Protein AF-0000000078980625 (afdb_homodimer)

pLDDT: mean 95.89, std 5.64, range [48.44, 98.94]

Sequence (644 aa):
MNILIIGGGGVVGQKLGRLLATRGHLRGREITRLTLVDIVDPAPIPDAAVPVETATCNIADPASVAGCIGADVDVIYLLAAIVSAQAEEDFDQGYAINLMGTLNVLERARALKTSPVVVFTSSIAVYGGEVPDPILDHSFLNPQTSYGTQKAIGEMLLTDYSRKGYVDGRGFRLPTISVRPGKANRAASSFMSSILREPLNGQEAVCPVDEDFLHYYLSPRKCVENLVKGAELDAEALGQNRCMMMPGRIWSIRQLIDAMTAVAGPQPAGLIRWDSQPEIKRIVSGWRYDLRPEKSLKLGLSADDSFEDNVRYYLEDDRPAGMNILIIGGGGVVGQKLGRLLATRGHLRGREITRLTLVDIVDPAPIPDAAVPVETATCNIADPASVAGCIGADVDVIYLLAAIVSAQAEEDFDQGYAINLMGTLNVLERARALKTSPVVVFTSSIAVYGGEVPDPILDHSFLNPQTSYGTQKAIGEMLLTDYSRKGYVDGRGFRLPTISVRPGKANRAASSFMSSILREPLNGQEAVCPVDEDFLHYYLSPRKCVENLVKGAELDAEALGQNRCMMMPGRIWSIRQLIDAMTAVAGPQPAGLIRWDSQPEIKRIVSGWRYDLRPEKSLKLGLSADDSFEDNVRYYLEDDRPAG

Secondary structure (DSSP, 8-state):
-EEEEETTTSHHHHHHHHHHHHH-EETTEE--EEEEEESSPPPP-TT-SS-EEEEE--TTSHHHHHHH--TT--EEEE-----HHHHHH-HHHHIIIIIIIHHHHHHHHHHHT---EEEEEEEGGG--TTPPSSB-TTB----SSHHHHHHHHHHHHHHHHHHTTS-EEEEEEE-EE-S--SS--S-TTTHHHHHHHHHHTT--EEE-S-TT-EEEEE-HHHHHHHHHHHHHS-GGGG-S--EEEPP-EEEEHHHHHHHHHHHH-STGGGGEEE---HHHHHHHTT----B--HHHHHTT----S-HHHHHHHHHHHT----/-EEEEETTTSHHHHHHHHHHHHH-EETTEE--EEEEEESSPPPP-TT-SS-EEEEE--TTSHHHHHHH--TT--EEEE-----HHHHHH-HHHHIIIIIIIHHHHHHHHHHHT---EEEEEEEGGG--TTPPSSB-TTB----SSHHHHHHHHHHHHHHHHHHTTS-EEEEEEE-EE-S--SS--S-TTTHHHHHHHHHHTT--EEE-S-TT-EEEEE-HHHHHHHHHHHHHS-GGGG-S--EEEPP-EEEEHHHHHHHHHHHH-STGGGGEEE---HHHHHHHTT----B--HHHHHTT----S-HHHHHHHHHHHT----

InterPro domains:
  IPR001509 NAD-dependent epimerase/dehydratase [PF01370] (3-203)
  IPR036291 NAD(P)-binding domain superfamily [SSF51735] (1-317)
  IPR050005 D-erythronate dehydrogenase [NF043036] (1-318)

Organism: Ruegeria pomeroyi (strain ATCC 700808 / DSM 15171 / DSS-3) (NCBI:txid246200)

Nearest PDB structures (foldseek):
  2hrz-assembly1_A-2  TM=9.589E-01  e=7.379E-37  Agrobacterium fabrum str. C58
  3wmx-assembly2_B  TM=8.827E-01  e=1.432E-19  Cupriavidus necator H16
  7eps-assembly2_C  TM=8.619E-01  e=6.823E-20  synthetic construct
  5z75-assembly2_D  TM=8.587E-01  e=6.678E-19  synthetic construct
  7epr-assembly1_B  TM=8.709E-01  e=4.385E-18  synthetic construct

Structure (mmCIF, N/CA/C/O backbone):
data_AF-0000000078980625-model_v1
#
loop_
_entity.id
_entity.type
_entity.pdbx_description
1 polymer 'NAD-dependent epimerase/dehydratase domain-containing protein'
#
loop_
_atom_site.group_PDB
_atom_site.id
_atom_site.type_symbol
_atom_site.label_atom_id
_atom_site.label_alt_id
_atom_site.label_comp_id
_atom_site.label_asym_id
_atom_site.label_entity_id
_atom_site.label_seq_id
_atom_site.pdbx_PDB_ins_code
_atom_site.Cartn_x
_atom_site.Cartn_y
_atom_site.Cartn_z
_atom_site.occupancy
_atom_site.B_iso_or_equiv
_atom_site.auth_seq_id
_atom_site.auth_comp_id
_atom_site.auth_asym_id
_atom_site.auth_atom_id
_atom_site.pdbx_PDB_model_num
ATOM 1 N N . MET A 1 1 ? 17.297 27.922 -1.178 1 96.06 1 MET A N 1
ATOM 2 C CA . MET A 1 1 ? 16.406 26.766 -1.267 1 96.06 1 MET A CA 1
ATOM 3 C C . MET A 1 1 ? 15.07 27.156 -1.891 1 96.06 1 MET A C 1
ATOM 5 O O . MET A 1 1 ? 14.492 28.188 -1.529 1 96.06 1 MET A O 1
ATOM 9 N N . ASN A 1 2 ? 14.695 26.422 -2.928 1 98.62 2 ASN A N 1
ATOM 10 C CA . ASN A 1 2 ? 13.383 26.609 -3.543 1 98.62 2 ASN A CA 1
ATOM 11 C C . ASN A 1 2 ? 12.383 25.562 -3.045 1 98.62 2 ASN A C 1
ATOM 13 O O . ASN A 1 2 ? 12.555 24.375 -3.281 1 98.62 2 ASN A O 1
ATOM 17 N N . ILE A 1 3 ? 11.297 26.062 -2.33 1 98.88 3 ILE A N 1
ATOM 18 C CA . ILE A 1 3 ? 10.359 25.188 -1.637 1 98.88 3 ILE A CA 1
ATOM 19 C C . ILE A 1 3 ? 8.977 25.297 -2.273 1 98.88 3 ILE A C 1
ATOM 21 O O . ILE A 1 3 ? 8.5 26.406 -2.533 1 98.88 3 ILE A O 1
ATOM 25 N N . LEU A 1 4 ? 8.406 24.188 -2.553 1 98.94 4 LEU A N 1
ATOM 26 C CA . LEU A 1 4 ? 7.035 24.109 -3.055 1 98.94 4 LEU A CA 1
ATOM 27 C C . LEU A 1 4 ? 6.125 23.422 -2.045 1 98.94 4 LEU A C 1
ATOM 29 O O . LEU A 1 4 ? 6.426 22.328 -1.578 1 98.94 4 LEU A O 1
ATOM 33 N N . ILE A 1 5 ? 5.043 24.078 -1.644 1 98.94 5 ILE A N 1
ATOM 34 C CA . ILE A 1 5 ? 4.027 23.469 -0.784 1 98.94 5 ILE A CA 1
ATOM 35 C C . ILE A 1 5 ? 2.76 23.203 -1.595 1 98.94 5 ILE A C 1
ATOM 37 O O . ILE A 1 5 ? 2.031 24.141 -1.945 1 98.94 5 ILE A O 1
ATOM 41 N N . ILE A 1 6 ? 2.539 21.969 -1.933 1 98.94 6 ILE A N 1
ATOM 42 C CA . ILE A 1 6 ? 1.312 21.547 -2.596 1 98.94 6 ILE A CA 1
ATOM 43 C C . ILE A 1 6 ? 0.231 21.266 -1.555 1 98.94 6 ILE A C 1
ATOM 45 O O . ILE A 1 6 ? 0.389 20.391 -0.704 1 98.94 6 ILE A O 1
ATOM 49 N N . GLY A 1 7 ? -0.859 21.875 -1.688 1 98.5 7 GLY A N 1
ATOM 50 C CA . GLY A 1 7 ? -1.82 21.969 -0.601 1 98.5 7 GLY A CA 1
ATOM 51 C C . GLY A 1 7 ? -1.621 23.203 0.262 1 98.5 7 GLY A C 1
ATOM 52 O O . GLY A 1 7 ? -1.969 23.203 1.445 1 98.5 7 GLY A O 1
ATOM 53 N N . GLY A 1 8 ? -1.045 24.25 -0.279 1 98.44 8 GLY A N 1
ATOM 54 C CA . GLY A 1 8 ? -0.683 25.453 0.439 1 98.44 8 GLY A CA 1
ATOM 55 C C . GLY A 1 8 ? -1.884 26.281 0.861 1 98.44 8 GLY A C 1
ATOM 56 O O . GLY A 1 8 ? -1.759 27.203 1.675 1 98.44 8 GLY A O 1
ATOM 57 N N . GLY A 1 9 ? -3.041 25.969 0.316 1 97.31 9 GLY A N 1
ATOM 58 C CA . GLY A 1 9 ? -4.25 26.703 0.67 1 97.31 9 GLY A CA 1
ATOM 59 C C . GLY A 1 9 ? -4.949 26.141 1.895 1 97.31 9 GLY A C 1
ATOM 60 O O . GLY A 1 9 ? -5.824 26.781 2.471 1 97.31 9 GLY A O 1
ATOM 61 N N . GLY A 1 10 ? -4.535 24.953 2.307 1 95.56 10 GLY A N 1
ATOM 62 C CA . GLY A 1 10 ? -5.129 24.328 3.475 1 95.56 10 GLY A CA 1
ATOM 63 C C . GLY A 1 10 ? -4.543 24.828 4.781 1 95.56 10 GLY A C 1
ATOM 64 O O . GLY A 1 10 ? -3.555 25.562 4.785 1 95.56 10 GLY A O 1
ATOM 65 N N . VAL A 1 11 ? -5.082 24.344 5.898 1 94.62 11 VAL A N 1
ATOM 66 C CA . VAL A 1 11 ? -4.711 24.797 7.23 1 94.62 11 VAL A CA 1
ATOM 67 C C . VAL A 1 11 ? -3.232 24.516 7.484 1 94.62 11 VAL A C 1
ATOM 69 O O . VAL A 1 11 ? -2.463 25.406 7.82 1 94.62 11 VAL A O 1
ATOM 72 N N . VAL A 1 12 ? -2.791 23.266 7.297 1 97.38 12 VAL A N 1
ATOM 73 C CA . VAL A 1 12 ? -1.409 22.875 7.555 1 97.38 12 VAL A CA 1
ATOM 74 C C . VAL A 1 12 ? -0.482 23.578 6.566 1 97.38 12 VAL A C 1
ATOM 76 O O . VAL A 1 12 ? 0.599 24.047 6.938 1 97.38 12 VAL A O 1
ATOM 79 N N . GLY A 1 13 ? -0.926 23.672 5.301 1 98.31 13 GLY A N 1
ATOM 80 C CA . GLY A 1 13 ? -0.127 24.328 4.277 1 98.31 13 GLY A CA 1
ATOM 81 C C . GLY A 1 13 ? 0.131 25.797 4.57 1 98.31 13 GLY A C 1
ATOM 82 O O . GLY A 1 13 ? 1.261 26.266 4.438 1 98.31 13 GLY A O 1
ATOM 83 N N . GLN A 1 14 ? -0.913 26.5 4.945 1 97.31 14 GLN A N 1
ATOM 84 C CA . GLN A 1 14 ? -0.791 27.922 5.258 1 97.31 14 GLN A CA 1
ATOM 85 C C . GLN A 1 14 ? 0.099 28.141 6.48 1 97.31 14 GLN A C 1
ATOM 87 O O . GLN A 1 14 ? 0.942 29.031 6.484 1 97.31 14 GLN A O 1
ATOM 92 N N . LYS A 1 15 ? -0.086 27.328 7.5 1 97.62 15 LYS A N 1
ATOM 93 C CA . LYS A 1 15 ? 0.714 27.469 8.711 1 97.62 15 LYS A CA 1
ATOM 94 C C . LYS A 1 15 ? 2.176 27.125 8.453 1 97.62 15 LYS A C 1
ATOM 96 O O . LYS A 1 15 ? 3.078 27.734 9.031 1 97.62 15 LYS A O 1
ATOM 101 N N . LEU A 1 16 ? 2.398 26.078 7.676 1 98.69 16 LEU A N 1
ATOM 102 C CA . LEU A 1 16 ? 3.754 25.703 7.293 1 98.69 16 LEU A CA 1
ATOM 103 C C . LEU A 1 16 ? 4.418 26.812 6.484 1 98.69 16 LEU A C 1
ATOM 105 O O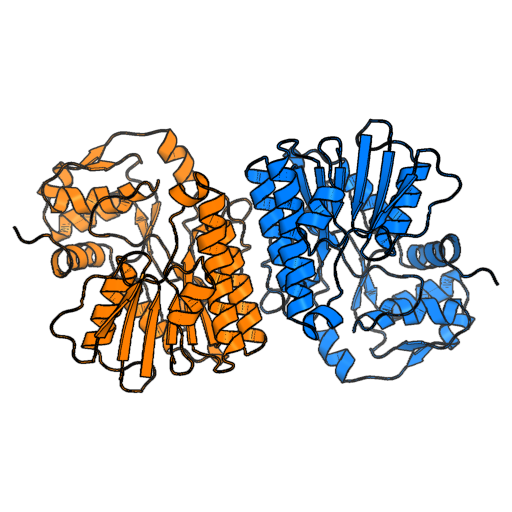 . LEU A 1 16 ? 5.578 27.156 6.727 1 98.69 16 LEU A O 1
ATOM 109 N N . GLY A 1 17 ? 3.658 27.328 5.48 1 98.62 17 GLY A N 1
ATOM 110 C CA . GLY A 1 17 ? 4.168 28.453 4.695 1 98.62 17 GLY A CA 1
ATOM 111 C C . GLY A 1 17 ? 4.582 29.641 5.547 1 98.62 17 GLY A C 1
ATOM 112 O O . GLY A 1 17 ? 5.656 30.203 5.344 1 98.62 17 GLY A O 1
ATOM 113 N N . ARG A 1 18 ? 3.74 30.016 6.508 1 97.56 18 ARG A N 1
ATOM 114 C CA . ARG A 1 18 ? 4.035 31.141 7.383 1 97.56 18 ARG A CA 1
ATOM 115 C C . ARG A 1 18 ? 5.293 30.875 8.211 1 97.56 18 ARG A C 1
ATOM 117 O O . ARG A 1 18 ? 6.137 31.766 8.367 1 97.56 18 ARG A O 1
ATOM 124 N N . LEU A 1 19 ? 5.367 29.656 8.758 1 97.88 19 LEU A N 1
ATOM 125 C CA . LEU A 1 19 ? 6.531 29.312 9.562 1 97.88 19 LEU A CA 1
ATOM 126 C C . LEU A 1 19 ? 7.812 29.406 8.734 1 97.88 19 LEU A C 1
ATOM 128 O O . LEU A 1 19 ? 8.797 30 9.18 1 97.88 19 LEU A O 1
ATOM 132 N N . LEU A 1 20 ? 7.82 28.828 7.527 1 98.62 20 LEU A N 1
ATOM 133 C CA . LEU A 1 20 ? 9 28.812 6.668 1 98.62 20 LEU A CA 1
ATOM 134 C C . LEU A 1 20 ? 9.344 30.234 6.211 1 98.62 20 LEU A C 1
ATOM 136 O O . LEU A 1 20 ? 10.523 30.594 6.125 1 98.62 20 LEU A O 1
ATOM 140 N N . ALA A 1 21 ? 8.289 31.016 5.91 1 98.12 21 ALA A N 1
ATOM 141 C CA . ALA A 1 21 ? 8.492 32.375 5.465 1 98.12 21 ALA A CA 1
ATOM 142 C C . ALA A 1 21 ? 9.133 33.219 6.559 1 98.12 21 ALA A C 1
ATOM 144 O O . ALA A 1 21 ? 9.914 34.156 6.27 1 98.12 21 ALA A O 1
ATOM 145 N N . THR A 1 22 ? 8.781 32.969 7.793 1 97 22 THR A N 1
ATOM 146 C CA . THR A 1 22 ? 9.336 33.688 8.938 1 97 22 THR A CA 1
ATOM 147 C C . THR A 1 22 ? 10.734 33.188 9.266 1 97 22 THR A C 1
ATOM 149 O O . THR A 1 22 ? 11.641 33.969 9.523 1 97 22 THR A O 1
ATOM 152 N N . ARG A 1 23 ? 10.938 31.891 9.219 1 95.88 23 ARG A N 1
ATOM 153 C CA . ARG A 1 23 ? 12.203 31.25 9.555 1 95.88 23 ARG A CA 1
ATOM 154 C C . ARG A 1 23 ? 13.289 31.625 8.555 1 95.88 23 ARG A C 1
ATOM 156 O O . ARG A 1 23 ? 14.438 31.875 8.93 1 95.88 23 ARG A O 1
ATOM 163 N N . GLY A 1 24 ? 12.992 31.562 7.273 1 97.75 24 GLY A N 1
ATOM 164 C CA . GLY A 1 24 ? 13.852 32.031 6.203 1 97.75 24 GLY A CA 1
ATOM 165 C C . GLY A 1 24 ? 14.93 31.031 5.82 1 97.75 24 GLY A C 1
ATOM 166 O O . GLY A 1 24 ? 15.742 31.297 4.926 1 97.75 24 GLY A O 1
ATOM 167 N N . HIS A 1 25 ? 14.992 29.922 6.57 1 97.62 25 HIS A N 1
ATOM 168 C CA . HIS A 1 25 ? 15.977 28.906 6.223 1 97.62 25 HIS A CA 1
ATOM 169 C C . HIS A 1 25 ? 15.398 27.5 6.375 1 97.62 25 HIS A C 1
ATOM 171 O O . HIS A 1 25 ? 14.492 27.281 7.18 1 97.62 25 HIS A O 1
ATOM 177 N N . LEU A 1 26 ? 15.82 26.562 5.668 1 98.5 26 LEU A N 1
ATOM 178 C CA . LEU A 1 26 ? 15.516 25.141 5.719 1 98.5 26 LEU A CA 1
ATOM 179 C C . LEU A 1 26 ? 16.719 24.312 5.285 1 98.5 26 LEU A C 1
ATOM 181 O O . LEU A 1 26 ? 17.391 24.656 4.32 1 98.5 26 LEU A O 1
ATOM 185 N N . ARG A 1 27 ? 16.922 23.219 6.039 1 97.81 27 ARG A N 1
ATOM 186 C CA . ARG A 1 27 ? 18.016 22.297 5.742 1 97.81 27 ARG A CA 1
ATOM 187 C C . ARG A 1 27 ? 19.344 23.047 5.652 1 97.81 27 ARG A C 1
ATOM 189 O O . ARG A 1 27 ? 20.156 22.781 4.762 1 97.81 27 ARG A O 1
ATOM 196 N N . GLY A 1 28 ? 19.547 24.016 6.477 1 96.94 28 GLY A N 1
ATOM 197 C CA . GLY A 1 28 ? 20.797 24.75 6.609 1 96.94 28 GLY A CA 1
ATOM 198 C C . GLY A 1 28 ? 21.016 25.766 5.492 1 96.94 28 GLY A C 1
ATOM 199 O O . GLY A 1 28 ? 22.078 26.375 5.398 1 96.94 28 GLY A O 1
ATOM 200 N N . ARG A 1 29 ? 20.062 26.078 4.656 1 97.62 29 ARG A N 1
ATOM 201 C CA . ARG A 1 29 ? 20.188 27 3.529 1 97.62 29 ARG A CA 1
ATOM 202 C C . ARG A 1 29 ? 19.094 28.062 3.557 1 97.62 29 ARG A C 1
ATOM 204 O O . ARG A 1 29 ? 17.969 27.797 3.98 1 97.62 29 ARG A O 1
ATOM 211 N N . GLU A 1 30 ? 19.375 29.125 3.047 1 98.38 30 GLU A N 1
ATOM 212 C CA . GLU A 1 30 ? 18.391 30.188 2.928 1 98.38 30 GLU A CA 1
ATOM 213 C C . GLU A 1 30 ? 17.297 29.828 1.927 1 98.38 30 GLU A C 1
ATOM 215 O O . GLU A 1 30 ? 17.578 29.281 0.865 1 98.38 30 GLU A O 1
ATOM 220 N N . ILE A 1 31 ? 16.094 30.188 2.303 1 98.62 31 ILE A N 1
ATOM 221 C CA . ILE A 1 31 ? 14.977 30.016 1.376 1 98.62 31 ILE A CA 1
ATOM 222 C C . ILE A 1 31 ? 14.961 31.156 0.368 1 98.62 31 ILE A C 1
ATOM 224 O O . ILE A 1 31 ? 14.797 32.312 0.745 1 98.62 31 ILE A O 1
ATOM 228 N N . THR A 1 32 ? 15.133 30.828 -0.875 1 98.38 32 THR A N 1
ATOM 229 C CA . THR A 1 32 ? 15.18 31.859 -1.906 1 98.38 32 THR A CA 1
ATOM 230 C C . THR A 1 32 ? 13.812 32.031 -2.562 1 98.38 32 THR A C 1
ATOM 232 O O . THR A 1 32 ? 13.531 33.062 -3.176 1 98.38 32 THR A O 1
ATOM 235 N N . ARG A 1 33 ? 12.984 31.031 -2.463 1 98.25 33 ARG A N 1
ATOM 236 C CA . ARG A 1 33 ? 11.625 31.094 -2.979 1 98.25 33 ARG A CA 1
ATOM 237 C C . ARG A 1 33 ? 10.727 30.078 -2.27 1 98.25 33 ARG A C 1
ATOM 239 O O . ARG A 1 33 ? 11.141 28.938 -2.027 1 98.25 33 ARG A O 1
ATOM 246 N N . LEU A 1 34 ? 9.641 30.516 -1.851 1 98.75 34 LEU A N 1
ATOM 247 C CA . LEU A 1 34 ? 8.57 29.703 -1.298 1 98.75 34 LEU A CA 1
ATOM 248 C C . LEU A 1 34 ? 7.301 29.812 -2.135 1 98.75 34 LEU A C 1
ATOM 250 O O . LEU A 1 34 ? 6.793 30.922 -2.34 1 98.75 34 LEU A O 1
ATOM 254 N N . THR A 1 35 ? 6.809 28.719 -2.709 1 98.88 35 THR A N 1
ATOM 255 C CA . THR A 1 35 ? 5.594 28.75 -3.518 1 98.88 35 THR A CA 1
ATOM 256 C C . THR A 1 35 ? 4.508 27.891 -2.885 1 98.88 35 THR A C 1
ATOM 258 O O . THR A 1 35 ? 4.719 26.703 -2.619 1 98.88 35 THR A O 1
ATOM 261 N N . LEU A 1 36 ? 3.361 28.5 -2.576 1 98.81 36 LEU A N 1
ATOM 262 C CA . LEU A 1 36 ? 2.166 27.781 -2.158 1 98.81 36 LEU A CA 1
ATOM 263 C C . LEU A 1 36 ? 1.251 27.5 -3.346 1 98.81 36 LEU A C 1
ATOM 265 O O . LEU A 1 36 ? 0.896 28.422 -4.086 1 98.81 36 LEU A O 1
ATOM 269 N N . VAL A 1 37 ? 0.887 26.25 -3.521 1 98.81 37 VAL A N 1
ATOM 270 C CA . VAL A 1 37 ? -0.026 25.938 -4.617 1 98.81 37 VAL A CA 1
ATOM 271 C C . VAL A 1 37 ? -1.188 25.094 -4.098 1 98.81 37 VAL A C 1
ATOM 273 O O . VAL A 1 37 ? -1.049 24.375 -3.104 1 98.81 37 VAL A O 1
ATOM 276 N N . ASP A 1 38 ? -2.279 25.156 -4.738 1 98.56 38 ASP A N 1
ATOM 277 C CA . ASP A 1 38 ? -3.492 24.406 -4.441 1 98.56 38 ASP A CA 1
ATOM 278 C C . ASP A 1 38 ? -4.449 24.406 -5.633 1 98.56 38 ASP A C 1
ATOM 280 O O . ASP A 1 38 ? -4.168 25.031 -6.656 1 98.56 38 ASP A O 1
ATOM 284 N N . ILE A 1 39 ? -5.551 23.641 -5.426 1 97.94 39 ILE A N 1
ATOM 285 C CA . ILE A 1 39 ? -6.547 23.578 -6.488 1 97.94 39 ILE A CA 1
ATOM 286 C C . ILE A 1 39 ? -7.191 24.953 -6.664 1 97.94 39 ILE A C 1
ATOM 288 O O . ILE A 1 39 ? -7.566 25.328 -7.777 1 97.94 39 ILE A O 1
ATOM 292 N N . VAL A 1 40 ? -7.324 25.688 -5.594 1 97.25 40 VAL A N 1
ATOM 293 C CA . VAL A 1 40 ? -7.688 27.094 -5.562 1 97.25 40 VAL A CA 1
ATOM 294 C C . VAL A 1 40 ? -6.488 27.922 -5.105 1 97.25 40 VAL A C 1
ATOM 296 O O . VAL A 1 40 ? -5.773 27.531 -4.176 1 97.25 40 VAL A O 1
ATOM 299 N N . ASP A 1 41 ? -6.27 29.016 -5.762 1 97.44 41 ASP A N 1
ATOM 300 C CA . ASP A 1 41 ? -5.125 29.859 -5.438 1 97.44 41 ASP A CA 1
ATOM 301 C C . ASP A 1 41 ? -5.07 30.156 -3.943 1 97.44 41 ASP A C 1
ATOM 303 O O . ASP A 1 41 ? -6.004 30.75 -3.391 1 97.44 41 ASP A O 1
ATOM 307 N N . PRO A 1 42 ? -3.971 29.812 -3.275 1 98.19 42 PRO A N 1
ATOM 308 C CA . PRO A 1 42 ? -3.865 30.016 -1.828 1 98.19 42 PRO A CA 1
ATOM 309 C C . PRO A 1 42 ? -3.846 31.5 -1.441 1 98.19 42 PRO A C 1
ATOM 311 O O . PRO A 1 42 ? -3.461 32.344 -2.25 1 98.19 42 PRO A O 1
ATOM 314 N N . ALA A 1 43 ? -4.25 31.75 -0.181 1 96.56 43 ALA A N 1
ATOM 315 C CA . ALA A 1 43 ? -4.074 33.094 0.366 1 96.56 43 ALA A CA 1
ATOM 316 C C . ALA A 1 43 ? -2.596 33.438 0.47 1 96.56 43 ALA A C 1
ATOM 318 O O . ALA A 1 43 ? -1.77 32.625 0.839 1 96.56 43 ALA A O 1
ATOM 319 N N . PRO A 1 44 ? -2.266 34.688 0.1 1 96.69 44 PRO A N 1
ATOM 320 C CA . PRO A 1 44 ? -0.87 35.094 0.255 1 96.69 44 PRO A CA 1
ATOM 321 C C . PRO A 1 44 ? -0.429 35.156 1.717 1 96.69 44 PRO A C 1
ATOM 323 O O . PRO A 1 44 ? -1.27 35.156 2.619 1 96.69 44 PRO A O 1
ATOM 326 N N . ILE A 1 45 ? 0.81 35.094 1.938 1 96.19 45 ILE A N 1
ATOM 327 C CA . ILE A 1 45 ? 1.411 35.25 3.258 1 96.19 45 ILE A CA 1
ATOM 328 C C . ILE A 1 45 ? 2.031 36.656 3.377 1 96.19 45 ILE A C 1
ATOM 330 O O . ILE A 1 45 ? 3.062 36.938 2.762 1 96.19 45 ILE A O 1
ATOM 334 N N . PRO A 1 46 ? 1.465 37.469 4.16 1 91.94 46 PRO A N 1
ATOM 335 C CA . PRO A 1 46 ? 1.999 38.812 4.293 1 91.94 46 PRO A CA 1
ATOM 336 C C . PRO A 1 46 ? 3.266 38.875 5.145 1 91.94 46 PRO A C 1
ATOM 338 O O . PRO A 1 46 ? 3.545 37.938 5.902 1 91.94 46 PRO A O 1
ATOM 341 N N . ASP A 1 47 ? 4.113 39.938 5.02 1 89.38 47 ASP A N 1
ATOM 342 C CA . ASP A 1 47 ? 5.266 40.25 5.852 1 89.38 47 ASP A CA 1
ATOM 343 C C . ASP A 1 47 ? 6.25 39.094 5.918 1 89.38 47 ASP A C 1
ATOM 345 O O . ASP A 1 47 ? 6.766 38.781 6.992 1 89.38 47 ASP A O 1
ATOM 349 N N . ALA A 1 48 ? 6.34 38.438 4.773 1 91.44 48 ALA A N 1
ATOM 350 C CA . ALA A 1 48 ? 7.262 37.312 4.688 1 91.44 48 ALA A CA 1
ATOM 351 C C . ALA A 1 48 ? 8.711 37.781 4.625 1 91.44 48 ALA A C 1
ATOM 353 O O . ALA A 1 48 ? 9.008 38.812 4 1 91.44 48 ALA A O 1
ATOM 354 N N . ALA A 1 49 ? 9.617 37.031 5.223 1 92 49 ALA A N 1
ATOM 355 C CA . ALA A 1 49 ? 11.047 37.344 5.215 1 92 49 ALA A CA 1
ATOM 356 C C . ALA A 1 49 ? 11.703 36.875 3.924 1 92 49 ALA A C 1
ATOM 358 O O . ALA A 1 49 ? 12.875 37.156 3.672 1 92 49 ALA A O 1
ATOM 359 N N . VAL A 1 50 ? 10.992 36.094 3.127 1 95.88 50 VAL A N 1
ATOM 360 C CA . VAL A 1 50 ? 11.477 35.531 1.866 1 95.88 50 VAL A CA 1
ATOM 361 C C . VAL A 1 50 ? 10.422 35.719 0.777 1 95.88 50 VAL A C 1
ATOM 363 O O . VAL A 1 50 ? 9.258 36 1.073 1 95.88 50 VAL A O 1
ATOM 366 N N . PRO A 1 51 ? 10.812 35.688 -0.552 1 97 51 PRO A N 1
ATOM 367 C CA . PRO A 1 51 ? 9.805 35.75 -1.607 1 97 51 PRO A CA 1
ATOM 368 C C . PRO A 1 51 ? 8.797 34.625 -1.545 1 97 51 PRO A C 1
ATOM 370 O O . PRO A 1 51 ? 9.195 33.438 -1.534 1 97 51 PRO A O 1
ATOM 373 N N . VAL A 1 52 ? 7.539 34.969 -1.428 1 98.31 52 VAL A N 1
ATOM 374 C CA . VAL A 1 52 ? 6.465 33.969 -1.401 1 98.31 52 VAL A CA 1
ATOM 375 C C . VAL A 1 52 ? 5.543 34.188 -2.6 1 98.31 52 VAL A C 1
ATOM 377 O O . VAL A 1 52 ? 5.09 35.312 -2.857 1 98.31 52 VAL A O 1
ATOM 380 N N . GLU A 1 53 ? 5.289 33.125 -3.352 1 98.12 53 GLU A N 1
ATOM 381 C CA . GLU A 1 53 ? 4.363 33.125 -4.48 1 98.12 53 GLU A CA 1
ATOM 382 C C . GLU A 1 53 ? 3.223 32.125 -4.266 1 98.12 53 GLU A C 1
ATOM 384 O O . GLU A 1 53 ? 3.326 31.234 -3.43 1 98.12 53 GLU A O 1
ATOM 389 N N . THR A 1 54 ? 2.164 32.375 -4.918 1 98.38 54 THR A N 1
ATOM 390 C CA . THR A 1 54 ? 1.04 31.453 -4.91 1 98.38 54 THR A CA 1
ATOM 391 C C . THR A 1 54 ? 0.603 31.125 -6.336 1 98.38 54 THR A C 1
ATOM 393 O O . THR A 1 54 ? 0.835 31.906 -7.258 1 98.38 54 THR A O 1
ATOM 396 N N . ALA A 1 55 ? 0.062 29.953 -6.547 1 98.19 55 ALA A N 1
ATOM 397 C CA . ALA A 1 55 ? -0.465 29.547 -7.848 1 98.19 55 ALA A CA 1
ATOM 398 C C . ALA A 1 55 ? -1.467 28.406 -7.703 1 98.19 55 ALA A C 1
ATOM 400 O O . ALA A 1 55 ? -1.633 27.844 -6.613 1 98.19 55 ALA A O 1
ATOM 401 N N . THR A 1 56 ? -2.125 28.141 -8.773 1 98.5 56 THR A N 1
ATOM 402 C CA . THR A 1 56 ? -3.035 27.016 -8.812 1 98.5 56 THR A CA 1
ATOM 403 C C . THR A 1 56 ? -2.328 25.766 -9.344 1 98.5 56 THR A C 1
ATOM 405 O O . THR A 1 56 ? -1.502 25.859 -10.258 1 98.5 56 THR A O 1
ATOM 408 N N . CYS A 1 57 ? -2.668 24.625 -8.781 1 98.5 57 CYS A N 1
ATOM 409 C CA . CYS A 1 57 ? -2.145 23.344 -9.234 1 98.5 57 CYS A CA 1
ATOM 410 C C . CYS A 1 57 ? -3.139 22.219 -8.961 1 98.5 57 CYS A C 1
ATOM 412 O O . CYS A 1 57 ? -3.564 22.016 -7.816 1 98.5 57 CYS A O 1
ATOM 414 N N . ASN A 1 58 ? -3.58 21.594 -9.969 1 98.62 58 ASN A N 1
ATOM 415 C CA . ASN A 1 58 ? -4.379 20.375 -9.867 1 98.62 58 ASN A CA 1
ATOM 416 C C . ASN A 1 58 ? -3.506 19.125 -9.945 1 98.62 58 ASN A C 1
ATOM 418 O O . ASN A 1 58 ? -3.1 18.719 -11.031 1 98.62 58 ASN A O 1
ATOM 422 N N . ILE A 1 59 ? -3.291 18.453 -8.812 1 98.62 59 ILE A N 1
ATOM 423 C CA . ILE A 1 59 ? -2.295 17.391 -8.805 1 98.62 59 ILE A CA 1
ATOM 424 C C . ILE A 1 59 ? -2.846 16.156 -9.539 1 98.62 59 ILE A C 1
ATOM 426 O O . ILE A 1 59 ? -2.096 15.234 -9.867 1 98.62 59 ILE A O 1
ATOM 430 N N . ALA A 1 60 ? -4.152 16.078 -9.734 1 98.56 60 ALA A N 1
ATOM 431 C CA . ALA A 1 60 ? -4.738 14.969 -10.484 1 98.56 60 ALA A CA 1
ATOM 432 C C . ALA A 1 60 ? -4.414 15.078 -11.977 1 98.56 60 ALA A C 1
ATOM 434 O O . ALA A 1 60 ? -4.621 14.133 -12.734 1 98.56 60 ALA A O 1
ATOM 435 N N . ASP A 1 61 ? -3.961 16.234 -12.406 1 98.62 61 ASP A N 1
ATOM 436 C CA . ASP A 1 61 ? -3.602 16.5 -13.789 1 98.62 61 ASP A CA 1
ATOM 437 C C . ASP A 1 61 ? -2.086 16.562 -13.961 1 98.62 61 ASP A C 1
ATOM 439 O O . ASP A 1 61 ? -1.449 17.547 -13.57 1 98.62 61 ASP A O 1
ATOM 443 N N . PRO A 1 62 ? -1.528 15.555 -14.633 1 98.38 62 PRO A N 1
ATOM 444 C CA . PRO A 1 62 ? -0.073 15.531 -14.789 1 98.38 62 PRO A CA 1
ATOM 445 C C . PRO A 1 62 ? 0.468 16.812 -15.445 1 98.38 62 PRO A C 1
ATOM 447 O O . PRO A 1 62 ? 1.582 17.234 -15.133 1 98.38 62 PRO A O 1
ATOM 450 N N . ALA A 1 63 ? -0.292 17.375 -16.328 1 98.56 63 ALA A N 1
ATOM 451 C CA . ALA A 1 63 ? 0.155 18.609 -16.969 1 98.56 63 ALA A CA 1
ATOM 452 C C . ALA A 1 63 ? 0.214 19.766 -15.977 1 98.56 63 ALA A C 1
ATOM 454 O O . ALA A 1 63 ? 1.121 20.594 -16.047 1 98.56 63 ALA A O 1
ATOM 455 N N . SER A 1 64 ? -0.782 19.875 -15.141 1 98.75 64 SER A N 1
ATOM 456 C CA . SER A 1 64 ? -0.781 20.891 -14.094 1 98.75 64 SER A CA 1
ATOM 457 C C . SER A 1 64 ? 0.419 20.734 -13.164 1 98.75 64 SER A C 1
ATOM 459 O O . SER A 1 64 ? 1.078 21.719 -12.82 1 98.75 64 SER A O 1
ATOM 461 N N . VAL A 1 65 ? 0.716 19.516 -12.789 1 98.81 65 VAL A N 1
ATOM 462 C CA . VAL A 1 65 ? 1.852 19.203 -11.93 1 98.81 65 VAL A CA 1
ATOM 463 C C . VAL A 1 65 ? 3.15 19.609 -12.609 1 98.81 65 VAL A C 1
ATOM 465 O O . VAL A 1 65 ? 4.035 20.188 -11.977 1 98.81 65 VAL A O 1
ATOM 468 N N . ALA A 1 66 ? 3.246 19.328 -13.883 1 98.38 66 ALA A N 1
ATOM 469 C CA . ALA A 1 66 ? 4.438 19.672 -14.656 1 98.38 66 ALA A CA 1
ATOM 470 C C . ALA A 1 66 ? 4.652 21.188 -14.68 1 98.38 66 ALA A C 1
ATOM 472 O O . ALA A 1 66 ? 5.793 21.656 -14.68 1 98.38 66 ALA A O 1
ATOM 473 N N . GLY A 1 67 ? 3.619 21.922 -14.703 1 97.88 67 GLY A N 1
ATOM 474 C CA . GLY A 1 67 ? 3.707 23.375 -14.695 1 97.88 67 GLY A CA 1
ATOM 475 C C . GLY A 1 67 ? 4.109 23.938 -13.344 1 97.88 67 GLY A C 1
ATOM 476 O O . GLY A 1 67 ? 4.664 25.031 -13.273 1 97.88 67 GLY A O 1
ATOM 477 N N . CYS A 1 68 ? 3.926 23.172 -12.297 1 97.88 68 CYS A N 1
ATOM 478 C CA . CYS A 1 68 ? 4.125 23.672 -10.938 1 97.88 68 CYS A CA 1
ATOM 479 C C . CYS A 1 68 ? 5.488 23.266 -10.398 1 97.88 68 CYS A C 1
ATOM 481 O O . CYS A 1 68 ? 6.043 23.938 -9.531 1 97.88 68 CYS A O 1
ATOM 483 N N . ILE A 1 69 ? 5.969 22.172 -10.898 1 98.62 69 ILE A N 1
ATOM 484 C CA . ILE A 1 69 ? 7.211 21.641 -10.352 1 98.62 69 ILE A CA 1
ATOM 485 C C . ILE A 1 69 ? 8.32 21.75 -11.391 1 98.62 69 ILE A C 1
ATOM 487 O O . ILE A 1 69 ? 8.336 21.016 -12.375 1 98.62 69 ILE A O 1
ATOM 491 N N . GLY A 1 70 ? 9.242 22.656 -11.148 1 98.31 70 GLY A N 1
ATOM 492 C CA . GLY A 1 70 ? 10.414 22.797 -11.992 1 98.31 70 GLY A CA 1
ATOM 493 C C . GLY A 1 70 ? 11.648 22.125 -11.438 1 98.31 70 GLY A C 1
ATOM 494 O O . GLY A 1 70 ? 11.641 21.641 -10.305 1 98.31 70 GLY A O 1
ATOM 495 N N . ALA A 1 71 ? 12.711 22.078 -12.211 1 98.38 71 ALA A N 1
ATOM 496 C CA . ALA A 1 71 ? 13.961 21.406 -11.852 1 98.38 71 ALA A CA 1
ATOM 497 C C . ALA A 1 71 ? 14.656 22.141 -10.703 1 98.38 71 ALA A C 1
ATOM 499 O O . ALA A 1 71 ? 15.555 21.594 -10.062 1 98.38 71 ALA A O 1
ATOM 500 N N . ASP A 1 72 ? 14.289 23.312 -10.492 1 98.31 72 ASP A N 1
ATOM 501 C CA . ASP A 1 72 ? 14.945 24.125 -9.477 1 98.31 72 ASP A CA 1
ATOM 502 C C . ASP A 1 72 ? 14.297 23.922 -8.109 1 98.31 72 ASP A C 1
ATOM 504 O O . ASP A 1 72 ? 14.758 24.484 -7.113 1 98.31 72 ASP A O 1
ATOM 508 N N . VAL A 1 73 ? 13.227 23.156 -8.016 1 98.75 73 VAL A N 1
ATOM 509 C CA . VAL A 1 73 ? 12.578 22.891 -6.738 1 98.75 73 VAL A CA 1
ATOM 510 C C . VAL A 1 73 ? 13.422 21.938 -5.914 1 98.75 73 VAL A C 1
ATOM 512 O O . VAL A 1 73 ? 13.727 20.828 -6.367 1 98.75 73 VAL A O 1
ATOM 515 N N . ASP A 1 74 ? 13.758 22.344 -4.684 1 98.81 74 ASP A N 1
ATOM 516 C CA . ASP A 1 74 ? 14.625 21.547 -3.816 1 98.81 74 ASP A CA 1
ATOM 517 C C . ASP A 1 74 ? 13.805 20.672 -2.867 1 98.81 74 ASP A C 1
ATOM 519 O O . ASP A 1 74 ? 14.227 19.578 -2.496 1 98.81 74 ASP A O 1
ATOM 523 N N . VAL A 1 75 ? 12.695 21.219 -2.359 1 98.94 75 VAL A N 1
ATOM 524 C CA . VAL A 1 75 ? 11.844 20.562 -1.376 1 98.94 75 VAL A CA 1
ATOM 525 C C . VAL A 1 75 ? 10.383 20.688 -1.789 1 98.94 75 VAL A C 1
ATOM 527 O O . VAL A 1 75 ? 9.922 21.781 -2.131 1 98.94 75 VAL A O 1
ATOM 530 N N . ILE A 1 76 ? 9.703 19.594 -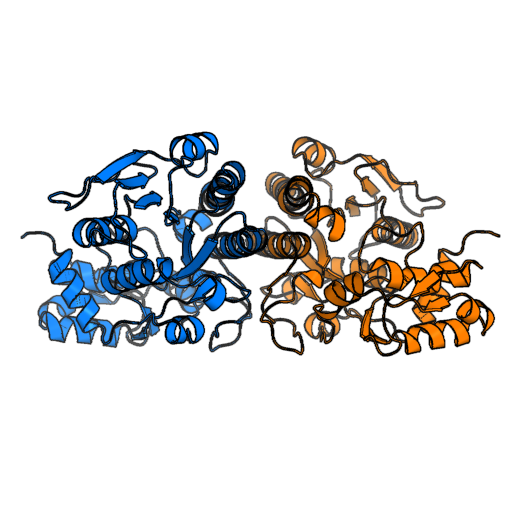1.833 1 98.94 76 ILE A N 1
ATOM 531 C CA . ILE A 1 76 ? 8.266 19.547 -2.09 1 98.94 76 ILE A CA 1
ATOM 532 C C . ILE A 1 76 ? 7.539 19.047 -0.848 1 98.94 76 ILE A C 1
ATOM 534 O O . ILE A 1 76 ? 7.789 17.938 -0.382 1 98.94 76 ILE A O 1
ATOM 538 N N . TYR A 1 77 ? 6.746 19.875 -0.228 1 98.94 77 TYR A N 1
ATOM 539 C CA . TYR A 1 77 ? 5.746 19.391 0.717 1 98.94 77 TYR A CA 1
ATOM 540 C C . TYR A 1 77 ? 4.465 18.984 -0.003 1 98.94 77 TYR A C 1
ATOM 542 O O . TYR A 1 77 ? 3.781 19.828 -0.591 1 98.94 77 TYR A O 1
ATOM 550 N N . LEU A 1 78 ? 4.168 17.75 0.001 1 98.94 78 LEU A N 1
ATOM 551 C CA . LEU A 1 78 ? 2.959 17.219 -0.628 1 98.94 78 LEU A CA 1
ATOM 552 C C . LEU A 1 78 ? 1.863 16.984 0.407 1 98.94 78 LEU A C 1
ATOM 554 O O . LEU A 1 78 ? 1.76 15.898 0.973 1 98.94 78 LEU A O 1
ATOM 558 N N . LEU A 1 79 ? 1 17.984 0.574 1 98.81 79 LEU A N 1
ATOM 559 C CA . LEU A 1 79 ? -0.03 17.984 1.607 1 98.81 79 LEU A CA 1
ATOM 560 C C . LEU A 1 79 ? -1.417 17.844 0.993 1 98.81 79 LEU A C 1
ATOM 562 O O . LEU A 1 79 ? -2.383 17.531 1.697 1 98.81 79 LEU A O 1
ATOM 566 N N . ALA A 1 80 ? -1.508 18.078 -0.323 1 98.25 80 ALA A N 1
ATOM 567 C CA . ALA A 1 80 ? -2.801 18.125 -1 1 98.25 80 ALA A CA 1
ATOM 568 C C . ALA A 1 80 ? -3.484 16.75 -0.962 1 98.25 80 ALA A C 1
ATOM 570 O O . ALA A 1 80 ? -2.859 15.734 -1.256 1 98.25 80 ALA A O 1
ATOM 571 N N . ALA A 1 81 ? -4.688 16.734 -0.595 1 96.81 81 ALA A N 1
ATOM 572 C CA . ALA A 1 81 ? -5.547 15.562 -0.574 1 96.81 81 ALA A CA 1
ATOM 573 C C . ALA A 1 8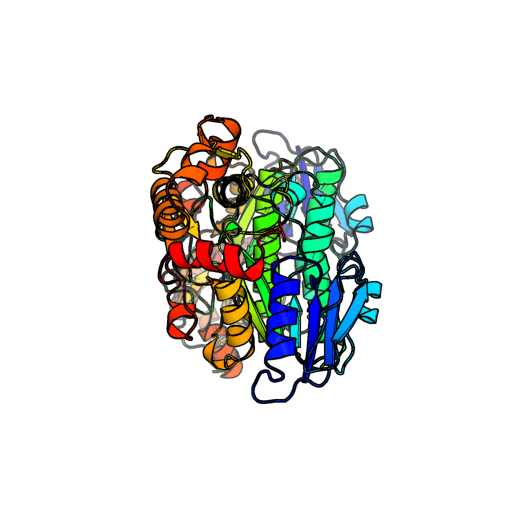1 ? -7.016 15.953 -0.425 1 96.81 81 ALA A C 1
ATOM 575 O O . ALA A 1 81 ? -7.328 17.078 -0.046 1 96.81 81 ALA A O 1
ATOM 576 N N . ILE A 1 82 ? -7.852 15.094 -0.768 1 94.81 82 ILE A N 1
ATOM 577 C CA . ILE A 1 82 ? -9.219 15.219 -0.277 1 94.81 82 ILE A CA 1
ATOM 578 C C . ILE A 1 82 ? -9.406 14.336 0.957 1 94.81 82 ILE A C 1
ATOM 580 O O . ILE A 1 82 ? -8.719 13.328 1.114 1 94.81 82 ILE A O 1
ATOM 584 N N . VAL A 1 83 ? -10.336 14.742 1.786 1 90.75 83 VAL A N 1
ATOM 585 C CA . VAL A 1 83 ? -10.477 14.156 3.113 1 90.75 83 VAL A CA 1
ATOM 586 C C . VAL A 1 83 ? -11.211 12.82 3.014 1 90.75 83 VAL A C 1
ATOM 588 O O . VAL A 1 83 ? -11.75 12.477 1.956 1 90.75 83 VAL A O 1
ATOM 591 N N . SER A 1 84 ? -11.266 12.078 4.105 1 90.38 84 SER A N 1
ATOM 592 C CA . SER A 1 84 ? -11.742 10.695 4.176 1 90.38 84 SER A CA 1
ATOM 593 C C . SER A 1 84 ? -13.203 10.594 3.744 1 90.38 84 SER A C 1
ATOM 595 O O . SER A 1 84 ? -13.547 9.789 2.879 1 90.38 84 SER A O 1
ATOM 597 N N . ALA A 1 85 ? -14.047 11.453 4.363 1 88.44 85 ALA A N 1
ATOM 598 C CA . ALA A 1 85 ? -15.477 11.383 4.051 1 88.44 85 ALA A CA 1
ATOM 599 C C . ALA A 1 85 ? -15.727 11.633 2.564 1 88.44 85 ALA A C 1
ATOM 601 O O . ALA A 1 85 ? -16.531 10.938 1.941 1 88.44 85 ALA A O 1
ATOM 602 N N . GLN A 1 86 ? -15.016 12.586 2.061 1 90.69 86 GLN A N 1
ATOM 603 C CA . GLN A 1 86 ? -15.18 12.922 0.649 1 90.69 86 GLN A CA 1
ATOM 604 C C . GLN A 1 86 ? -14.68 11.789 -0.246 1 90.69 86 GLN A C 1
ATOM 606 O O . GLN A 1 86 ? -15.336 11.438 -1.23 1 90.69 86 GLN A O 1
ATOM 611 N N . ALA A 1 87 ? -13.539 11.188 0.062 1 94 87 ALA A N 1
ATOM 612 C CA . ALA A 1 87 ? -12.961 10.102 -0.729 1 94 87 ALA A CA 1
ATOM 613 C C . ALA A 1 87 ? -13.852 8.867 -0.686 1 94 87 ALA A C 1
ATOM 615 O O . ALA A 1 87 ? -13.891 8.086 -1.644 1 94 87 ALA A O 1
ATOM 616 N N . GLU A 1 88 ? -14.523 8.664 0.478 1 93.38 88 GLU A N 1
ATOM 617 C CA . GLU A 1 88 ? -15.422 7.523 0.607 1 93.38 88 GLU A CA 1
ATOM 618 C C . GLU A 1 88 ? -16.672 7.703 -0.262 1 93.38 88 GLU A C 1
ATOM 620 O O . GLU A 1 88 ? -17.156 6.746 -0.868 1 93.38 88 GLU A O 1
ATOM 625 N N . GLU A 1 89 ? -17.156 8.938 -0.267 1 93.69 89 GLU A N 1
ATOM 626 C CA . GLU A 1 89 ? -18.359 9.273 -1.013 1 93.69 89 GLU A CA 1
ATOM 627 C C . GLU A 1 89 ? -18.078 9.367 -2.51 1 93.69 89 GLU A C 1
ATOM 629 O O . GLU A 1 89 ? -18.891 8.914 -3.33 1 93.69 89 GLU A O 1
ATOM 634 N N . ASP A 1 90 ? -17.078 10.008 -2.814 1 96.81 90 ASP A N 1
ATOM 635 C CA . ASP A 1 90 ? -16.625 10.172 -4.195 1 96.81 90 ASP A CA 1
ATOM 636 C C . ASP A 1 90 ? -15.352 9.367 -4.453 1 96.81 90 ASP A C 1
ATOM 638 O O . ASP A 1 90 ? -14.25 9.93 -4.469 1 96.81 90 ASP A O 1
ATOM 642 N N . PHE A 1 91 ? -15.57 8.07 -4.809 1 98.12 91 PHE A N 1
ATOM 643 C CA . PHE A 1 91 ? -14.492 7.098 -4.977 1 98.12 91 PHE A CA 1
ATOM 644 C C . PHE A 1 91 ? -13.539 7.535 -6.082 1 98.12 91 PHE A C 1
ATOM 646 O O . PHE A 1 91 ? -12.32 7.523 -5.895 1 98.12 91 PHE A O 1
ATOM 653 N N . ASP A 1 92 ? -14.039 8.016 -7.191 1 98.19 92 ASP A N 1
ATOM 654 C CA . ASP A 1 92 ? -13.242 8.438 -8.336 1 98.19 92 ASP A CA 1
ATOM 655 C C . ASP A 1 92 ? -12.359 9.633 -7.984 1 98.19 92 ASP A C 1
ATOM 657 O O . ASP A 1 92 ? -11.172 9.648 -8.305 1 98.19 92 ASP A O 1
ATOM 661 N N . GLN A 1 93 ? -12.945 10.57 -7.332 1 97.88 93 GLN A N 1
ATOM 662 C CA . GLN A 1 93 ? -12.188 11.758 -6.961 1 97.88 93 GLN A CA 1
ATOM 663 C C . GLN A 1 93 ? -11.078 11.406 -5.969 1 97.88 93 GLN A C 1
ATOM 665 O O . GLN A 1 93 ? -9.977 11.953 -6.051 1 97.88 93 GLN A O 1
ATOM 670 N N . GLY A 1 94 ? -11.406 10.531 -5.004 1 98.19 94 GLY A N 1
ATOM 671 C CA . GLY A 1 94 ? -10.398 10.086 -4.055 1 98.19 94 GLY A CA 1
ATOM 672 C C . GLY A 1 94 ? -9.18 9.477 -4.715 1 98.19 94 GLY A C 1
ATOM 673 O O . GLY A 1 94 ? -8.047 9.867 -4.422 1 98.19 94 GLY A O 1
ATOM 674 N N . TYR A 1 95 ? -9.391 8.562 -5.629 1 98.62 95 TYR A N 1
ATOM 675 C CA . TYR A 1 95 ? -8.273 7.883 -6.281 1 98.62 95 TYR A CA 1
ATOM 676 C C . TYR A 1 95 ? -7.551 8.828 -7.234 1 98.62 95 TYR A C 1
ATOM 678 O O . TYR A 1 95 ? -6.324 8.773 -7.359 1 98.62 95 TYR A O 1
ATOM 686 N N . ALA A 1 96 ? -8.258 9.727 -7.883 1 98.56 96 ALA A N 1
ATOM 687 C CA . ALA A 1 96 ? -7.652 10.68 -8.805 1 98.56 96 ALA A CA 1
ATOM 688 C C . ALA A 1 96 ? -6.711 11.633 -8.07 1 98.56 96 ALA A C 1
ATOM 690 O O . ALA A 1 96 ? -5.629 11.953 -8.578 1 98.56 96 ALA A O 1
ATOM 691 N N . ILE A 1 97 ? -7.121 12.055 -6.938 1 98.56 97 ILE A N 1
ATOM 692 C CA . ILE A 1 97 ? -6.363 13.086 -6.246 1 98.56 97 ILE A CA 1
ATOM 693 C C . ILE A 1 97 ? -5.355 12.445 -5.297 1 98.56 97 ILE A C 1
ATOM 695 O O . ILE A 1 97 ? -4.148 12.664 -5.418 1 98.56 97 ILE A O 1
ATOM 699 N N . ASN A 1 98 ? -5.812 11.609 -4.387 1 98.69 98 ASN A N 1
ATOM 700 C CA . ASN A 1 98 ? -4.961 11.094 -3.32 1 98.69 98 ASN A CA 1
ATOM 701 C C . ASN A 1 98 ? -3.951 10.078 -3.846 1 98.69 98 ASN A C 1
ATOM 703 O O . ASN A 1 98 ? -2.803 10.055 -3.4 1 98.69 98 ASN A O 1
ATOM 707 N N . LEU A 1 99 ? -4.344 9.18 -4.746 1 98.69 99 LEU A N 1
ATOM 708 C CA . LEU A 1 99 ? -3.408 8.195 -5.285 1 98.69 99 LEU A CA 1
ATOM 709 C C . LEU A 1 99 ? -2.697 8.75 -6.516 1 98.69 99 LEU A C 1
ATOM 711 O O . LEU A 1 99 ? -1.478 8.93 -6.504 1 98.69 99 LEU A O 1
ATOM 715 N N . MET A 1 100 ? -3.484 9.062 -7.586 1 98.69 100 MET A N 1
ATOM 716 C CA . MET A 1 100 ? -2.871 9.461 -8.852 1 98.69 100 MET A CA 1
ATOM 717 C C . MET A 1 100 ? -2.148 10.797 -8.703 1 98.69 100 MET A C 1
ATOM 719 O O . MET A 1 100 ? -1.121 11.023 -9.352 1 98.69 100 MET A O 1
ATOM 723 N N . GLY A 1 101 ? -2.744 11.719 -7.918 1 98.88 101 GLY A N 1
ATOM 724 C CA . GLY A 1 101 ? -2.059 12.977 -7.652 1 98.88 101 GLY A CA 1
ATOM 725 C C . GLY A 1 101 ? -0.679 12.789 -7.055 1 98.88 101 GLY A C 1
ATOM 726 O O . GLY A 1 101 ? 0.281 13.438 -7.477 1 98.88 101 GLY A O 1
ATOM 727 N N . THR A 1 102 ? -0.6 11.891 -6.031 1 98.88 102 THR A N 1
ATOM 728 C CA . THR A 1 102 ? 0.686 11.562 -5.422 1 98.88 102 THR A CA 1
ATOM 729 C C . THR A 1 102 ? 1.642 10.977 -6.457 1 98.88 102 THR A C 1
ATOM 731 O O . THR A 1 102 ? 2.803 11.383 -6.539 1 98.88 102 THR A O 1
ATOM 734 N N . LEU A 1 103 ? 1.153 10.047 -7.254 1 98.88 103 LEU A N 1
ATOM 735 C CA . LEU A 1 103 ? 1.962 9.43 -8.297 1 98.88 103 LEU A CA 1
ATOM 736 C C . LEU A 1 103 ? 2.453 10.469 -9.297 1 98.88 103 LEU A C 1
ATOM 738 O O . LEU A 1 103 ? 3.611 10.438 -9.719 1 98.88 103 LEU A O 1
ATOM 742 N N . ASN A 1 104 ? 1.571 11.398 -9.688 1 98.88 104 ASN A N 1
ATOM 743 C CA . ASN A 1 104 ? 1.931 12.438 -10.641 1 98.88 104 ASN A CA 1
ATOM 744 C C . ASN A 1 104 ? 3.082 13.297 -10.125 1 98.88 104 ASN A C 1
ATOM 746 O O . ASN A 1 104 ? 3.99 13.641 -10.883 1 98.88 104 ASN A O 1
ATOM 750 N N . VAL A 1 105 ? 3.039 13.625 -8.859 1 98.94 105 VAL A N 1
ATOM 751 C CA . VAL A 1 105 ? 4.09 14.445 -8.258 1 98.94 105 VAL A CA 1
ATOM 752 C C . VAL A 1 105 ? 5.406 13.672 -8.258 1 98.94 105 VAL A C 1
ATOM 754 O O . VAL A 1 105 ? 6.449 14.211 -8.641 1 98.94 105 VAL A O 1
ATOM 757 N N . LEU A 1 106 ? 5.379 12.406 -7.863 1 98.94 106 LEU A N 1
ATOM 758 C CA . LEU A 1 106 ? 6.582 11.586 -7.809 1 98.94 106 LEU A CA 1
ATOM 759 C C . LEU A 1 106 ? 7.152 11.359 -9.203 1 98.94 106 LEU A C 1
ATOM 761 O O . LEU A 1 106 ? 8.367 11.406 -9.398 1 98.94 106 LEU A O 1
ATOM 765 N N . GLU A 1 107 ? 6.238 11.117 -10.164 1 98.75 107 GLU A N 1
ATOM 766 C CA . GLU A 1 107 ? 6.664 10.914 -11.547 1 98.75 107 GLU A CA 1
ATOM 767 C C . GLU A 1 107 ? 7.32 12.172 -12.109 1 98.75 107 GLU A C 1
ATOM 769 O O . GLU A 1 107 ? 8.297 12.094 -12.859 1 98.75 107 GLU A O 1
ATOM 774 N N . ARG A 1 108 ? 6.754 13.32 -11.758 1 98.81 108 ARG A N 1
ATOM 775 C CA . ARG A 1 108 ? 7.344 14.578 -12.203 1 98.81 108 ARG A CA 1
ATOM 776 C C . ARG A 1 108 ? 8.75 14.75 -11.648 1 98.81 108 ARG A C 1
ATOM 778 O O . ARG A 1 108 ? 9.68 15.102 -12.375 1 98.81 108 ARG A O 1
ATOM 785 N N . ALA A 1 109 ? 8.898 14.508 -10.383 1 98.69 109 ALA A N 1
ATOM 786 C CA . ALA A 1 109 ? 10.219 14.57 -9.766 1 98.69 109 ALA A CA 1
ATOM 787 C C . ALA A 1 109 ? 11.195 13.617 -10.445 1 98.69 109 ALA A C 1
ATOM 789 O O . ALA A 1 109 ? 12.328 13.984 -10.742 1 98.69 109 ALA A O 1
ATOM 790 N N . ARG A 1 110 ? 10.758 12.375 -10.68 1 98.69 110 ARG A N 1
ATOM 791 C CA . ARG A 1 110 ? 11.586 11.383 -11.344 1 98.69 110 ARG A CA 1
ATOM 792 C C . ARG A 1 110 ? 12.047 11.875 -12.719 1 98.69 110 ARG A C 1
ATOM 794 O O . ARG A 1 110 ? 13.219 11.758 -13.07 1 98.69 110 ARG A O 1
ATOM 801 N N . ALA A 1 111 ? 11.086 12.43 -13.453 1 98.44 111 ALA A N 1
ATOM 802 C CA . ALA A 1 111 ? 11.359 12.875 -14.812 1 98.44 111 ALA A CA 1
ATOM 803 C C . ALA A 1 111 ? 12.414 13.977 -14.828 1 98.44 111 ALA A C 1
ATOM 805 O O . ALA A 1 111 ? 13.195 14.086 -15.773 1 98.44 111 ALA A O 1
ATOM 806 N N . LEU A 1 112 ? 12.461 14.781 -13.797 1 98.56 112 LEU A N 1
ATOM 807 C CA . LEU A 1 112 ? 13.375 15.922 -13.727 1 98.56 112 LEU A CA 1
ATOM 808 C C . LEU A 1 112 ? 14.773 15.477 -13.305 1 98.56 112 LEU A C 1
ATOM 810 O O . LEU A 1 112 ? 15.742 16.219 -13.492 1 98.56 112 LEU A O 1
ATOM 814 N N . LYS A 1 113 ? 14.914 14.289 -12.68 1 98.38 113 LYS A N 1
ATOM 815 C CA . LYS A 1 113 ? 16.172 13.672 -12.289 1 98.38 113 LYS A CA 1
ATOM 816 C C . LYS A 1 113 ? 16.938 14.547 -11.305 1 98.38 113 LYS A C 1
ATOM 818 O O . LYS A 1 113 ? 18.172 14.633 -11.359 1 98.38 113 LYS A O 1
ATOM 823 N N . THR A 1 114 ? 16.172 15.336 -10.461 1 98.31 114 THR A N 1
ATOM 824 C CA . THR A 1 114 ? 16.812 16.234 -9.5 1 98.31 114 THR A CA 1
ATOM 825 C C . THR A 1 114 ? 16.719 15.648 -8.094 1 98.31 114 THR A C 1
ATOM 827 O O . THR A 1 114 ? 17.375 16.141 -7.172 1 98.31 114 THR A O 1
ATOM 830 N N . SER A 1 115 ? 15.953 14.594 -7.844 1 98.5 115 SER A N 1
ATOM 831 C CA . SER A 1 115 ? 15.781 13.875 -6.586 1 98.5 115 SER A CA 1
ATOM 832 C C . SER A 1 115 ? 15.492 14.844 -5.438 1 98.5 115 SER A C 1
ATOM 834 O O . SER A 1 115 ? 16.172 14.805 -4.406 1 98.5 115 SER A O 1
ATOM 836 N N . PRO A 1 116 ? 14.5 15.727 -5.59 1 98.88 116 PRO A N 1
ATOM 837 C CA . PRO A 1 116 ? 14.156 16.641 -4.496 1 98.88 116 PRO A CA 1
ATOM 838 C C . PRO A 1 116 ? 13.742 15.906 -3.223 1 98.88 116 PRO A C 1
ATOM 840 O O . PRO A 1 116 ? 13.383 14.727 -3.273 1 98.88 116 PRO A O 1
ATOM 843 N N . VAL A 1 117 ? 13.875 16.609 -2.068 1 98.88 117 VAL A N 1
ATOM 844 C CA . VAL A 1 117 ? 13.234 16.141 -0.845 1 98.88 117 VAL A CA 1
ATOM 845 C C . VAL A 1 117 ? 11.711 16.219 -0.993 1 98.88 117 VAL A C 1
ATOM 847 O O . VAL A 1 117 ? 11.188 17.25 -1.424 1 98.88 117 VAL A O 1
ATOM 850 N N . VAL A 1 118 ? 11.031 15.141 -0.76 1 98.94 118 VAL A N 1
ATOM 851 C CA . VAL A 1 118 ? 9.57 15.141 -0.79 1 98.94 118 VAL A CA 1
ATOM 852 C C . VAL A 1 118 ? 9.031 14.766 0.586 1 98.94 118 VAL A C 1
ATOM 854 O O . VAL A 1 118 ? 9.258 13.656 1.072 1 98.94 118 VAL A O 1
ATOM 857 N N . VAL A 1 119 ? 8.367 15.703 1.25 1 98.94 119 VAL A N 1
ATOM 858 C CA . VAL A 1 119 ? 7.656 15.461 2.5 1 98.94 119 VAL A CA 1
ATOM 859 C C . VAL A 1 119 ? 6.188 15.164 2.209 1 98.94 119 VAL A C 1
ATOM 861 O O . VAL A 1 119 ? 5.449 16.031 1.751 1 98.94 119 VAL A O 1
ATOM 864 N N . PHE A 1 120 ? 5.809 13.977 2.488 1 98.94 120 PHE A N 1
ATOM 865 C CA . PHE A 1 120 ? 4.465 13.492 2.193 1 98.94 120 PHE A CA 1
ATOM 866 C C . PHE A 1 120 ? 3.658 13.328 3.475 1 98.94 120 PHE A C 1
ATOM 868 O O . PHE A 1 120 ? 4.117 12.695 4.43 1 98.94 120 PHE A O 1
ATOM 875 N N . THR A 1 121 ? 2.482 13.898 3.504 1 98.81 121 THR A N 1
ATOM 876 C CA . THR A 1 121 ? 1.618 13.688 4.66 1 98.81 121 THR A CA 1
ATOM 877 C C . THR A 1 121 ? 0.637 12.555 4.402 1 98.81 121 THR A C 1
ATOM 879 O O . THR A 1 121 ? -0.249 12.664 3.553 1 98.81 121 THR A O 1
ATOM 882 N N . SER A 1 122 ? 0.867 11.5 5.07 1 98.62 122 SER A N 1
ATOM 883 C CA . SER A 1 122 ? -0.08 10.398 5.18 1 98.62 122 SER A CA 1
ATOM 884 C C . SER A 1 122 ? -1.034 10.602 6.352 1 98.62 122 SER A C 1
ATOM 886 O O . SER A 1 122 ? -1.385 11.734 6.684 1 98.62 122 SER A O 1
ATOM 888 N N . SER A 1 123 ? -1.622 9.586 6.848 1 97.31 123 SER A N 1
ATOM 889 C CA . SER A 1 123 ? -2.619 9.664 7.91 1 97.31 123 SER A CA 1
ATOM 890 C C . SER A 1 123 ? -2.641 8.391 8.742 1 97.31 123 SER A C 1
ATOM 892 O O . SER A 1 123 ? -2.344 7.305 8.242 1 97.31 123 SER A O 1
ATOM 894 N N . ILE A 1 124 ? -3.043 8.508 9.984 1 96.88 124 ILE A N 1
ATOM 895 C CA . ILE A 1 124 ? -3.229 7.328 10.828 1 96.88 124 ILE A CA 1
ATOM 896 C C . ILE A 1 124 ? -4.402 6.504 10.305 1 96.88 124 ILE A C 1
ATOM 898 O O . ILE A 1 124 ? -4.609 5.367 10.734 1 96.88 124 ILE A O 1
ATOM 902 N N . ALA A 1 125 ? -5.117 7.012 9.312 1 95.94 125 ALA A N 1
ATOM 903 C CA . ALA A 1 125 ? -6.207 6.289 8.656 1 95.94 125 ALA A CA 1
ATOM 904 C C . ALA A 1 125 ? -5.684 5.074 7.902 1 95.94 125 ALA A C 1
ATOM 906 O O . ALA A 1 125 ? -6.465 4.238 7.438 1 95.94 125 ALA A O 1
ATOM 907 N N . VAL A 1 126 ? -4.355 4.898 7.812 1 97.69 126 VAL A N 1
ATOM 908 C CA . VAL A 1 126 ? -3.775 3.736 7.145 1 97.69 126 VAL A CA 1
ATOM 909 C C . VAL A 1 126 ? -3.898 2.51 8.039 1 97.69 126 VAL A C 1
ATOM 911 O O . VAL A 1 126 ? -3.727 1.377 7.582 1 97.69 126 VAL A O 1
ATOM 914 N N . TYR A 1 127 ? -4.137 2.738 9.289 1 96.56 127 TYR A N 1
ATOM 915 C CA . TYR A 1 127 ? -4.312 1.643 10.234 1 96.56 127 TYR A CA 1
ATOM 916 C C . TYR A 1 127 ? -5.785 1.28 10.383 1 96.56 127 TYR A C 1
ATOM 918 O O . TYR A 1 127 ? -6.664 2.1 10.102 1 96.56 127 TYR A O 1
ATOM 926 N N . GLY A 1 128 ? -6.086 0.07 10.859 1 94.88 128 GLY A N 1
ATOM 927 C CA . GLY A 1 128 ? -7.438 -0.409 11.102 1 94.88 128 GLY A CA 1
ATOM 928 C C . GLY A 1 128 ? -7.586 -1.905 10.898 1 94.88 128 GLY A C 1
ATOM 929 O O . GLY A 1 128 ? -6.605 -2.648 10.977 1 94.88 128 GLY A O 1
ATOM 930 N N . GLY A 1 129 ? -8.758 -2.305 10.758 1 92.56 129 GLY A N 1
ATOM 931 C CA . GLY A 1 129 ? -9.047 -3.697 10.453 1 92.56 129 GLY A CA 1
ATOM 932 C C . GLY A 1 129 ? -8.523 -4.656 11.508 1 92.56 129 GLY A C 1
ATOM 933 O O . GLY A 1 129 ? -8.781 -4.48 12.695 1 92.56 129 GLY A O 1
ATOM 934 N N . GLU A 1 130 ? -7.652 -5.586 11.016 1 91 130 GLU A N 1
ATOM 935 C CA . GLU A 1 130 ? -7.227 -6.715 11.844 1 91 130 GLU A CA 1
ATOM 936 C C . GLU A 1 130 ? -5.93 -6.395 12.578 1 91 130 GLU A C 1
ATOM 938 O O . GLU A 1 130 ? -5.328 -7.277 13.195 1 91 130 GLU A O 1
ATOM 943 N N . VAL A 1 131 ? -5.523 -5.223 12.586 1 88.5 131 VAL A N 1
ATOM 944 C CA . VAL A 1 131 ? -4.254 -4.844 13.203 1 88.5 131 VAL A CA 1
ATOM 945 C C . VAL A 1 131 ? -4.398 -4.836 14.719 1 88.5 131 VAL A C 1
ATOM 947 O O . VAL A 1 131 ? -5.305 -4.195 15.258 1 88.5 131 VAL A O 1
ATOM 950 N N . PRO A 1 132 ? -3.547 -5.48 15.438 1 88.81 132 PRO A N 1
ATOM 951 C CA . PRO A 1 132 ? -3.643 -5.473 16.891 1 88.81 132 PRO A CA 1
ATOM 952 C C . PRO A 1 132 ? -3.098 -4.188 17.516 1 88.81 132 PRO A C 1
ATOM 954 O O . PRO A 1 132 ? -2.143 -3.604 17 1 88.81 132 PRO A O 1
ATOM 957 N N . ASP A 1 133 ? -3.66 -3.789 18.703 1 92.19 133 ASP A N 1
ATOM 958 C CA . ASP A 1 133 ? -3.115 -2.705 19.516 1 92.19 133 ASP A CA 1
ATOM 959 C C . ASP A 1 133 ? -1.999 -3.209 20.422 1 92.19 133 ASP A C 1
ATOM 961 O O . ASP A 1 133 ? -2.018 -4.363 20.859 1 92.19 133 ASP A O 1
ATOM 965 N N . PRO A 1 134 ? -1.094 -2.406 20.797 1 95.44 134 PRO A N 1
ATOM 966 C CA . PRO A 1 134 ? -0.892 -1.046 20.297 1 95.44 134 PRO A CA 1
ATOM 967 C C . PRO A 1 134 ? -0.309 -1.019 18.875 1 95.44 134 PRO A C 1
ATOM 969 O O . PRO A 1 134 ? 0.302 -1.996 18.438 1 95.44 134 PRO A O 1
ATOM 972 N N . ILE A 1 135 ? -0.595 0.057 18.234 1 95.69 135 ILE A N 1
ATOM 973 C CA . ILE A 1 135 ? 0.007 0.29 16.922 1 95.69 135 ILE A CA 1
ATOM 974 C C . ILE A 1 135 ? 1.457 0.738 17.094 1 95.69 135 ILE A C 1
ATOM 976 O O . ILE A 1 135 ? 1.729 1.734 17.766 1 95.69 135 ILE A O 1
ATOM 980 N N . LEU A 1 136 ? 2.348 -0.013 16.516 1 94.44 136 LEU A N 1
ATOM 981 C CA . LEU A 1 136 ? 3.779 0.265 16.547 1 94.44 136 LEU A CA 1
ATOM 982 C C . LEU A 1 136 ? 4.285 0.674 15.172 1 94.44 136 LEU A C 1
ATOM 984 O O . LEU A 1 136 ? 3.52 0.689 14.203 1 94.44 136 LEU A O 1
ATOM 988 N N . ASP A 1 137 ? 5.527 1.015 15.055 1 92.5 137 ASP A N 1
ATOM 989 C CA . ASP A 1 137 ? 6.094 1.555 13.82 1 92.5 137 ASP A CA 1
ATOM 990 C C . ASP A 1 137 ? 5.98 0.549 12.68 1 92.5 137 ASP A C 1
ATOM 992 O O . ASP A 1 137 ? 5.844 0.937 11.516 1 92.5 137 ASP A O 1
ATOM 996 N N . HIS A 1 138 ? 6.027 -0.705 12.953 1 89.62 138 HIS A N 1
ATOM 997 C CA . HIS A 1 138 ? 5.984 -1.716 11.906 1 89.62 138 HIS A CA 1
ATOM 998 C C . HIS A 1 138 ? 4.668 -2.484 11.93 1 89.62 138 HIS A C 1
ATOM 1000 O O . HIS A 1 138 ? 4.602 -3.629 11.477 1 89.62 138 HIS A O 1
ATOM 1006 N N . SER A 1 139 ? 3.703 -1.835 12.531 1 94 139 SER A N 1
ATOM 1007 C CA . SER A 1 139 ? 2.373 -2.432 12.484 1 94 139 SER A CA 1
ATOM 1008 C C . SER A 1 139 ? 1.827 -2.449 11.062 1 94 139 SER A C 1
ATOM 1010 O O . SER A 1 139 ? 2.035 -1.502 10.297 1 94 139 SER A O 1
ATOM 1012 N N . PHE A 1 140 ? 1.116 -3.535 10.75 1 95.25 140 PHE A N 1
ATOM 1013 C CA . PHE A 1 140 ? 0.509 -3.775 9.445 1 95.25 140 PHE A CA 1
ATOM 1014 C C . PHE A 1 140 ? -0.453 -2.65 9.086 1 95.25 140 PHE A C 1
ATOM 1016 O O . PHE A 1 140 ? -1.185 -2.15 9.938 1 95.25 140 PHE A O 1
ATOM 1023 N N . LEU A 1 141 ? -0.395 -2.184 7.785 1 96.94 141 LEU A N 1
ATOM 1024 C CA . LEU A 1 141 ? -1.356 -1.214 7.27 1 96.94 141 LEU A CA 1
ATOM 1025 C C . LEU A 1 141 ? -2.604 -1.913 6.742 1 96.94 141 LEU A C 1
ATOM 1027 O O . LEU A 1 141 ? -2.529 -2.678 5.777 1 96.94 141 LEU A O 1
ATOM 1031 N N . ASN A 1 142 ? -3.729 -1.705 7.391 1 96.81 142 ASN A N 1
ATOM 1032 C CA . ASN A 1 142 ? -5.004 -2.299 7.008 1 96.81 142 ASN A CA 1
ATOM 1033 C C . ASN A 1 142 ? -6.137 -1.273 7.047 1 96.81 142 ASN A C 1
ATOM 1035 O O . ASN A 1 142 ? -7.062 -1.396 7.852 1 96.81 142 ASN A O 1
ATOM 1039 N N . PRO A 1 143 ? -6.031 -0.288 6.082 1 96.81 143 PRO A N 1
ATOM 1040 C CA . PRO A 1 143 ? -7.027 0.786 6.102 1 96.81 143 PRO A CA 1
ATOM 1041 C C . PRO A 1 143 ? -8.453 0.274 5.887 1 96.81 143 PRO A C 1
ATOM 1043 O O . PRO A 1 143 ? -8.664 -0.665 5.117 1 96.81 143 PRO A O 1
ATOM 1046 N N . GLN A 1 144 ? -9.438 0.934 6.539 1 95.44 144 GLN A N 1
ATOM 1047 C CA . GLN A 1 144 ? -10.844 0.564 6.434 1 95.44 144 GLN A CA 1
ATOM 1048 C C . GLN A 1 144 ? -11.648 1.652 5.727 1 95.44 144 GLN A C 1
ATOM 1050 O O . GLN A 1 144 ? -12.875 1.715 5.859 1 95.44 144 GLN A O 1
ATOM 1055 N N . THR A 1 145 ? -10.977 2.611 5.09 1 95.69 145 THR A N 1
ATOM 1056 C CA . THR A 1 145 ? -11.539 3.633 4.219 1 95.69 145 THR A CA 1
ATOM 1057 C C . THR A 1 145 ? -10.727 3.758 2.934 1 95.69 145 THR A C 1
ATOM 1059 O O . THR A 1 145 ? -9.547 3.416 2.906 1 95.69 145 THR A O 1
ATOM 1062 N N . SER A 1 146 ? -11.43 4.273 1.881 1 98.19 146 SER A N 1
ATOM 1063 C CA . SER A 1 146 ? -10.695 4.508 0.641 1 98.19 146 SER A CA 1
ATOM 1064 C C . SER A 1 146 ? -9.586 5.535 0.838 1 98.19 146 SER A C 1
ATOM 1066 O O . SER A 1 146 ? -8.484 5.383 0.298 1 98.19 146 SER A O 1
ATOM 1068 N N . TYR A 1 147 ? -9.883 6.535 1.616 1 97.25 147 TYR A N 1
ATOM 1069 C CA . TYR A 1 147 ? -8.883 7.543 1.952 1 97.25 147 TYR A CA 1
ATOM 1070 C C . TYR A 1 147 ? -7.648 6.898 2.576 1 97.25 147 TYR A C 1
ATOM 1072 O O . TYR A 1 147 ? -6.523 7.152 2.143 1 97.25 147 TYR A O 1
ATOM 1080 N N . GLY A 1 148 ? -7.836 6.059 3.596 1 97.69 148 GLY A N 1
ATOM 1081 C CA . GLY A 1 148 ? -6.719 5.363 4.215 1 97.69 148 GLY A CA 1
ATOM 1082 C C . GLY A 1 148 ? -5.934 4.508 3.242 1 97.69 148 GLY A C 1
ATOM 1083 O O . GLY A 1 148 ? -4.699 4.473 3.293 1 97.69 148 GLY A O 1
ATOM 1084 N N . THR A 1 149 ? -6.637 3.809 2.377 1 98.75 149 THR A N 1
ATOM 1085 C CA . THR A 1 149 ? -5.996 2.986 1.357 1 98.75 149 THR A CA 1
ATOM 1086 C C . THR A 1 149 ? -5.137 3.842 0.432 1 98.75 149 THR A C 1
ATOM 1088 O O . THR A 1 149 ? -3.986 3.5 0.149 1 98.75 149 THR A O 1
ATOM 1091 N N . GLN A 1 150 ? -5.676 4.938 -0.024 1 98.88 150 GLN A N 1
ATOM 1092 C CA . GLN A 1 150 ? -4.992 5.844 -0.941 1 98.88 150 GLN A CA 1
ATOM 1093 C C . GLN A 1 150 ? -3.744 6.441 -0.298 1 98.88 150 GLN A C 1
ATOM 1095 O O . GLN A 1 150 ? -2.697 6.547 -0.941 1 98.88 150 GLN A O 1
ATOM 1100 N N . LYS A 1 151 ? -3.832 6.785 0.985 1 98.88 151 LYS A N 1
ATOM 1101 C CA . LYS A 1 151 ? -2.662 7.273 1.709 1 98.88 151 LYS A CA 1
ATOM 1102 C C . LYS A 1 151 ? -1.619 6.172 1.875 1 98.88 151 LYS A C 1
ATOM 1104 O O . LYS A 1 151 ? -0.42 6.418 1.73 1 98.88 151 LYS A O 1
ATOM 1109 N N . ALA A 1 152 ? -2.057 4.965 2.188 1 98.75 152 ALA A N 1
ATOM 1110 C CA . ALA A 1 152 ? -1.134 3.84 2.326 1 98.75 152 ALA A CA 1
ATOM 1111 C C . ALA A 1 152 ? -0.394 3.572 1.019 1 98.75 152 ALA A C 1
ATOM 1113 O O . ALA A 1 152 ? 0.808 3.297 1.023 1 98.75 152 ALA A O 1
ATOM 1114 N N . ILE A 1 153 ? -1.092 3.607 -0.058 1 98.88 153 ILE A N 1
ATOM 1115 C CA . ILE A 1 153 ? -0.468 3.424 -1.363 1 98.88 153 ILE A CA 1
ATOM 1116 C C . ILE A 1 153 ? 0.551 4.535 -1.608 1 98.88 153 ILE A C 1
ATOM 1118 O O . ILE A 1 153 ? 1.646 4.281 -2.113 1 98.88 153 ILE A O 1
ATOM 1122 N N . GLY A 1 154 ? 0.198 5.762 -1.257 1 98.94 154 GLY A N 1
ATOM 1123 C CA . GLY A 1 154 ? 1.146 6.859 -1.36 1 98.94 154 GLY A CA 1
ATOM 1124 C C . GLY A 1 154 ? 2.438 6.609 -0.604 1 98.94 154 GLY A C 1
ATOM 1125 O O . GLY A 1 154 ? 3.52 6.969 -1.073 1 98.94 154 GLY A O 1
ATOM 1126 N N . GLU A 1 155 ? 2.355 6.02 0.579 1 98.88 155 GLU A N 1
ATOM 1127 C CA . GLU A 1 155 ? 3.539 5.66 1.354 1 98.88 155 GLU A CA 1
ATOM 1128 C C . GLU A 1 155 ? 4.418 4.672 0.593 1 98.88 155 GLU A C 1
ATOM 1130 O O . GLU A 1 155 ? 5.645 4.797 0.594 1 98.88 155 GLU A O 1
ATOM 1135 N N . MET A 1 156 ? 3.754 3.689 0.014 1 98.75 156 MET A N 1
ATOM 1136 C CA . MET A 1 156 ? 4.484 2.666 -0.729 1 98.75 156 MET A CA 1
ATOM 1137 C C . MET A 1 156 ? 5.215 3.275 -1.922 1 98.75 156 MET A C 1
ATOM 1139 O O . MET A 1 156 ? 6.379 2.957 -2.172 1 98.75 156 MET A O 1
ATOM 1143 N N . LEU A 1 157 ? 4.516 4.113 -2.609 1 98.94 157 LEU A N 1
ATOM 1144 C CA . LEU A 1 157 ? 5.117 4.797 -3.75 1 98.94 157 LEU A CA 1
ATOM 1145 C C . LEU A 1 157 ? 6.309 5.641 -3.312 1 98.94 157 LEU A C 1
ATOM 1147 O O . LEU A 1 157 ? 7.387 5.555 -3.906 1 98.94 157 LEU A O 1
ATOM 1151 N N . LEU A 1 158 ? 6.109 6.402 -2.279 1 98.94 158 LEU A N 1
ATOM 1152 C CA . LEU A 1 158 ? 7.168 7.273 -1.781 1 98.94 158 LEU A CA 1
ATOM 1153 C C . LEU A 1 158 ? 8.414 6.469 -1.438 1 98.94 158 LEU A C 1
ATOM 1155 O O . LEU A 1 158 ? 9.531 6.871 -1.777 1 98.94 158 LEU A O 1
ATOM 1159 N N . THR A 1 159 ? 8.219 5.395 -0.751 1 98.75 159 THR A N 1
ATOM 1160 C CA . THR A 1 159 ? 9.336 4.566 -0.307 1 98.75 159 THR A CA 1
ATOM 1161 C C . THR A 1 159 ? 10.055 3.945 -1.5 1 98.75 159 THR A C 1
ATOM 1163 O O . THR A 1 159 ? 11.289 3.932 -1.547 1 98.75 159 THR A O 1
ATOM 1166 N N . ASP A 1 160 ? 9.344 3.455 -2.494 1 98.75 160 ASP A N 1
ATOM 1167 C CA . ASP A 1 160 ? 9.961 2.832 -3.66 1 98.75 160 ASP A CA 1
ATOM 1168 C C . ASP A 1 160 ? 10.719 3.861 -4.496 1 98.75 160 ASP A C 1
ATOM 1170 O O . ASP A 1 160 ? 11.844 3.609 -4.934 1 98.75 160 ASP A O 1
ATOM 1174 N N . TYR A 1 161 ? 10.055 5.023 -4.738 1 98.88 161 TYR A N 1
ATOM 1175 C CA . TYR A 1 161 ? 10.703 6.074 -5.516 1 98.88 161 TYR A CA 1
ATOM 1176 C C . TYR A 1 161 ? 11.961 6.578 -4.809 1 98.88 161 TYR A C 1
ATOM 1178 O O . TYR A 1 161 ? 12.938 6.957 -5.461 1 98.88 161 TYR A O 1
ATOM 1186 N N . SER A 1 162 ? 11.93 6.566 -3.482 1 98.81 162 SER A N 1
ATOM 1187 C CA . SER A 1 162 ? 13.102 6.949 -2.709 1 98.81 162 SER A CA 1
ATOM 1188 C C . SER A 1 162 ? 14.203 5.902 -2.83 1 98.81 162 SER A C 1
ATOM 1190 O O . SER A 1 162 ? 15.375 6.246 -3 1 98.81 162 SER A O 1
ATOM 1192 N N . ARG A 1 163 ? 13.828 4.664 -2.713 1 97.75 163 ARG A N 1
ATOM 1193 C CA . ARG A 1 163 ? 14.781 3.566 -2.854 1 97.75 163 ARG A CA 1
ATOM 1194 C C . ARG A 1 163 ? 15.5 3.633 -4.199 1 97.75 163 ARG A C 1
ATOM 1196 O O . ARG A 1 163 ? 16.703 3.352 -4.285 1 97.75 163 ARG A O 1
ATOM 1203 N N . LYS A 1 164 ? 14.766 4.027 -5.266 1 98.19 164 LYS A N 1
ATOM 1204 C CA . LYS A 1 164 ? 15.281 4.113 -6.629 1 98.19 164 LYS A CA 1
ATOM 1205 C C . LYS A 1 164 ? 16.094 5.395 -6.824 1 98.19 164 LYS A C 1
ATOM 1207 O O . LYS A 1 164 ? 16.719 5.582 -7.867 1 98.19 164 LYS A O 1
ATOM 1212 N N . GLY A 1 165 ? 16.078 6.293 -5.848 1 98.25 165 GLY A N 1
ATOM 1213 C CA . GLY A 1 165 ? 16.828 7.531 -5.918 1 98.25 165 GLY A CA 1
ATOM 1214 C C . GLY A 1 165 ? 16.141 8.617 -6.715 1 98.25 165 GLY A C 1
ATOM 1215 O O . GLY A 1 165 ? 16.75 9.625 -7.07 1 98.25 165 GLY A O 1
ATOM 1216 N N . TYR A 1 166 ? 14.844 8.43 -7.023 1 98.75 166 TYR A N 1
ATOM 1217 C CA . TYR A 1 166 ? 14.102 9.398 -7.816 1 98.75 166 TYR A CA 1
ATOM 1218 C C . TYR A 1 166 ? 13.695 10.602 -6.969 1 98.75 166 TYR A C 1
ATOM 1220 O O . TYR A 1 166 ? 13.562 11.711 -7.484 1 98.75 166 TYR A O 1
ATOM 1228 N N . VAL A 1 167 ? 13.484 10.391 -5.695 1 98.88 167 VAL A N 1
ATOM 1229 C CA . VAL A 1 167 ? 13.227 11.422 -4.699 1 98.88 167 VAL A CA 1
ATOM 1230 C C . VAL A 1 167 ? 13.906 11.055 -3.383 1 98.88 167 VAL A C 1
ATOM 1232 O O . VAL A 1 167 ? 14.367 9.922 -3.209 1 98.88 167 VAL A O 1
ATOM 1235 N N . ASP A 1 168 ? 14.07 12.031 -2.564 1 98.88 168 ASP A N 1
ATOM 1236 C CA . ASP A 1 168 ? 14.406 11.836 -1.157 1 98.88 168 ASP A CA 1
ATOM 1237 C C . ASP A 1 168 ? 13.172 11.992 -0.272 1 98.88 168 ASP A C 1
ATOM 1239 O O . ASP A 1 168 ? 12.969 13.039 0.342 1 98.88 168 ASP A O 1
ATOM 1243 N N . GLY A 1 169 ? 12.43 10.914 -0.18 1 98.88 169 GLY A N 1
ATOM 1244 C CA . GLY A 1 169 ? 11.102 10.969 0.405 1 98.88 169 GLY A CA 1
ATOM 1245 C C . GLY A 1 169 ? 11.102 10.758 1.907 1 98.88 169 GLY A C 1
ATOM 1246 O O . GLY A 1 169 ? 11.906 9.992 2.432 1 98.88 169 GLY A O 1
ATOM 1247 N N . ARG A 1 170 ? 10.203 11.375 2.598 1 98.69 170 ARG A N 1
ATOM 1248 C CA . ARG A 1 170 ? 9.828 11.117 3.984 1 98.69 170 ARG A CA 1
ATOM 1249 C C . ARG A 1 170 ? 8.336 11.32 4.199 1 98.69 170 ARG A C 1
ATOM 1251 O O . ARG A 1 170 ? 7.785 12.359 3.824 1 98.69 170 ARG A O 1
ATOM 1258 N N . GLY A 1 171 ? 7.711 10.336 4.664 1 98.75 171 GLY A N 1
ATOM 1259 C CA . GLY A 1 171 ? 6.273 10.344 4.879 1 98.75 171 GLY A CA 1
ATOM 1260 C C . GLY A 1 171 ? 5.891 10.344 6.348 1 98.75 171 GLY A C 1
ATOM 1261 O O . GLY A 1 171 ? 6.523 9.672 7.16 1 98.75 171 GLY A O 1
ATOM 1262 N N . PHE A 1 172 ? 4.852 11.094 6.699 1 98.88 172 PHE A N 1
ATOM 1263 C CA . PHE A 1 172 ? 4.395 11.219 8.078 1 98.88 172 PHE A CA 1
ATOM 1264 C C . PHE A 1 172 ? 2.91 10.906 8.188 1 98.88 172 PHE A C 1
ATOM 1266 O O . PHE A 1 172 ? 2.084 11.531 7.516 1 98.88 172 PHE A O 1
ATOM 1273 N N . ARG A 1 173 ? 2.588 9.945 8.992 1 98.69 173 ARG A N 1
ATOM 1274 C CA . ARG A 1 173 ? 1.2 9.625 9.305 1 98.69 173 ARG A CA 1
ATOM 1275 C C . ARG A 1 173 ? 0.642 10.578 10.352 1 98.69 173 ARG A C 1
ATOM 1277 O O . ARG A 1 173 ? 0.848 10.383 11.555 1 98.69 173 ARG A O 1
ATOM 1284 N N . LEU A 1 174 ? -0.136 11.547 9.867 1 98.25 174 LEU A N 1
ATOM 1285 C CA . LEU A 1 174 ? -0.618 12.602 10.75 1 98.25 174 LEU A CA 1
ATOM 1286 C C . LEU A 1 174 ? -1.764 12.102 11.625 1 98.25 174 LEU A C 1
ATOM 1288 O O . LEU A 1 174 ? -2.639 11.375 11.148 1 98.25 174 LEU A O 1
ATOM 1292 N N . PRO A 1 175 ? -1.744 12.469 12.898 1 96.94 175 PRO A N 1
ATOM 1293 C CA . PRO A 1 175 ? -2.928 12.273 13.742 1 96.94 175 PRO A CA 1
ATOM 1294 C C . PRO A 1 175 ? -4.012 13.32 13.5 1 96.94 175 PRO A C 1
ATOM 1296 O O . PRO A 1 175 ? -3.938 14.07 12.523 1 96.94 175 PRO A O 1
ATOM 1299 N N . THR A 1 176 ? -5.039 13.227 14.242 1 95.81 176 THR A N 1
ATOM 1300 C CA . THR A 1 176 ? -6.027 14.305 14.195 1 95.81 176 THR A CA 1
ATOM 1301 C C . THR A 1 176 ? -5.406 15.625 14.625 1 95.81 176 THR A C 1
ATOM 1303 O O . THR A 1 176 ? -4.922 15.758 15.75 1 95.81 176 THR A O 1
ATOM 1306 N N . ILE A 1 177 ? -5.328 16.5 13.695 1 96.69 177 ILE A N 1
ATOM 1307 C CA . ILE A 1 177 ? -4.82 17.844 13.977 1 96.69 177 ILE A CA 1
ATOM 1308 C C . ILE A 1 177 ? -5.922 18.688 14.609 1 96.69 177 ILE A C 1
ATOM 1310 O O . ILE A 1 177 ? -6.969 18.922 14 1 96.69 177 ILE A O 1
ATOM 1314 N N . SER A 1 178 ? -5.781 19.062 15.75 1 96.44 178 SER A N 1
ATOM 1315 C CA . SER A 1 178 ? -6.75 19.828 16.531 1 96.44 178 SER A CA 1
ATOM 1316 C C . SER A 1 178 ? -6.055 20.844 17.438 1 96.44 178 SER A C 1
ATOM 1318 O O . SER A 1 178 ? -5.012 20.547 18.016 1 96.44 178 SER A O 1
ATOM 1320 N N . VAL A 1 179 ? -6.508 22.094 17.438 1 96.44 179 VAL A N 1
ATOM 1321 C CA . VAL A 1 179 ? -7.809 22.625 17.047 1 96.44 179 VAL A CA 1
ATOM 1322 C C . VAL A 1 179 ? -7.688 23.344 15.703 1 96.44 179 VAL A C 1
ATOM 1324 O O . VAL A 1 179 ? -6.988 24.359 15.586 1 96.44 179 VAL A O 1
ATOM 1327 N N . ARG A 1 180 ? -8.32 22.844 14.734 1 94.19 180 ARG A N 1
ATOM 1328 C CA . ARG A 1 180 ? -8.266 23.438 13.398 1 94.19 180 ARG A CA 1
ATOM 1329 C C . ARG A 1 180 ? -9.18 24.656 13.305 1 94.19 180 ARG A C 1
ATOM 1331 O O . ARG A 1 180 ? -10.297 24.641 13.82 1 94.19 180 ARG A O 1
ATOM 1338 N N . PRO A 1 181 ? -8.719 25.688 12.641 1 92.94 181 PRO A N 1
ATOM 1339 C CA . PRO A 1 181 ? -9.586 26.844 12.391 1 92.94 181 PRO A CA 1
ATOM 1340 C C . PRO A 1 181 ? -10.516 26.625 11.195 1 92.94 181 PRO A C 1
ATOM 1342 O O . PRO A 1 181 ? -10.406 25.609 10.492 1 92.94 181 PRO A O 1
ATOM 1345 N N . GLY A 1 182 ? -11.367 27.609 10.969 1 84.56 182 GLY A N 1
ATOM 1346 C CA . GLY A 1 182 ? -12.242 27.594 9.805 1 84.56 182 GLY A CA 1
ATOM 1347 C C . GLY A 1 182 ? -13.516 26.797 10.031 1 84.56 182 GLY A C 1
ATOM 1348 O O . GLY A 1 182 ? -13.867 26.484 11.172 1 84.56 182 GLY A O 1
ATOM 1349 N N . LYS A 1 183 ? -14.203 26.594 8.953 1 79.56 183 LYS A N 1
ATOM 1350 C CA . LYS A 1 183 ? -15.469 25.844 9.031 1 79.56 183 LYS A CA 1
ATOM 1351 C C . LYS A 1 183 ? -15.219 24.344 9.117 1 79.56 183 LYS A C 1
ATOM 1353 O O . LYS A 1 183 ? -14.25 23.844 8.547 1 79.56 183 LYS A O 1
ATOM 1358 N N . ALA A 1 184 ? -16.078 23.781 9.867 1 76.44 184 ALA A N 1
ATOM 1359 C CA . ALA A 1 184 ? -16.016 22.328 9.969 1 76.44 184 ALA A CA 1
ATOM 1360 C C . ALA A 1 184 ? -16.125 21.672 8.586 1 76.44 184 ALA A C 1
ATOM 1362 O O . ALA A 1 184 ? -16.891 22.125 7.738 1 76.44 184 ALA A O 1
ATOM 1363 N N . ASN A 1 185 ? -15.398 20.703 8.422 1 70.31 185 ASN A N 1
ATOM 1364 C CA . ASN A 1 185 ? -15.555 19.922 7.203 1 70.31 185 ASN A CA 1
ATOM 1365 C C . ASN A 1 185 ? -16.531 18.766 7.398 1 70.31 185 ASN A C 1
ATOM 1367 O O . ASN A 1 185 ? -17.266 18.734 8.391 1 70.31 185 ASN A O 1
ATOM 1371 N N . ARG A 1 186 ? -16.828 17.922 6.441 1 69.38 186 ARG A N 1
ATOM 1372 C CA . ARG A 1 186 ? -17.781 16.828 6.457 1 69.38 186 ARG A CA 1
ATOM 1373 C C . ARG A 1 186 ? -17.188 15.578 7.09 1 69.38 186 ARG A C 1
ATOM 1375 O O . ARG A 1 186 ? -17.766 14.492 7.008 1 69.38 186 ARG A O 1
ATOM 1382 N N . ALA A 1 187 ? -16.125 15.742 7.75 1 74.56 187 ALA A N 1
ATOM 1383 C CA . ALA A 1 187 ? -15.477 14.555 8.297 1 74.56 187 ALA A CA 1
ATOM 1384 C C . ALA A 1 187 ? -16.156 14.109 9.586 1 74.56 187 ALA A C 1
ATOM 1386 O O . ALA A 1 187 ? -16.641 14.938 10.367 1 74.56 187 ALA A O 1
ATOM 1387 N N . ALA A 1 188 ? -16.203 12.766 9.773 1 77.31 188 ALA A N 1
ATOM 1388 C CA . ALA A 1 188 ? -16.719 12.203 11.023 1 77.31 188 ALA A CA 1
ATOM 1389 C C . ALA A 1 188 ? -15.93 12.727 12.227 1 77.31 188 ALA A C 1
ATOM 1391 O O . ALA A 1 188 ? -16.453 12.781 13.336 1 77.31 188 ALA A O 1
ATOM 1392 N N . SER A 1 189 ? -14.711 13.242 11.953 1 84.56 189 SER A N 1
ATOM 1393 C CA . SER A 1 189 ? -13.828 13.703 13.016 1 84.56 189 SER A CA 1
ATOM 1394 C C . SER A 1 189 ? -13.969 15.203 13.242 1 84.56 189 SER A C 1
ATOM 1396 O O . SER A 1 189 ? -13.273 15.773 14.086 1 84.56 189 SER A O 1
ATOM 1398 N N . SER A 1 190 ? -14.891 15.812 12.547 1 87.88 190 SER A N 1
ATOM 1399 C CA . SER A 1 190 ? -14.953 17.266 12.57 1 87.88 190 SER A CA 1
ATOM 1400 C C . SER A 1 190 ? -15.281 17.781 13.969 1 87.88 190 SER A C 1
ATOM 1402 O O . SER A 1 190 ? -14.844 18.875 14.344 1 87.88 190 SER A O 1
ATOM 1404 N N . PHE A 1 191 ? -15.977 17 14.742 1 91.88 191 PHE A N 1
ATOM 1405 C CA . PHE A 1 191 ? -16.391 17.438 16.062 1 91.88 191 PHE A CA 1
ATOM 1406 C C . PHE A 1 191 ? -15.195 17.594 17 1 91.88 191 PHE A C 1
ATOM 1408 O O . PHE A 1 191 ? -15.266 18.344 17.984 1 91.88 191 PHE A O 1
ATOM 1415 N N . MET A 1 192 ? -14.102 17 16.641 1 93.5 192 MET A N 1
ATOM 1416 C CA . MET A 1 192 ? -12.93 16.984 17.516 1 93.5 192 MET A CA 1
ATOM 1417 C C . MET A 1 192 ? -12.312 18.391 17.594 1 93.5 192 MET A C 1
ATOM 1419 O O . MET A 1 192 ? -11.711 18.734 18.609 1 93.5 192 MET A O 1
ATOM 1423 N N . SER A 1 193 ? -12.438 19.125 16.547 1 95.81 193 SER A N 1
ATOM 1424 C CA . SER A 1 193 ? -12.07 20.547 16.609 1 95.81 193 SER A CA 1
ATOM 1425 C C . SER A 1 193 ? -13.266 21.406 16.984 1 95.81 193 SER A C 1
ATOM 1427 O O . SER A 1 193 ? -13.125 22.391 17.719 1 95.81 193 SER A O 1
ATOM 1429 N N . SER A 1 194 ? -14.438 20.984 16.547 1 96 194 SER A N 1
ATOM 1430 C CA . SER A 1 194 ? -15.633 21.812 16.703 1 96 194 SER A CA 1
ATOM 1431 C C . SER A 1 194 ? -15.984 22 18.172 1 96 194 SER A C 1
ATOM 1433 O O . SER A 1 194 ? -16.406 23.078 18.578 1 96 194 SER A O 1
ATOM 1435 N N . ILE A 1 195 ? -15.805 21.062 18.953 1 97 195 ILE A N 1
ATOM 1436 C CA . ILE A 1 195 ? -16.219 21.109 20.359 1 97 195 ILE A CA 1
ATOM 1437 C C . ILE A 1 195 ? -15.289 22.031 21.141 1 97 195 ILE A C 1
ATOM 1439 O O . ILE A 1 195 ? -15.555 22.344 22.297 1 97 195 ILE A O 1
ATOM 1443 N N . LEU A 1 196 ? -14.195 22.422 20.516 1 97.75 196 LEU A N 1
ATOM 1444 C CA . LEU A 1 196 ? -13.289 23.422 21.094 1 97.75 196 LEU A CA 1
ATOM 1445 C C . LEU A 1 196 ? -13.43 24.766 20.375 1 97.75 196 LEU A C 1
ATOM 1447 O O . LEU A 1 196 ? -13.664 25.781 21.016 1 97.75 196 LEU A O 1
ATOM 1451 N N . ARG A 1 197 ? -13.398 24.734 19.062 1 96.75 197 ARG A N 1
ATOM 1452 C CA . ARG A 1 197 ? -13.375 25.906 18.203 1 96.75 197 ARG A CA 1
ATOM 1453 C C . ARG A 1 197 ? -14.633 26.75 18.391 1 96.75 197 ARG A C 1
ATOM 1455 O O . ARG A 1 197 ? -14.555 27.938 18.688 1 96.75 197 ARG A O 1
ATOM 1462 N N . GLU A 1 198 ? -15.789 26.125 18.281 1 96.75 198 GLU A N 1
ATOM 1463 C CA . GLU A 1 198 ? -17.047 26.859 18.359 1 96.75 198 GLU A CA 1
ATOM 1464 C C . GLU A 1 198 ? -17.266 27.469 19.75 1 96.75 198 GLU A C 1
ATOM 1466 O O . GLU A 1 198 ? -17.516 28.672 19.875 1 96.75 198 GLU A O 1
ATOM 1471 N N . PRO A 1 199 ? -17.094 26.688 20.781 1 97.31 199 PRO A N 1
ATOM 1472 C CA . PRO A 1 199 ? -17.281 27.25 22.109 1 97.31 199 PRO A CA 1
ATOM 1473 C C . PRO A 1 199 ? -16.297 28.375 22.422 1 97.31 199 PRO A C 1
ATOM 1475 O O . PRO A 1 199 ? -16.672 29.375 23.062 1 97.31 199 PRO A O 1
ATOM 1478 N N . LEU A 1 200 ? -15.039 28.25 22.031 1 97.19 200 LEU A N 1
ATOM 1479 C CA . LEU A 1 200 ? -14.047 29.297 22.234 1 97.19 200 LEU A CA 1
ATOM 1480 C C . LEU A 1 200 ? -14.43 30.562 21.5 1 97.19 200 LEU A C 1
ATOM 1482 O O . LEU A 1 200 ? -13.953 31.656 21.828 1 97.19 200 LEU A O 1
ATOM 1486 N N . ASN A 1 201 ? -15.281 30.453 20.469 1 96.19 201 ASN A N 1
ATOM 1487 C CA . ASN A 1 201 ? -15.758 31.594 19.688 1 96.19 201 ASN A CA 1
ATOM 1488 C C . ASN A 1 201 ? -17.172 32 20.109 1 96.19 201 ASN A C 1
ATOM 1490 O O . ASN A 1 201 ? -17.844 32.75 19.391 1 96.19 201 ASN A O 1
ATOM 1494 N N . GLY A 1 202 ? -17.641 31.391 21.156 1 95.88 202 GLY A N 1
ATOM 1495 C CA . GLY A 1 202 ? -18.938 31.797 21.703 1 95.88 202 GLY A CA 1
ATOM 1496 C C . GLY A 1 202 ? -20.109 31.109 21.031 1 95.88 202 GLY A C 1
ATOM 1497 O O . GLY A 1 202 ? -21.234 31.594 21.109 1 95.88 202 GLY A O 1
ATOM 1498 N N . GLN A 1 203 ? -19.859 30.078 20.312 1 96.69 203 GLN A N 1
ATOM 1499 C CA . GLN A 1 203 ? -20.906 29.344 19.578 1 96.69 203 GLN A CA 1
ATOM 1500 C C . GLN A 1 203 ? -21.094 27.953 20.172 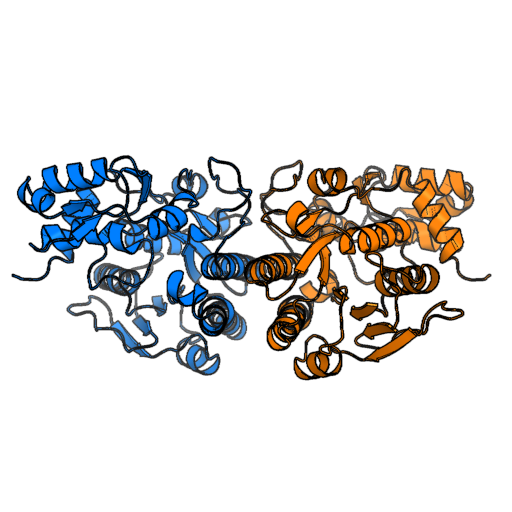1 96.69 203 GLN A C 1
ATOM 1502 O O . GLN A 1 203 ? -20.172 27.375 20.75 1 96.69 203 GLN A O 1
ATOM 1507 N N . GLU A 1 204 ? -22.266 27.375 20 1 97.31 204 GLU A N 1
ATOM 1508 C CA . GLU A 1 204 ? -22.562 26.016 20.469 1 97.31 204 GLU A CA 1
ATOM 1509 C C . GLU A 1 204 ? -21.938 24.969 19.547 1 97.31 204 GLU A C 1
ATOM 1511 O O . GLU A 1 204 ? -21.844 25.188 18.344 1 97.31 204 GLU A O 1
ATOM 1516 N N . ALA A 1 205 ? -21.531 23.922 20.125 1 96.31 205 ALA A N 1
ATOM 1517 C CA . ALA A 1 205 ? -21.031 22.766 19.375 1 96.31 205 ALA A CA 1
ATOM 1518 C C . ALA A 1 205 ? -21.625 21.469 19.922 1 96.31 205 ALA A C 1
ATOM 1520 O O . ALA A 1 205 ? -21.906 21.359 21.109 1 96.31 205 ALA A O 1
ATOM 1521 N N . VAL A 1 206 ? -21.812 20.516 19.016 1 95.88 206 VAL A N 1
ATOM 1522 C CA . VAL A 1 206 ? -22.375 19.234 19.406 1 95.88 206 VAL A CA 1
ATOM 1523 C C . VAL A 1 206 ? -21.25 18.219 19.594 1 95.88 206 VAL A C 1
ATOM 1525 O O . VAL A 1 206 ? -20.359 18.094 18.734 1 95.88 206 VAL A O 1
ATOM 1528 N N . CYS A 1 207 ? -21.203 17.547 20.703 1 96.88 207 CYS A N 1
ATOM 1529 C CA . CYS A 1 207 ? -20.328 16.406 20.922 1 96.88 207 CYS A CA 1
ATOM 1530 C C . CYS A 1 207 ? -21.094 15.094 20.766 1 96.88 207 CYS A C 1
ATOM 1532 O O . CYS A 1 207 ? -21.969 14.789 21.562 1 96.88 207 CYS A O 1
ATOM 1534 N N . PRO A 1 208 ? -20.766 14.344 19.75 1 95.75 208 PRO A N 1
ATOM 1535 C CA . PRO A 1 208 ? -21.562 13.156 19.453 1 95.75 208 PRO A CA 1
ATOM 1536 C C . PRO A 1 208 ? -21.078 11.906 20.188 1 95.75 208 PRO A C 1
ATOM 1538 O O . PRO A 1 208 ? -21.672 10.836 20.047 1 95.75 208 PRO A O 1
ATOM 1541 N N . VAL A 1 209 ? -20 12.008 20.969 1 95.38 209 VAL A N 1
ATOM 1542 C CA . VAL A 1 209 ? -19.406 10.852 21.641 1 95.38 209 VAL A CA 1
ATOM 1543 C C . VAL A 1 209 ? -19.359 11.102 23.156 1 95.38 209 VAL A C 1
ATOM 1545 O O . VAL A 1 209 ? -19.672 12.195 23.625 1 95.38 209 VAL A O 1
ATOM 1548 N N . ASP A 1 210 ? -18.984 10.062 23.891 1 94.88 210 ASP A N 1
ATOM 1549 C CA . ASP A 1 210 ? -18.938 10.148 25.344 1 94.88 210 ASP A CA 1
ATOM 1550 C C . ASP A 1 210 ? -17.672 10.867 25.812 1 94.88 210 ASP A C 1
ATOM 1552 O O . ASP A 1 210 ? -16.703 10.977 25.062 1 94.88 210 ASP A O 1
ATOM 1556 N N . GLU A 1 211 ? -17.656 11.312 27.031 1 95.88 211 GLU A N 1
ATOM 1557 C CA . GLU A 1 211 ? -16.547 12.078 27.594 1 95.88 211 GLU A CA 1
ATOM 1558 C C . GLU A 1 211 ? -15.266 11.242 27.656 1 95.88 211 GLU A C 1
ATOM 1560 O O . GLU A 1 211 ? -14.164 11.789 27.641 1 95.88 211 GLU A O 1
ATOM 1565 N N . ASP A 1 212 ? -15.469 9.914 27.734 1 96.25 212 ASP A N 1
ATOM 1566 C CA . ASP A 1 212 ? -14.297 9.062 27.891 1 96.25 212 ASP A CA 1
ATOM 1567 C C . ASP A 1 212 ? -13.758 8.602 26.547 1 96.25 212 ASP A C 1
ATOM 1569 O O . ASP A 1 212 ? -12.789 7.844 26.484 1 96.25 212 ASP A O 1
ATOM 1573 N N . PHE A 1 213 ? -14.375 9.086 25.438 1 95.5 213 PHE A N 1
ATOM 1574 C CA . PHE A 1 213 ? -13.875 8.758 24.109 1 95.5 213 PHE A CA 1
ATOM 1575 C C . PHE A 1 213 ? -12.438 9.242 23.938 1 95.5 213 PHE A C 1
ATOM 1577 O O . PHE A 1 213 ? -12.148 10.43 24.078 1 95.5 213 PHE A O 1
ATOM 1584 N N . LEU A 1 214 ? -11.555 8.266 23.688 1 96.19 214 LEU A N 1
ATOM 1585 C CA . LEU A 1 214 ? -10.133 8.547 23.516 1 96.19 214 LEU A CA 1
ATOM 1586 C C . LEU A 1 214 ? -9.797 8.719 22.031 1 96.19 214 LEU A C 1
ATOM 1588 O O . LEU A 1 214 ? -10.359 8.039 21.172 1 96.19 214 LEU A O 1
ATOM 1592 N N . HIS A 1 215 ? -8.875 9.594 21.766 1 96.25 215 HIS A N 1
ATOM 1593 C CA . HIS A 1 215 ? -8.312 9.695 20.422 1 96.25 215 HIS A CA 1
ATOM 1594 C C . HIS A 1 215 ? -6.902 10.273 20.453 1 96.25 215 HIS A C 1
ATOM 1596 O O . HIS A 1 215 ? -6.395 10.625 21.516 1 96.25 215 HIS A O 1
ATOM 1602 N N . TYR A 1 216 ? -6.199 10.164 19.359 1 97.38 216 TYR A N 1
ATOM 1603 C CA . TYR A 1 216 ? -4.805 10.547 19.156 1 97.38 216 TYR A CA 1
ATOM 1604 C C . TYR A 1 216 ? -4.695 11.898 18.469 1 97.38 216 TYR A C 1
ATOM 1606 O O . TYR A 1 216 ? -5.117 12.047 17.312 1 97.38 216 TYR A O 1
ATOM 1614 N N . TYR A 1 217 ? -4.059 12.984 19.203 1 97.94 217 TYR A N 1
ATOM 1615 C CA . TYR A 1 217 ? -4.125 14.367 18.734 1 97.94 217 TYR A CA 1
ATOM 1616 C C . TYR A 1 217 ? -2.73 14.961 18.594 1 97.94 217 TYR A C 1
ATOM 1618 O O . TYR A 1 217 ? -1.787 14.516 19.25 1 97.94 217 TYR A O 1
ATOM 1626 N N . LEU A 1 218 ? -2.635 15.938 17.75 1 98.31 218 LEU A N 1
ATOM 1627 C CA . LEU A 1 218 ? -1.498 16.844 17.625 1 98.31 218 LEU A CA 1
ATOM 1628 C C . LEU A 1 218 ? -1.963 18.25 17.266 1 98.31 218 LEU A C 1
ATOM 1630 O O . LEU A 1 218 ? -2.922 18.422 16.516 1 98.31 218 LEU A O 1
ATOM 1634 N N . SER A 1 219 ? -1.347 19.281 17.797 1 98.12 219 SER A N 1
ATOM 1635 C CA . SER A 1 219 ? -1.712 20.656 17.453 1 98.12 219 SER A CA 1
ATOM 1636 C C . SER A 1 219 ? -1.213 21.016 16.062 1 98.12 219 SER A C 1
ATOM 1638 O O . SER A 1 219 ? -0.217 20.469 15.586 1 98.12 219 SER A O 1
ATOM 1640 N N . PRO A 1 220 ? -1.871 21.984 15.391 1 97.5 220 PRO A N 1
ATOM 1641 C CA . PRO A 1 220 ? -1.361 22.469 14.102 1 97.5 220 PRO A CA 1
ATOM 1642 C C . PRO A 1 220 ? 0.066 23 14.203 1 97.5 220 PRO A C 1
ATOM 1644 O O . PRO A 1 220 ? 0.879 22.766 13.305 1 97.5 220 PRO A O 1
ATOM 1647 N N . ARG A 1 221 ? 0.402 23.719 15.289 1 97.56 221 ARG A N 1
ATOM 1648 C CA . ARG A 1 221 ? 1.735 24.281 15.461 1 97.56 221 ARG A CA 1
ATOM 1649 C C . ARG A 1 221 ? 2.791 23.188 15.531 1 97.56 221 ARG A C 1
ATOM 1651 O O . ARG A 1 221 ? 3.828 23.266 14.875 1 97.56 221 ARG A O 1
ATOM 1658 N N . LYS A 1 222 ? 2.514 22.234 16.406 1 98 222 LYS A N 1
ATOM 1659 C CA . LYS A 1 222 ? 3.477 21.141 16.547 1 98 222 LYS A CA 1
ATOM 1660 C C . LYS A 1 222 ? 3.594 20.344 15.25 1 98 222 LYS A C 1
ATOM 1662 O O . LYS A 1 222 ? 4.68 19.875 14.898 1 98 222 LYS A O 1
ATOM 1667 N N . CYS A 1 223 ? 2.5 20.188 14.562 1 98.62 223 CYS A N 1
ATOM 1668 C CA . CYS A 1 223 ? 2.502 19.5 13.281 1 98.62 223 CYS A CA 1
ATOM 1669 C C . CYS A 1 223 ? 3.467 20.156 12.305 1 98.62 223 CYS A C 1
ATOM 1671 O O . CYS A 1 223 ? 4.32 19.484 11.719 1 98.62 223 CYS A O 1
ATOM 1673 N N . VAL A 1 224 ? 3.375 21.5 12.109 1 98.44 224 VAL A N 1
ATOM 1674 C CA . VAL A 1 224 ? 4.195 22.188 11.117 1 98.44 224 VAL A CA 1
ATOM 1675 C C . VAL A 1 224 ? 5.648 22.219 11.586 1 98.44 224 VAL A C 1
ATOM 1677 O O . VAL A 1 224 ? 6.57 22.141 10.773 1 98.44 224 VAL A O 1
ATOM 1680 N N . GLU A 1 225 ? 5.836 22.344 12.93 1 98.5 225 GLU A N 1
ATOM 1681 C CA . GLU A 1 225 ? 7.195 22.25 13.453 1 98.5 225 GLU A CA 1
ATOM 1682 C C . GLU A 1 225 ? 7.832 20.906 13.094 1 98.5 225 GLU A C 1
ATOM 1684 O O . GLU A 1 225 ? 8.992 20.859 12.672 1 98.5 225 GLU A O 1
ATOM 1689 N N . ASN A 1 226 ? 7.078 19.844 13.305 1 98.88 226 ASN A N 1
ATOM 1690 C CA . ASN A 1 226 ? 7.562 18.5 12.984 1 98.88 226 ASN A CA 1
ATOM 1691 C C . ASN A 1 226 ? 7.797 18.328 11.484 1 98.88 226 ASN A C 1
ATOM 1693 O O . ASN A 1 226 ? 8.719 17.625 11.07 1 98.88 226 ASN A O 1
ATOM 1697 N N . LEU A 1 227 ? 6.957 18.922 10.641 1 98.94 227 LEU A N 1
ATOM 1698 C CA . LEU A 1 227 ? 7.137 18.812 9.203 1 98.94 227 LEU A CA 1
ATOM 1699 C C . LEU A 1 227 ? 8.414 19.516 8.758 1 98.94 227 LEU A C 1
ATOM 1701 O O . LEU A 1 227 ? 9.109 19.047 7.859 1 98.94 227 LEU A O 1
ATOM 1705 N N . VAL A 1 228 ? 8.703 20.672 9.344 1 98.88 228 VAL A N 1
ATOM 1706 C CA . VAL A 1 228 ? 9.961 21.375 9.062 1 98.88 228 VAL A CA 1
ATOM 1707 C C . VAL A 1 228 ? 11.141 20.5 9.492 1 98.88 228 VAL A C 1
ATOM 1709 O O . VAL A 1 228 ? 12.062 20.266 8.703 1 98.88 228 VAL A O 1
ATOM 1712 N N . LYS A 1 229 ? 11.109 20 10.727 1 98.75 229 LYS A N 1
ATOM 1713 C CA . LYS A 1 229 ? 12.164 19.109 11.211 1 98.75 229 LYS A CA 1
ATOM 1714 C C . LYS A 1 229 ? 12.297 17.875 10.344 1 98.75 229 LYS A C 1
ATOM 1716 O O . LYS A 1 229 ? 13.406 17.422 10.062 1 98.75 229 LYS A O 1
ATOM 1721 N N . GLY A 1 230 ? 11.156 17.312 9.953 1 98.69 230 GLY A N 1
ATOM 1722 C CA . GLY A 1 230 ? 11.141 16.141 9.086 1 98.69 230 GLY A CA 1
ATOM 1723 C C . GLY A 1 230 ? 11.898 16.359 7.789 1 98.69 230 GLY A C 1
ATOM 1724 O O . GLY A 1 230 ? 12.641 15.469 7.352 1 98.69 230 GLY A O 1
ATOM 1725 N N . ALA A 1 231 ? 11.719 17.516 7.176 1 98.81 231 ALA A N 1
ATOM 1726 C CA . ALA A 1 231 ? 12.414 17.828 5.93 1 98.81 231 ALA A CA 1
ATOM 1727 C C . ALA A 1 231 ? 13.922 17.906 6.145 1 98.81 231 ALA A C 1
ATOM 1729 O O . ALA A 1 231 ? 14.695 17.766 5.199 1 98.81 231 ALA A O 1
ATOM 1730 N N . GLU A 1 232 ? 14.328 18.094 7.383 1 98.69 232 GLU A N 1
ATOM 1731 C CA . GLU A 1 232 ? 15.734 18.359 7.688 1 98.69 232 GLU A CA 1
ATOM 1732 C C . GLU A 1 232 ? 16.453 17.062 8.094 1 98.69 232 GLU A C 1
ATOM 1734 O O . GLU A 1 232 ? 17.688 17.047 8.195 1 98.69 232 GLU A O 1
ATOM 1739 N N . LEU A 1 233 ? 15.711 15.992 8.312 1 98.44 233 LEU A N 1
ATOM 1740 C CA . LEU A 1 233 ? 16.312 14.727 8.719 1 98.44 233 LEU A CA 1
ATOM 1741 C C . LEU A 1 233 ? 17.25 14.195 7.633 1 98.44 233 LEU A C 1
ATOM 1743 O O . LEU A 1 233 ? 16.984 14.352 6.441 1 98.44 233 LEU A O 1
ATOM 1747 N N . ASP A 1 234 ? 18.281 13.555 8.07 1 97.06 234 ASP A N 1
ATOM 1748 C CA . ASP A 1 234 ? 19.156 12.859 7.141 1 97.06 234 ASP A CA 1
ATOM 1749 C C . ASP A 1 234 ? 18.469 11.648 6.531 1 97.06 234 ASP A C 1
ATOM 1751 O O . ASP A 1 234 ? 17.828 10.867 7.238 1 97.06 234 ASP A O 1
ATOM 1755 N N . ALA A 1 235 ? 18.672 11.523 5.242 1 96.44 235 ALA A N 1
ATOM 1756 C CA . ALA A 1 235 ? 18.031 10.422 4.523 1 96.44 235 ALA A CA 1
ATOM 1757 C C . ALA A 1 235 ? 18.422 9.07 5.125 1 96.44 235 ALA A C 1
ATOM 1759 O O . ALA A 1 235 ? 17.578 8.172 5.223 1 96.44 235 ALA A O 1
ATOM 1760 N N . GLU A 1 236 ? 19.656 8.922 5.543 1 95.5 236 GLU A N 1
ATOM 1761 C CA . GLU A 1 236 ? 20.172 7.66 6.059 1 95.5 236 GLU A CA 1
ATOM 1762 C C . GLU A 1 236 ? 19.5 7.293 7.379 1 95.5 236 GLU A C 1
ATOM 1764 O O . GLU A 1 236 ? 19.359 6.109 7.703 1 95.5 236 GLU A O 1
ATOM 1769 N N . ALA A 1 237 ? 19.078 8.273 8.094 1 97.31 237 ALA A N 1
ATOM 1770 C CA . ALA A 1 237 ? 18.453 8.047 9.398 1 97.31 237 ALA A CA 1
ATOM 1771 C C . ALA A 1 237 ? 17.031 7.531 9.25 1 97.31 237 ALA A C 1
ATOM 1773 O O . ALA A 1 237 ? 16.453 7.004 10.203 1 97.31 237 ALA A O 1
ATOM 1774 N N . LEU A 1 238 ? 16.484 7.648 8.07 1 97.44 238 LEU A N 1
ATOM 1775 C CA . LEU A 1 238 ? 15.07 7.32 7.863 1 97.44 238 LEU A CA 1
ATOM 1776 C C . LEU A 1 238 ? 14.875 5.816 7.73 1 97.44 238 LEU A C 1
ATOM 1778 O O . LEU A 1 238 ? 13.766 5.312 7.898 1 97.44 238 LEU A O 1
ATOM 1782 N N . GLY A 1 239 ? 15.953 5.102 7.363 1 95.75 239 GLY A N 1
ATOM 1783 C CA . GLY A 1 239 ? 15.859 3.656 7.242 1 95.75 239 GLY A CA 1
ATOM 1784 C C . GLY A 1 239 ? 15.242 3.207 5.926 1 95.75 239 GLY A C 1
ATOM 1785 O O . GLY A 1 239 ? 15.203 3.973 4.961 1 95.75 239 GLY A O 1
ATOM 1786 N N . GLN A 1 240 ? 14.828 1.899 5.844 1 95.75 240 GLN A N 1
ATOM 1787 C CA . GLN A 1 240 ? 14.391 1.277 4.598 1 95.75 240 GLN A CA 1
ATOM 1788 C C . GLN A 1 240 ? 12.914 1.545 4.34 1 95.75 240 GLN A C 1
ATOM 1790 O O . GLN A 1 240 ? 12.414 1.307 3.238 1 95.75 240 GLN A O 1
ATOM 1795 N N . ASN A 1 241 ? 12.234 1.98 5.332 1 97 241 ASN A N 1
ATOM 1796 C CA . ASN A 1 241 ? 10.891 2.52 5.195 1 97 241 ASN A CA 1
ATOM 1797 C C . ASN A 1 241 ? 10.852 4.02 5.48 1 97 241 ASN A C 1
ATOM 1799 O O . ASN A 1 241 ? 11.141 4.449 6.598 1 97 241 ASN A O 1
ATOM 1803 N N . ARG A 1 242 ? 10.453 4.766 4.547 1 98.19 242 ARG A N 1
ATOM 1804 C CA . ARG A 1 242 ? 10.594 6.219 4.598 1 98.19 242 ARG A CA 1
ATOM 1805 C C . ARG A 1 242 ? 9.438 6.852 5.359 1 98.19 242 ARG A C 1
ATOM 1807 O O . ARG A 1 242 ? 9.422 8.062 5.582 1 98.19 242 ARG A O 1
ATOM 1814 N N . CYS A 1 243 ? 8.453 6.102 5.762 1 98.31 243 CYS A N 1
ATOM 1815 C CA . CYS A 1 243 ? 7.25 6.641 6.395 1 98.31 243 CYS A CA 1
ATOM 1816 C C . CYS A 1 243 ? 7.227 6.32 7.883 1 98.31 243 CYS A C 1
ATOM 1818 O O . CYS A 1 243 ? 7.746 5.285 8.305 1 98.31 243 CYS A O 1
ATOM 1820 N N . MET A 1 244 ? 6.637 7.195 8.648 1 98.38 244 MET A N 1
ATOM 1821 C CA . MET A 1 244 ? 6.582 7.043 10.102 1 98.38 244 MET A CA 1
ATOM 1822 C C . MET A 1 244 ? 5.367 7.758 10.68 1 98.38 244 MET A C 1
ATOM 1824 O O . MET A 1 244 ? 4.777 8.617 10.023 1 98.38 244 MET A O 1
ATOM 1828 N N . MET A 1 245 ? 5 7.371 11.883 1 98.38 245 MET A N 1
ATOM 1829 C CA . MET A 1 245 ? 3.93 8.062 12.602 1 98.38 245 MET A CA 1
ATOM 1830 C C . MET A 1 245 ? 4.395 9.422 13.102 1 98.38 245 MET A C 1
ATOM 1832 O O . MET A 1 245 ? 5.527 9.57 13.562 1 98.38 245 MET A O 1
ATOM 1836 N N . MET A 1 246 ? 3.604 10.438 12.875 1 98.62 246 MET A N 1
ATOM 1837 C CA . MET A 1 246 ? 3.824 11.703 13.562 1 98.62 246 MET A CA 1
ATOM 1838 C C . MET A 1 246 ? 3.504 11.586 15.047 1 98.62 246 MET A C 1
ATOM 1840 O O . MET A 1 246 ? 2.459 11.055 15.422 1 98.62 246 MET A O 1
ATOM 1844 N N . PRO A 1 247 ? 4.391 12.047 15.914 1 98.56 247 PRO A N 1
ATOM 1845 C CA . PRO A 1 247 ? 4.082 11.977 17.344 1 98.56 247 PRO A CA 1
ATOM 1846 C C . PRO A 1 247 ? 2.826 12.758 17.719 1 98.56 247 PRO A C 1
ATOM 1848 O O . PRO A 1 247 ? 2.586 13.844 17.188 1 98.56 247 PRO A O 1
ATOM 1851 N N . GLY A 1 248 ? 2.01 12.25 18.5 1 98.12 248 GLY A N 1
ATOM 1852 C CA . GLY A 1 248 ? 0.837 12.844 19.125 1 98.12 248 GLY A CA 1
ATOM 1853 C C . GLY A 1 248 ? 0.597 12.359 20.531 1 98.12 248 GLY A C 1
ATOM 1854 O O . GLY A 1 248 ? 1.5 11.805 21.172 1 98.12 248 GLY A O 1
ATOM 1855 N N . ARG A 1 249 ? -0.555 12.703 21.109 1 97.81 249 ARG A N 1
ATOM 1856 C CA . ARG A 1 249 ? -0.941 12.242 22.438 1 97.81 249 ARG A CA 1
ATOM 1857 C C . ARG A 1 249 ? -2.404 11.812 22.469 1 97.81 249 ARG A C 1
ATOM 1859 O O . ARG A 1 249 ? -3.23 12.359 21.734 1 97.81 249 ARG A O 1
ATOM 1866 N N . ILE A 1 250 ? -2.611 10.797 23.297 1 97.62 250 ILE A N 1
ATOM 1867 C CA . ILE A 1 250 ? -3.973 10.305 23.469 1 97.62 250 ILE A CA 1
ATOM 1868 C C . ILE A 1 250 ? -4.676 11.102 24.562 1 97.62 250 ILE A C 1
ATOM 1870 O O . ILE A 1 250 ? -4.184 11.18 25.688 1 97.62 250 ILE A O 1
ATOM 1874 N N . TRP A 1 251 ? -5.805 11.664 24.234 1 97.75 251 TRP A N 1
ATOM 1875 C CA . TRP A 1 251 ? -6.633 12.383 25.203 1 97.75 251 TRP A CA 1
ATOM 1876 C C . TRP A 1 251 ? -8.102 12.016 25.047 1 97.75 251 TRP A C 1
ATOM 1878 O O . TRP A 1 251 ? -8.555 11.719 23.938 1 97.75 251 TRP A O 1
ATOM 1888 N N . SER A 1 252 ? -8.82 12.047 26.109 1 97.62 252 SER A N 1
ATOM 1889 C CA . SER A 1 252 ? -10.273 11.883 26.078 1 97.62 252 SER A CA 1
ATOM 1890 C C . SER A 1 252 ? -10.969 13.219 25.828 1 97.62 252 SER A C 1
ATOM 1892 O O . SER A 1 252 ? -10.367 14.281 25.969 1 97.62 252 SER A O 1
ATOM 1894 N N . ILE A 1 253 ? -12.25 13.109 25.469 1 97.56 253 ILE A N 1
ATOM 1895 C CA . ILE A 1 253 ? -13.062 14.305 25.297 1 97.56 253 ILE A CA 1
ATOM 1896 C C . ILE A 1 253 ? -13.055 15.109 26.609 1 97.56 253 ILE A C 1
ATOM 1898 O O . ILE A 1 253 ? -12.922 16.344 26.578 1 97.56 253 ILE A O 1
ATOM 1902 N N . ARG A 1 254 ? -13.117 14.445 27.703 1 98.44 254 ARG A N 1
ATOM 1903 C CA . ARG A 1 254 ? -13.102 15.117 29 1 98.44 254 ARG A CA 1
ATOM 1904 C C . ARG A 1 254 ? -11.797 15.891 29.188 1 98.44 254 ARG A C 1
ATOM 1906 O O . ARG A 1 254 ? -11.812 17.031 29.656 1 98.44 254 ARG A O 1
ATOM 1913 N N . GLN A 1 255 ? -10.711 15.297 28.859 1 98.56 255 GLN A N 1
ATOM 1914 C CA . GLN A 1 255 ? -9.414 15.945 29.016 1 98.56 255 GLN A CA 1
ATOM 1915 C C . GLN A 1 255 ? -9.297 17.156 28.094 1 98.56 255 GLN A C 1
ATOM 1917 O O . GLN A 1 255 ? -8.664 18.156 28.453 1 98.56 255 GLN A O 1
ATOM 1922 N N . LEU A 1 256 ? -9.883 17.109 26.922 1 98.62 256 LEU A N 1
ATOM 1923 C CA . LEU A 1 256 ? -9.914 18.266 26.016 1 98.62 256 LEU A CA 1
ATOM 1924 C C . LEU A 1 256 ? -10.68 19.422 26.656 1 98.62 256 LEU A C 1
ATOM 1926 O O . LEU A 1 256 ? -10.195 20.547 26.672 1 98.62 256 LEU A O 1
ATOM 1930 N N . ILE A 1 257 ? -11.812 19.062 27.188 1 98.44 257 ILE A N 1
ATOM 1931 C CA . ILE A 1 257 ? -12.688 20.078 27.781 1 98.44 257 ILE A CA 1
ATOM 1932 C C . ILE A 1 257 ? -12.016 20.672 29.016 1 98.44 257 ILE A C 1
ATOM 1934 O O . ILE A 1 257 ? -12.07 21.891 29.234 1 98.44 257 ILE A O 1
ATOM 1938 N N . ASP A 1 258 ? -11.398 19.812 29.781 1 98.69 258 ASP A N 1
ATOM 1939 C CA . ASP A 1 258 ? -10.664 20.297 30.953 1 98.69 258 ASP A CA 1
ATOM 1940 C C . ASP A 1 258 ? -9.555 21.266 30.531 1 98.69 258 ASP A C 1
ATOM 1942 O O . ASP A 1 258 ? -9.344 22.297 31.188 1 98.69 258 ASP A O 1
ATOM 1946 N N . ALA A 1 259 ? -8.828 20.922 29.516 1 98.75 259 ALA A N 1
ATOM 1947 C CA . ALA A 1 259 ? -7.77 21.781 29.016 1 98.75 259 ALA A CA 1
ATOM 1948 C C . ALA A 1 259 ? -8.328 23.125 28.562 1 98.75 259 ALA A C 1
ATOM 1950 O O . ALA A 1 259 ? -7.758 24.188 28.859 1 98.75 259 ALA A O 1
ATOM 1951 N N . MET A 1 260 ? -9.453 23.078 27.812 1 98.69 260 MET A N 1
ATOM 1952 C CA . MET A 1 260 ? -10.102 24.297 27.344 1 98.69 260 MET A CA 1
ATOM 1953 C C . MET A 1 260 ? -10.523 25.172 28.531 1 98.69 260 MET A C 1
ATOM 1955 O O . MET A 1 260 ? -10.305 26.375 28.531 1 98.69 260 MET A O 1
ATOM 1959 N N . THR A 1 261 ? -11.055 24.547 29.562 1 98.62 261 THR A N 1
ATOM 1960 C CA . THR A 1 261 ? -11.508 25.25 30.766 1 98.62 261 THR A CA 1
ATOM 1961 C C . THR A 1 261 ? -10.328 25.875 31.5 1 98.62 261 THR A C 1
ATOM 1963 O O . THR A 1 261 ? -10.422 27 31.984 1 98.62 261 THR A O 1
ATOM 1966 N N . ALA A 1 262 ? -9.266 25.156 31.594 1 98.69 262 ALA A N 1
ATOM 1967 C CA . ALA A 1 262 ? -8.07 25.641 32.281 1 98.69 262 ALA A CA 1
ATOM 1968 C C . ALA A 1 262 ? -7.512 26.875 31.594 1 98.69 262 ALA A C 1
ATOM 1970 O O . ALA A 1 262 ? -7.016 27.797 32.25 1 98.69 262 ALA A O 1
ATOM 1971 N N . VAL A 1 263 ? -7.582 26.953 30.312 1 98.31 263 VAL A N 1
ATOM 1972 C CA . VAL A 1 263 ? -6.941 28.016 29.547 1 98.31 263 VAL A CA 1
ATOM 1973 C C . VAL A 1 263 ? -7.898 29.188 29.391 1 98.31 263 VAL A C 1
ATOM 1975 O O . VAL A 1 263 ? -7.488 30.344 29.484 1 98.31 263 VAL A O 1
ATOM 1978 N N . ALA A 1 264 ? -9.219 28.906 29.156 1 97.75 264 ALA A N 1
ATOM 1979 C CA . ALA A 1 264 ? -10.125 29.953 28.703 1 97.75 264 ALA A CA 1
ATOM 1980 C C . ALA A 1 264 ? -11.242 30.188 29.719 1 97.75 264 ALA A C 1
ATOM 1982 O O . ALA A 1 264 ? -12.109 31.031 29.516 1 97.75 264 ALA A O 1
ATOM 1983 N N . GLY A 1 265 ? -11.227 29.469 30.828 1 98 265 GLY A N 1
ATOM 1984 C CA . GLY A 1 265 ? -12.297 29.547 31.812 1 98 265 GLY A CA 1
ATOM 1985 C C . GLY A 1 265 ? -13.453 28.609 31.516 1 98 265 GLY A C 1
ATOM 1986 O O . GLY A 1 265 ? -13.453 27.922 30.5 1 98 265 GLY A O 1
ATOM 1987 N N . PRO A 1 266 ? -14.43 28.5 32.344 1 97.81 266 PRO A N 1
ATOM 1988 C CA . PRO A 1 266 ? -15.484 27.484 32.281 1 97.81 266 PRO A CA 1
ATOM 1989 C C . PRO A 1 266 ? -16.578 27.828 31.281 1 97.81 266 PRO A C 1
ATOM 1991 O O . PRO A 1 266 ? -17.359 26.953 30.906 1 97.81 266 PRO A O 1
ATOM 1994 N N . GLN A 1 267 ? -16.656 29.047 30.828 1 97.81 267 GLN A N 1
ATOM 1995 C CA . GLN A 1 267 ? -17.797 29.516 30.031 1 97.81 267 GLN A CA 1
ATOM 1996 C C . GLN A 1 267 ? -17.891 28.75 28.719 1 97.81 267 GLN A C 1
ATOM 1998 O O . GLN A 1 267 ? -18.969 28.281 28.328 1 97.81 267 GLN A O 1
ATOM 2003 N N . PRO A 1 268 ? -16.766 28.547 28.016 1 98.06 268 PRO A N 1
ATOM 2004 C CA . PRO A 1 268 ? -16.875 27.828 26.75 1 98.06 268 PRO A CA 1
ATOM 2005 C C . PRO A 1 268 ? -17.406 26.406 26.906 1 98.06 268 PRO A C 1
ATOM 2007 O O . PRO A 1 268 ? -18.203 25.953 26.078 1 98.06 268 PRO A O 1
ATOM 2010 N N . ALA A 1 269 ? -17.016 25.781 27.953 1 98.12 269 ALA A N 1
ATOM 2011 C CA . ALA A 1 269 ? -17.469 24.422 28.172 1 98.12 269 ALA A CA 1
ATOM 2012 C C . ALA A 1 269 ? -18.984 24.344 28.266 1 98.12 269 ALA A C 1
ATOM 2014 O O . ALA A 1 269 ? -19.578 23.328 27.875 1 98.12 269 ALA A O 1
ATOM 2015 N N . GLY A 1 270 ? -19.562 25.391 28.703 1 98.06 270 GLY A N 1
ATOM 2016 C CA . GLY A 1 270 ? -21 25.469 28.828 1 98.06 270 GLY A CA 1
ATOM 2017 C C . GLY A 1 270 ? -21.719 25.5 27.484 1 98.06 270 GLY A C 1
ATOM 2018 O O . GLY A 1 270 ? -22.938 25.281 27.422 1 98.06 270 GLY A O 1
ATOM 2019 N N . LEU A 1 271 ? -20.984 25.656 26.406 1 98.38 271 LEU A N 1
ATOM 2020 C CA . LEU A 1 271 ? -21.562 25.781 25.062 1 98.38 271 LEU A CA 1
ATOM 2021 C C . LEU A 1 271 ? -21.5 24.453 24.328 1 98.38 271 LEU A C 1
ATOM 2023 O O . LEU A 1 271 ? -21.953 24.344 23.188 1 98.38 271 LEU A O 1
ATOM 2027 N N . ILE A 1 272 ? -21.016 23.375 24.969 1 98.19 272 ILE A N 1
ATOM 2028 C CA . ILE A 1 272 ? -20.969 22.047 24.375 1 98.19 272 ILE A CA 1
ATOM 2029 C C . ILE A 1 272 ? -22.281 21.312 24.656 1 98.19 272 ILE A C 1
ATOM 2031 O O . ILE A 1 272 ? -22.641 21.125 25.828 1 98.19 272 ILE A O 1
ATOM 2035 N N . ARG A 1 273 ? -22.953 20.984 23.594 1 97.81 273 ARG A N 1
ATOM 2036 C CA . ARG A 1 273 ? -24.172 20.172 23.703 1 97.81 273 ARG A CA 1
ATOM 2037 C C . ARG A 1 273 ? -23.875 18.703 23.453 1 97.81 273 ARG A C 1
ATOM 2039 O O . ARG A 1 273 ? -23.375 18.344 22.375 1 97.81 273 ARG A O 1
ATOM 2046 N N . TRP A 1 274 ? -24.172 17.922 24.469 1 96.5 274 TRP A N 1
ATOM 2047 C CA . TRP A 1 274 ? -23.984 16.484 24.328 1 96.5 274 TRP A CA 1
ATOM 2048 C C . TRP A 1 274 ? -25.156 15.844 23.594 1 96.5 274 TRP A C 1
ATOM 2050 O O . TRP A 1 274 ? -26.312 15.938 24.047 1 96.5 274 TRP A O 1
ATOM 2060 N N . ASP A 1 275 ? -24.906 15.352 22.406 1 95 275 ASP A N 1
ATOM 2061 C CA . ASP A 1 275 ? -25.922 14.695 21.578 1 95 275 ASP A CA 1
ATOM 2062 C C . ASP A 1 275 ? -25.359 13.445 20.922 1 95 275 ASP A C 1
ATOM 2064 O O . ASP A 1 275 ? -24.797 13.516 19.812 1 95 275 ASP A O 1
ATOM 2068 N N . SER A 1 276 ? -25.656 12.328 21.562 1 91.31 276 SER A N 1
ATOM 2069 C CA . SER A 1 276 ? -25.141 11.062 21.047 1 91.31 276 SER A CA 1
ATOM 2070 C C . SER A 1 276 ? -25.656 10.773 19.656 1 91.31 276 SER A C 1
ATOM 2072 O O . SER A 1 276 ? -26.875 10.789 19.422 1 91.31 276 SER A O 1
ATOM 2074 N N . GLN A 1 277 ? -24.781 10.609 18.766 1 91 277 GLN A N 1
ATOM 2075 C CA . GLN A 1 277 ? -25.109 10.25 17.391 1 91 277 GLN A CA 1
ATOM 2076 C C . GLN A 1 277 ? -24.578 8.867 17.031 1 91 277 GLN A C 1
ATOM 2078 O O . GLN A 1 277 ? -23.391 8.727 16.703 1 91 277 GLN A O 1
ATOM 2083 N N . PRO A 1 278 ? -25.438 7.887 16.969 1 88 278 PRO A N 1
ATOM 2084 C CA . PRO A 1 278 ? -25.016 6.496 16.797 1 88 278 PRO A CA 1
ATOM 2085 C C . PRO A 1 278 ? -24.219 6.277 15.5 1 88 278 PRO A C 1
ATOM 2087 O O . PRO A 1 278 ? -23.312 5.453 15.461 1 88 278 PRO A O 1
ATOM 2090 N N . GLU A 1 279 ? -24.547 7.027 14.5 1 84.56 279 GLU A N 1
ATOM 2091 C CA . GLU A 1 279 ? -23.859 6.867 13.219 1 84.56 279 GLU A CA 1
ATOM 2092 C C . GLU A 1 279 ? -22.391 7.316 13.32 1 84.56 279 GLU A C 1
ATOM 2094 O O . GLU A 1 279 ? -21.5 6.641 12.812 1 84.56 279 GLU A O 1
ATOM 2099 N N . ILE A 1 280 ? -22.219 8.414 14.008 1 86.44 280 ILE A N 1
ATOM 2100 C CA . ILE A 1 280 ? -20.859 8.914 14.203 1 86.44 280 ILE A CA 1
ATOM 2101 C C . ILE A 1 280 ? -20.094 7.98 15.125 1 86.44 280 ILE A C 1
ATOM 2103 O O . ILE A 1 280 ? -18.938 7.648 14.859 1 86.44 280 ILE A O 1
ATOM 2107 N N . LYS A 1 281 ? -20.75 7.535 16.125 1 87.31 281 LYS A N 1
ATOM 2108 C CA . LYS A 1 281 ? -20.109 6.637 17.094 1 87.31 281 LYS A CA 1
ATOM 2109 C C . LYS A 1 281 ? -19.641 5.352 16.406 1 87.31 281 LYS A C 1
ATOM 2111 O O . LYS A 1 281 ? -18.547 4.855 16.703 1 87.31 281 LYS A O 1
ATOM 2116 N N . ARG A 1 282 ? -20.453 4.875 15.562 1 83.44 282 ARG A N 1
ATOM 2117 C CA . ARG A 1 282 ? -20.094 3.656 14.836 1 83.44 282 ARG A CA 1
ATOM 2118 C C . ARG A 1 282 ? -18.844 3.867 13.984 1 83.44 282 ARG A C 1
ATOM 2120 O O . ARG A 1 282 ? -17.984 2.992 13.922 1 83.44 282 ARG A O 1
ATOM 2127 N N . ILE A 1 283 ? -18.688 5.004 13.406 1 83 283 ILE A N 1
ATOM 2128 C CA . ILE A 1 283 ? -17.562 5.32 12.531 1 83 283 ILE A CA 1
ATOM 2129 C C . ILE A 1 283 ? -16.297 5.5 13.359 1 83 283 ILE A C 1
ATOM 2131 O O . ILE A 1 283 ? -15.273 4.879 13.078 1 83 283 ILE A O 1
ATOM 2135 N N . VAL A 1 284 ? -16.422 6.168 14.438 1 86.44 284 VAL A N 1
ATOM 2136 C CA . VAL A 1 284 ? -15.211 6.598 15.117 1 86.44 284 VAL A CA 1
ATOM 2137 C C . VAL A 1 284 ? -14.75 5.512 16.094 1 86.44 284 VAL A C 1
ATOM 2139 O O . VAL A 1 284 ? -13.578 5.473 16.469 1 86.44 284 VAL A O 1
ATOM 2142 N N . SER A 1 285 ? -15.641 4.621 16.453 1 81.19 285 SER A N 1
ATOM 2143 C CA . SER A 1 285 ? -15.289 3.57 17.406 1 81.19 285 SER A CA 1
ATOM 2144 C C . SER A 1 285 ? -14.344 2.551 16.781 1 81.19 285 SER A C 1
ATOM 2146 O O . SER A 1 285 ? -13.672 1.803 17.5 1 81.19 285 SER A O 1
ATOM 2148 N N . GLY A 1 286 ? -14.219 2.523 15.484 1 79.94 286 GLY A N 1
ATOM 2149 C CA . GLY A 1 286 ? -13.336 1.586 14.82 1 79.94 286 GLY A CA 1
ATOM 2150 C C . GLY A 1 286 ? -11.945 2.146 14.578 1 79.94 286 GLY A C 1
ATOM 2151 O O . GLY A 1 286 ? -11.055 1.431 14.117 1 79.94 286 GLY A O 1
ATOM 2152 N N . TRP A 1 287 ? -11.766 3.387 14.969 1 87 287 TRP A N 1
ATOM 2153 C CA . TRP A 1 287 ? -10.484 4.023 14.703 1 87 287 TRP A CA 1
ATOM 2154 C C . TRP A 1 287 ? -9.43 3.574 15.711 1 87 287 TRP A C 1
ATOM 2156 O O . TRP A 1 287 ? -9.758 3.305 16.875 1 87 287 TRP A O 1
ATOM 2166 N N . ARG A 1 288 ? -8.195 3.506 15.203 1 89.69 288 ARG A N 1
ATOM 2167 C CA . ARG A 1 288 ? -7.074 3.139 16.062 1 89.69 288 ARG A CA 1
ATOM 2168 C C . ARG A 1 288 ? -6.453 4.371 16.703 1 89.69 288 ARG A C 1
ATOM 2170 O O . ARG A 1 288 ? -6.152 5.355 16.031 1 89.69 288 ARG A O 1
ATOM 2177 N N . TYR A 1 289 ? -6.27 4.23 18.031 1 91.56 289 TYR A N 1
ATOM 2178 C CA . TYR A 1 289 ? -5.801 5.449 18.688 1 91.56 289 TYR A CA 1
ATOM 2179 C C . TYR A 1 289 ? -4.59 5.164 19.562 1 91.56 289 TYR A C 1
ATOM 2181 O O . TYR A 1 289 ? -3.91 6.09 20.016 1 91.56 289 TYR A O 1
ATOM 2189 N N . ASP A 1 290 ? -4.336 3.932 19.922 1 95.81 290 ASP A N 1
ATOM 2190 C CA . ASP A 1 290 ? -3.199 3.592 20.766 1 95.81 290 ASP A CA 1
ATOM 2191 C C . ASP A 1 290 ? -1.919 3.455 19.953 1 95.81 290 ASP A C 1
ATOM 2193 O O . ASP A 1 290 ? -1.465 2.342 19.688 1 95.81 290 ASP A O 1
ATOM 2197 N N . LEU A 1 291 ? -1.35 4.609 19.609 1 97.06 291 LEU A N 1
ATOM 2198 C CA . LEU A 1 291 ? -0.198 4.68 18.703 1 97.06 291 LEU A CA 1
ATOM 2199 C C . LEU A 1 291 ? 1.08 4.961 19.5 1 97.06 291 LEU A C 1
ATOM 2201 O O . LEU A 1 291 ? 1.083 5.793 20.406 1 97.06 291 LEU A O 1
ATOM 2205 N N . ARG A 1 292 ? 2.139 4.27 19.156 1 97.12 292 ARG A N 1
ATOM 2206 C CA . ARG A 1 292 ? 3.459 4.449 19.75 1 97.12 292 ARG A CA 1
ATOM 2207 C C . ARG A 1 292 ? 4.496 4.801 18.688 1 97.12 292 ARG A C 1
ATOM 2209 O O . ARG A 1 292 ? 5.191 3.92 18.172 1 97.12 292 ARG A O 1
ATOM 2216 N N . PRO A 1 293 ? 4.695 6.059 18.391 1 97.62 293 PRO A N 1
ATOM 2217 C CA . PRO A 1 293 ? 5.559 6.516 17.297 1 97.62 293 PRO A CA 1
ATOM 2218 C C . PRO A 1 293 ? 7.035 6.543 17.688 1 97.62 293 PRO A C 1
ATOM 2220 O O . PRO A 1 293 ? 7.672 7.598 17.641 1 97.62 293 PRO A O 1
ATOM 2223 N N . GLU A 1 294 ? 7.637 5.41 17.984 1 97.25 294 GLU A N 1
ATOM 2224 C CA . GLU A 1 294 ? 9 5.32 18.5 1 97.25 294 GLU A CA 1
ATOM 2225 C C . GLU A 1 294 ? 10.016 5.844 17.484 1 97.25 294 GLU A C 1
ATOM 2227 O O . GLU A 1 294 ? 10.961 6.539 17.859 1 97.25 294 GLU A O 1
ATOM 2232 N N . LYS A 1 295 ? 9.914 5.5 16.219 1 96.81 295 LYS A N 1
ATOM 2233 C CA . LYS A 1 295 ? 10.852 5.902 15.18 1 96.81 295 LYS A CA 1
ATOM 2234 C C . LYS A 1 295 ? 10.969 7.422 15.102 1 96.81 295 LYS A C 1
ATOM 2236 O O . LYS A 1 295 ? 12.07 7.969 15.125 1 96.81 295 LYS A O 1
ATOM 2241 N N . SER A 1 296 ? 9.836 8.094 15.023 1 98.5 296 SER A N 1
ATOM 2242 C CA . SER A 1 296 ? 9.844 9.547 14.875 1 98.5 296 SER A CA 1
ATOM 2243 C C . SER A 1 296 ? 10.352 10.234 16.141 1 98.5 296 SER A C 1
ATOM 2245 O O . SER A 1 296 ? 11.031 11.266 16.062 1 98.5 296 SER A O 1
ATOM 2247 N N . LEU A 1 297 ? 10 9.648 17.312 1 98.5 297 LEU A N 1
ATOM 2248 C CA . LEU A 1 297 ? 10.516 10.195 18.562 1 98.5 297 LEU A CA 1
ATOM 2249 C C . LEU A 1 297 ? 12.039 10.078 18.609 1 98.5 297 LEU A C 1
ATOM 2251 O O . LEU A 1 297 ? 12.719 11.023 19.016 1 98.5 297 LEU A O 1
ATOM 2255 N N . LYS A 1 298 ? 12.578 8.961 18.172 1 98.12 298 LYS A N 1
ATOM 2256 C CA . LYS A 1 298 ? 14.023 8.758 18.141 1 98.12 298 LYS A CA 1
ATOM 2257 C C . LYS A 1 298 ? 14.688 9.734 17.172 1 98.12 298 LYS A C 1
ATOM 2259 O O . LYS A 1 298 ? 15.836 10.141 17.391 1 98.12 298 LYS A O 1
ATOM 2264 N N . LEU A 1 299 ? 14.008 10.164 16.172 1 98.44 299 LEU A N 1
ATOM 2265 C CA . LEU A 1 299 ? 14.539 11.055 15.148 1 98.44 299 LEU A CA 1
ATOM 2266 C C . LEU A 1 299 ? 14.383 12.516 15.57 1 98.44 299 LEU A C 1
ATOM 2268 O O . LEU A 1 299 ? 14.75 13.422 14.82 1 98.44 299 LEU A O 1
ATOM 2272 N N . GLY A 1 300 ? 13.75 12.758 16.75 1 98.5 300 GLY A N 1
ATOM 2273 C CA . GLY A 1 300 ? 13.742 14.094 17.328 1 98.5 300 GLY A CA 1
ATOM 2274 C C . GLY A 1 300 ? 12.43 14.82 17.141 1 98.5 300 GLY A C 1
ATOM 2275 O O . GLY A 1 300 ? 12.305 15.992 17.5 1 98.5 300 GLY A O 1
ATOM 2276 N N . LEU A 1 301 ? 11.445 14.203 16.5 1 98.75 301 LEU A N 1
ATOM 2277 C CA . LEU A 1 301 ? 10.117 14.805 16.453 1 98.75 301 LEU A CA 1
ATOM 2278 C C . LEU A 1 301 ? 9.43 14.703 17.812 1 98.75 301 LEU A C 1
ATOM 2280 O O . LEU A 1 301 ? 9.852 13.922 18.672 1 98.75 301 LEU A O 1
ATOM 2284 N N . SER A 1 302 ? 8.328 15.492 18 1 98.5 302 SER A N 1
ATOM 2285 C CA . SER A 1 302 ? 7.734 15.523 19.328 1 98.5 302 SER A CA 1
ATOM 2286 C C . SER A 1 302 ? 6.234 15.805 19.266 1 98.5 302 SER A C 1
ATOM 2288 O O . SER A 1 302 ? 5.727 16.25 18.234 1 98.5 302 SER A O 1
ATOM 2290 N N . ALA A 1 303 ? 5.566 15.461 20.312 1 98.25 303 ALA A N 1
ATOM 2291 C CA . ALA A 1 303 ? 4.156 15.789 20.5 1 98.25 303 ALA A CA 1
ATOM 2292 C C . ALA A 1 303 ? 3.994 16.984 21.438 1 98.25 303 ALA A C 1
ATOM 2294 O O . ALA A 1 303 ? 4.969 17.469 22.016 1 98.25 303 ALA A O 1
ATOM 2295 N N . ASP A 1 304 ? 2.768 17.469 21.469 1 98.06 304 ASP A N 1
ATOM 2296 C CA . ASP A 1 304 ? 2.465 18.516 22.438 1 98.06 304 ASP A CA 1
ATOM 2297 C C . ASP A 1 304 ? 2.607 18.016 23.875 1 98.06 304 ASP A C 1
ATOM 2299 O O . ASP A 1 304 ? 2.307 16.844 24.156 1 98.06 304 ASP A O 1
ATOM 2303 N N . ASP A 1 305 ? 2.998 18.906 24.734 1 96.5 305 ASP A N 1
ATOM 2304 C CA . ASP A 1 305 ? 3.152 18.531 26.141 1 96.5 305 ASP A CA 1
ATOM 2305 C C . ASP A 1 305 ? 1.796 18.375 26.828 1 96.5 305 ASP A C 1
ATOM 2307 O O . ASP A 1 305 ? 1.644 17.578 27.75 1 96.5 305 ASP A O 1
ATOM 2311 N N . SER A 1 306 ? 0.884 19.156 26.5 1 97.69 306 SER A N 1
ATOM 2312 C CA . SER A 1 306 ? -0.478 19.172 27.016 1 97.69 306 SER A CA 1
ATOM 2313 C C . SER A 1 306 ? -1.472 19.656 25.969 1 97.69 306 SER A C 1
ATOM 2315 O O . SER A 1 306 ? -1.095 20.344 25.031 1 97.69 306 SER A O 1
ATOM 2317 N N . PHE A 1 307 ? -2.752 19.297 26.219 1 98.5 307 PHE A N 1
ATOM 2318 C CA . PHE A 1 307 ? -3.748 19.797 25.281 1 98.5 307 PHE A CA 1
ATOM 2319 C C . PHE A 1 307 ? -4.016 21.281 25.516 1 98.5 307 PHE A C 1
ATOM 2321 O O . PHE A 1 307 ? -4.566 21.953 24.656 1 98.5 307 PHE A O 1
ATOM 2328 N N . GLU A 1 308 ? -3.656 21.766 26.656 1 98.5 308 GLU A N 1
ATOM 2329 C CA . GLU A 1 308 ? -3.709 23.203 26.891 1 98.5 308 GLU A CA 1
ATOM 2330 C C . GLU A 1 308 ? -2.936 23.969 25.812 1 98.5 308 GLU A C 1
ATOM 2332 O O . GLU A 1 308 ? -3.34 25.062 25.406 1 98.5 308 GLU A O 1
ATOM 2337 N N . ASP A 1 309 ? -1.833 23.391 25.391 1 96.12 309 ASP A N 1
ATOM 2338 C CA . ASP A 1 309 ? -1.045 23.984 24.328 1 96.12 309 ASP A CA 1
ATOM 2339 C C . ASP A 1 309 ? -1.877 24.156 23.062 1 96.12 309 ASP A C 1
ATOM 2341 O O . ASP A 1 309 ? -1.848 25.203 22.422 1 96.12 309 ASP A O 1
ATOM 2345 N N . ASN A 1 310 ? -2.617 23.141 22.734 1 96.94 310 ASN A N 1
ATOM 2346 C CA . ASN A 1 310 ? -3.475 23.188 21.547 1 96.94 310 ASN A CA 1
ATOM 2347 C C . ASN A 1 310 ? -4.477 24.328 21.625 1 96.94 310 ASN A C 1
ATOM 2349 O O . ASN A 1 310 ? -4.703 25.031 20.641 1 96.94 310 ASN A O 1
ATOM 2353 N N . VAL A 1 311 ? -5.027 24.469 22.797 1 97.69 311 VAL A N 1
ATOM 2354 C CA . VAL A 1 311 ? -6.023 25.516 23 1 97.69 311 VAL A CA 1
ATOM 2355 C C . VAL A 1 311 ? -5.355 26.891 22.922 1 97.69 311 VAL A C 1
ATOM 2357 O O . VAL A 1 311 ? -5.859 27.797 22.25 1 97.69 311 VAL A O 1
ATOM 2360 N N . ARG A 1 312 ? -4.223 27.062 23.562 1 97.19 312 ARG A N 1
ATOM 2361 C CA . ARG A 1 312 ? -3.498 28.328 23.531 1 97.19 312 ARG A CA 1
ATOM 2362 C C . ARG A 1 312 ? -3.102 28.688 22.109 1 97.19 312 ARG A C 1
ATOM 2364 O O . ARG A 1 312 ? -3.229 29.844 21.703 1 97.19 312 ARG A O 1
ATOM 2371 N N . TYR A 1 313 ? -2.607 27.672 21.391 1 95.94 313 TYR A N 1
ATOM 2372 C CA . TYR A 1 313 ? -2.184 27.922 20.016 1 95.94 313 TYR A CA 1
ATOM 2373 C C . TYR A 1 313 ? -3.348 28.406 19.172 1 95.94 313 TYR A C 1
ATOM 2375 O O . TYR A 1 313 ? -3.193 29.328 18.359 1 95.94 313 TYR A O 1
ATOM 2383 N N . TYR A 1 314 ? -4.504 27.781 19.359 1 96.5 314 TYR A N 1
ATOM 2384 C CA . TYR A 1 314 ? -5.684 28.219 18.625 1 96.5 314 TYR A CA 1
ATOM 2385 C C . TYR A 1 314 ? -6.031 29.672 18.938 1 96.5 314 TYR A C 1
ATOM 2387 O O . TYR A 1 314 ? -6.301 30.469 18.047 1 96.5 314 TYR A O 1
ATOM 2395 N N . LEU A 1 315 ? -6.008 30.047 20.203 1 96.31 315 LEU A N 1
ATOM 2396 C CA . LEU A 1 315 ? -6.367 31.391 20.641 1 96.31 315 LEU A CA 1
ATOM 2397 C C . LEU A 1 315 ? -5.363 32.406 20.125 1 96.31 315 LEU A C 1
ATOM 2399 O O . LEU A 1 315 ? -5.734 33.562 19.812 1 96.31 315 LEU A O 1
ATOM 2403 N N . GLU A 1 316 ? -4.102 32.031 20.016 1 95.25 316 GLU A N 1
ATOM 2404 C CA . GLU A 1 316 ? -3.033 32.906 19.578 1 95.25 316 GLU A CA 1
ATOM 2405 C C . GLU A 1 316 ? -3.023 33.094 18.062 1 95.25 316 GLU A C 1
ATOM 2407 O O . GLU A 1 316 ? -2.85 34.188 17.547 1 95.25 316 GLU A O 1
ATOM 2412 N N . ASP A 1 317 ? -3.256 31.969 17.375 1 92.81 317 ASP A N 1
ATOM 2413 C CA . ASP A 1 317 ? -2.965 31.938 15.945 1 92.81 317 ASP A CA 1
ATOM 2414 C C . ASP A 1 317 ? -4.238 32.094 15.125 1 92.81 317 ASP A C 1
ATOM 2416 O O . ASP A 1 317 ? -4.188 32.562 13.984 1 92.81 317 ASP A O 1
ATOM 2420 N N . ASP A 1 318 ? -5.387 31.719 15.695 1 91.25 318 ASP A N 1
ATOM 2421 C CA . ASP A 1 318 ? -6.477 31.453 14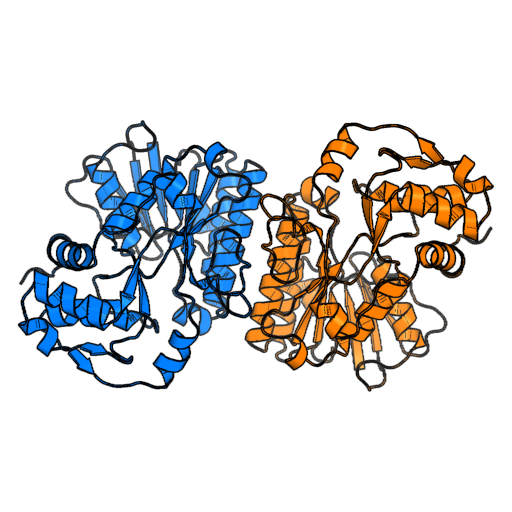.766 1 91.25 318 ASP A CA 1
ATOM 2422 C C . ASP A 1 318 ? -7.777 32.094 15.242 1 91.25 318 ASP A C 1
ATOM 2424 O O . ASP A 1 318 ? -8.766 32.125 14.5 1 91.25 318 ASP A O 1
ATOM 2428 N N . ARG A 1 319 ? -7.801 32.531 16.484 1 83.38 319 ARG A N 1
ATOM 2429 C CA . ARG A 1 319 ? -9.047 33.125 16.969 1 83.38 319 ARG A CA 1
ATOM 2430 C C . ARG A 1 319 ? -9.477 34.281 16.109 1 83.38 319 ARG A C 1
ATOM 2432 O O . ARG A 1 319 ? -8.672 35.188 15.836 1 83.38 319 ARG A O 1
ATOM 2439 N N . PRO A 1 320 ? -10.68 34.031 15.609 1 76.75 320 PRO A N 1
ATOM 2440 C CA . PRO A 1 320 ? -11.141 35.156 14.789 1 76.75 320 PRO A CA 1
ATOM 2441 C C . PRO A 1 320 ? -11.117 36.5 15.531 1 76.75 320 PRO A C 1
ATOM 2443 O O . PRO A 1 320 ? -11.32 36.531 16.75 1 76.75 320 PRO A O 1
ATOM 2446 N N . ALA A 1 321 ? -10.594 37.531 14.898 1 63.38 321 ALA A N 1
ATOM 2447 C CA . ALA A 1 321 ? -10.594 38.875 15.477 1 63.38 321 ALA A CA 1
ATOM 2448 C C . ALA A 1 321 ? -12.008 39.312 15.867 1 63.38 321 ALA A C 1
ATOM 2450 O O . ALA A 1 321 ? -12.969 38.969 15.18 1 63.38 321 ALA A O 1
ATOM 2451 N N . GLY A 1 322 ? -12.367 39.375 17.25 1 48.84 322 GLY A N 1
ATOM 2452 C CA . GLY A 1 322 ? -13.625 40 17.656 1 48.84 322 GLY A CA 1
ATOM 2453 C C . GLY A 1 322 ? -14 41.188 16.812 1 48.84 322 GLY A C 1
ATOM 2454 O O . GLY A 1 322 ? -13.141 41.812 16.172 1 48.84 322 GLY A O 1
ATOM 2455 N N . MET B 1 1 ? -20.562 -21.359 -14.812 1 96.06 1 MET B N 1
ATOM 2456 C CA . MET B 1 1 ? -19.594 -20.359 -14.367 1 96.06 1 MET B CA 1
ATOM 2457 C C . MET B 1 1 ? -18.672 -19.938 -15.516 1 96.06 1 MET B C 1
ATOM 2459 O O . MET B 1 1 ? -18.188 -20.781 -16.266 1 96.06 1 MET B O 1
ATOM 2463 N N . ASN B 1 2 ? -18.594 -18.641 -15.719 1 98.62 2 ASN B N 1
ATOM 2464 C CA . ASN B 1 2 ? -17.672 -18.078 -16.703 1 98.62 2 ASN B CA 1
ATOM 2465 C C . ASN B 1 2 ? -16.391 -17.578 -16.031 1 98.62 2 ASN B C 1
ATOM 2467 O O . ASN B 1 2 ? -16.422 -16.641 -15.234 1 98.62 2 ASN B O 1
ATOM 2471 N N . ILE B 1 3 ? -15.219 -18.234 -16.375 1 98.88 3 ILE B N 1
ATOM 2472 C CA . ILE B 1 3 ? -13.953 -17.984 -15.695 1 98.88 3 ILE B CA 1
ATOM 2473 C C . ILE B 1 3 ? -12.953 -17.359 -16.672 1 98.88 3 ILE B C 1
ATOM 2475 O O . ILE B 1 3 ? -12.805 -17.828 -17.797 1 98.88 3 ILE B O 1
ATOM 2479 N N . LEU B 1 4 ? -12.352 -16.312 -16.234 1 98.94 4 LEU B N 1
ATOM 2480 C CA . LEU B 1 4 ? -11.281 -15.664 -16.984 1 98.94 4 LEU B CA 1
ATOM 2481 C C . LEU B 1 4 ? -9.953 -15.773 -16.25 1 98.94 4 LEU B C 1
ATOM 2483 O O . LEU B 1 4 ? -9.859 -15.438 -15.078 1 98.94 4 LEU B O 1
ATOM 2487 N N . ILE B 1 5 ? -8.93 -16.312 -16.906 1 98.94 5 ILE B N 1
ATOM 2488 C CA . ILE B 1 5 ? -7.574 -16.359 -16.359 1 98.94 5 ILE B CA 1
ATOM 2489 C C . ILE B 1 5 ? -6.684 -15.375 -17.109 1 98.94 5 ILE B C 1
ATOM 2491 O O . ILE B 1 5 ? -6.312 -15.617 -18.266 1 98.94 5 ILE B O 1
ATOM 2495 N N . ILE B 1 6 ? -6.402 -14.266 -16.5 1 98.94 6 ILE B N 1
ATOM 2496 C CA . ILE B 1 6 ? -5.465 -13.289 -17.031 1 98.94 6 ILE B CA 1
ATOM 2497 C C . ILE B 1 6 ? -4.039 -13.664 -16.641 1 98.94 6 ILE B C 1
ATOM 2499 O O . ILE B 1 6 ? -3.709 -13.727 -15.453 1 98.94 6 ILE B O 1
ATOM 2503 N N . GLY B 1 7 ? -3.203 -13.781 -17.562 1 98.5 7 GLY B N 1
ATOM 2504 C CA . GLY B 1 7 ? -1.935 -14.469 -17.375 1 98.5 7 GLY B CA 1
ATOM 2505 C C . GLY B 1 7 ? -2 -15.945 -17.703 1 98.5 7 GLY B C 1
ATOM 2506 O O . GLY B 1 7 ? -1.235 -16.75 -17.141 1 98.5 7 GLY B O 1
ATOM 2507 N N . GLY B 1 8 ? -2.904 -16.359 -18.547 1 98.44 8 GLY B N 1
ATOM 2508 C CA . GLY B 1 8 ? -3.17 -17.75 -18.875 1 98.44 8 GLY B CA 1
ATOM 2509 C C . GLY B 1 8 ? -2.061 -18.391 -19.688 1 98.44 8 GLY B C 1
ATOM 2510 O O . GLY B 1 8 ? -2.023 -19.609 -19.828 1 98.44 8 GLY B O 1
ATOM 2511 N N . GLY B 1 9 ? -1.165 -17.578 -20.203 1 97.31 9 GLY B N 1
ATOM 2512 C CA . GLY B 1 9 ? -0.058 -18.109 -20.984 1 97.31 9 GLY B CA 1
ATOM 2513 C C . GLY B 1 9 ? 1.138 -18.5 -20.141 1 97.31 9 GLY B C 1
ATOM 2514 O O . GLY B 1 9 ? 2.039 -19.188 -20.609 1 97.31 9 GLY B O 1
ATOM 2515 N N . GLY B 1 10 ? 1.127 -18.094 -18.906 1 95.5 10 GLY B N 1
ATOM 2516 C CA . GLY B 1 10 ? 2.221 -18.422 -18 1 95.5 10 GLY B CA 1
ATOM 2517 C C . GLY B 1 10 ? 2.096 -19.797 -17.391 1 95.5 10 GLY B C 1
ATOM 2518 O O . GLY B 1 10 ? 1.072 -20.469 -17.547 1 95.5 10 GLY B O 1
ATOM 2519 N N . VAL B 1 11 ? 3.094 -20.188 -16.594 1 94.56 11 VAL B N 1
ATOM 2520 C CA . VAL B 1 11 ? 3.178 -21.531 -16.016 1 94.56 11 VAL B CA 1
ATOM 2521 C C . VAL B 1 11 ? 1.982 -21.781 -15.109 1 94.56 11 VAL B C 1
ATOM 2523 O O . VAL B 1 11 ? 1.252 -22.766 -15.281 1 94.56 11 VAL B O 1
ATOM 2526 N N . VAL B 1 12 ? 1.722 -20.906 -14.148 1 97.31 12 VAL B N 1
ATOM 2527 C CA . VAL B 1 12 ? 0.63 -21.062 -13.195 1 97.31 12 VAL B CA 1
ATOM 2528 C C . VAL B 1 12 ? -0.709 -20.984 -13.922 1 97.31 12 VAL B C 1
ATOM 2530 O O . VAL B 1 12 ? -1.63 -21.75 -13.633 1 97.31 12 VAL B O 1
ATOM 2533 N N . GLY B 1 13 ? -0.803 -20.047 -14.883 1 98.31 13 GLY B N 1
ATOM 2534 C CA . GLY B 1 13 ? -2.031 -19.875 -15.641 1 98.31 13 GLY B CA 1
ATOM 2535 C C . GLY B 1 13 ? -2.41 -21.109 -16.438 1 98.31 13 GLY B C 1
ATOM 2536 O O . GLY B 1 13 ? -3.57 -21.531 -16.422 1 98.31 13 GLY B O 1
ATOM 2537 N N . GLN B 1 14 ? -1.438 -21.672 -17.125 1 97.31 14 GLN B N 1
ATOM 2538 C CA . GLN B 1 14 ? -1.68 -22.859 -17.938 1 97.31 14 GLN B CA 1
ATOM 2539 C C . GLN B 1 14 ? -2.066 -24.047 -17.062 1 97.31 14 GLN B C 1
ATOM 2541 O O . GLN B 1 14 ? -2.988 -24.797 -17.391 1 97.31 14 GLN B O 1
ATOM 2546 N N . LYS B 1 15 ? -1.367 -24.219 -15.953 1 97.62 15 LYS B N 1
ATOM 2547 C CA . LYS B 1 15 ? -1.66 -25.344 -15.055 1 97.62 15 LYS B CA 1
ATOM 2548 C C . LYS B 1 15 ? -3.027 -25.172 -14.398 1 97.62 15 LYS B C 1
ATOM 2550 O O . LYS B 1 15 ? -3.738 -26.156 -14.172 1 97.62 15 LYS B O 1
ATOM 2555 N N . LEU B 1 16 ? -3.344 -23.953 -14 1 98.69 16 LEU B N 1
ATOM 2556 C CA . LEU B 1 16 ? -4.656 -23.656 -13.43 1 98.69 16 LEU B CA 1
ATOM 2557 C C . LEU B 1 16 ? -5.758 -23.922 -14.453 1 98.69 16 LEU B C 1
ATOM 2559 O O . LEU B 1 16 ? -6.781 -24.531 -14.117 1 98.69 16 LEU B O 1
ATOM 2563 N N . GLY B 1 17 ? -5.539 -23.406 -15.695 1 98.62 17 GLY B N 1
ATOM 2564 C CA . GLY B 1 17 ? -6.492 -23.672 -16.766 1 98.62 17 GLY B CA 1
ATOM 2565 C C . GLY B 1 17 ? -6.754 -25.141 -16.984 1 98.62 17 GLY B C 1
ATOM 2566 O O . GLY B 1 17 ? -7.906 -25.578 -17.094 1 98.62 17 GLY B O 1
ATOM 2567 N N . ARG B 1 18 ? -5.691 -25.953 -17.016 1 97.62 18 ARG B N 1
ATOM 2568 C CA . ARG B 1 18 ? -5.824 -27.391 -17.219 1 97.62 18 ARG B CA 1
ATOM 2569 C C . ARG B 1 18 ? -6.605 -28.031 -16.078 1 97.62 18 ARG B C 1
ATOM 2571 O O . ARG B 1 18 ? -7.469 -28.891 -16.312 1 97.62 18 ARG B O 1
ATOM 2578 N N . LEU B 1 19 ? -6.25 -27.641 -14.852 1 97.88 19 LEU B N 1
ATOM 2579 C CA . LEU B 1 19 ? -6.945 -28.188 -13.695 1 97.88 19 LEU B CA 1
ATOM 2580 C C . LEU B 1 19 ? -8.438 -27.875 -13.758 1 97.88 19 LEU B C 1
ATOM 2582 O O . LEU B 1 19 ? -9.273 -28.766 -13.562 1 97.88 19 LEU B O 1
ATOM 2586 N N . LEU B 1 20 ? -8.805 -26.625 -14.023 1 98.62 20 LEU B N 1
ATOM 2587 C CA . LEU B 1 20 ? -10.203 -26.203 -14.07 1 98.62 20 LEU B CA 1
ATOM 2588 C C . LEU B 1 20 ? -10.938 -26.875 -15.227 1 98.62 20 LEU B C 1
ATOM 2590 O O . LEU B 1 20 ? -12.102 -27.25 -15.086 1 98.62 20 LEU B O 1
ATOM 2594 N N . ALA B 1 21 ? -10.227 -26.984 -16.375 1 98.19 21 ALA B N 1
ATOM 2595 C CA . ALA B 1 21 ? -10.82 -27.609 -17.547 1 98.19 21 ALA B CA 1
ATOM 2596 C C . ALA B 1 21 ? -11.148 -29.078 -17.297 1 98.19 21 ALA B C 1
ATOM 2598 O O . ALA B 1 21 ? -12.117 -29.609 -17.828 1 98.19 21 ALA B O 1
ATOM 2599 N N . THR B 1 22 ? -10.297 -29.719 -16.516 1 97 22 THR B N 1
ATOM 2600 C CA . THR B 1 22 ? -10.492 -31.125 -16.172 1 97 22 THR B CA 1
ATOM 2601 C C . THR B 1 22 ? -11.562 -31.281 -15.094 1 97 22 THR B C 1
ATOM 2603 O O . THR B 1 22 ? -12.422 -32.156 -15.188 1 97 22 THR B O 1
ATOM 2606 N N . ARG B 1 23 ? -11.531 -30.438 -14.109 1 95.94 23 ARG B N 1
ATOM 2607 C CA . ARG B 1 23 ? -12.445 -30.469 -12.969 1 95.94 23 ARG B CA 1
ATOM 2608 C C . ARG B 1 23 ? -13.883 -30.188 -13.406 1 95.94 23 ARG B C 1
ATOM 2610 O O . ARG B 1 23 ? -14.82 -30.828 -12.93 1 95.94 23 ARG B O 1
ATOM 2617 N N . GLY B 1 24 ? -14.078 -29.156 -14.219 1 97.75 24 GLY B N 1
ATOM 2618 C CA . GLY B 1 24 ? -15.352 -28.844 -14.844 1 97.75 24 GLY B CA 1
ATOM 2619 C C . GLY B 1 24 ? -16.297 -28.094 -13.938 1 97.75 24 GLY B C 1
ATOM 2620 O O . GLY B 1 24 ? -17.422 -27.766 -14.328 1 97.75 24 GLY B O 1
ATOM 2621 N N . HIS B 1 25 ? -15.883 -27.906 -12.672 1 97.62 25 HIS B N 1
ATOM 2622 C CA . HIS B 1 25 ? -16.734 -27.156 -11.758 1 97.62 25 HIS B CA 1
ATOM 2623 C C . HIS B 1 25 ? -15.898 -26.219 -10.875 1 97.62 25 HIS B C 1
ATOM 2625 O O . HIS B 1 25 ? -14.727 -26.5 -10.602 1 97.62 25 HIS B O 1
ATOM 2631 N N . LEU B 1 26 ? -16.391 -25.172 -10.438 1 98.5 26 LEU B N 1
ATOM 2632 C CA . LEU B 1 26 ? -15.836 -24.203 -9.492 1 98.5 26 LEU B CA 1
ATOM 2633 C C . LEU B 1 26 ? -16.953 -23.547 -8.68 1 98.5 26 LEU B C 1
ATOM 2635 O O . LEU B 1 26 ? -18 -23.188 -9.227 1 98.5 26 LEU B O 1
ATOM 2639 N N . ARG B 1 27 ? -16.672 -23.391 -7.383 1 97.81 27 ARG B N 1
ATOM 2640 C CA . ARG B 1 27 ? -17.625 -22.766 -6.473 1 97.81 27 ARG B CA 1
ATOM 2641 C C . ARG B 1 27 ? -18.984 -23.438 -6.562 1 97.81 27 ARG B C 1
ATOM 2643 O O . ARG B 1 27 ? -20.016 -22.766 -6.574 1 97.81 27 ARG B O 1
ATOM 2650 N N . GLY B 1 28 ? -19.016 -24.719 -6.727 1 96.94 28 GLY B N 1
ATOM 2651 C CA . GLY B 1 28 ? -20.219 -25.531 -6.711 1 96.94 28 GLY B CA 1
ATOM 2652 C C . GLY B 1 28 ? -21.031 -25.422 -7.996 1 96.94 28 GLY B C 1
ATOM 2653 O O . GLY B 1 28 ? -22.125 -25.953 -8.086 1 96.94 28 GLY B O 1
ATOM 2654 N N . ARG B 1 29 ? -20.547 -24.844 -9.062 1 97.56 29 ARG B N 1
ATOM 2655 C CA . ARG B 1 29 ? -21.25 -24.672 -10.328 1 97.56 29 ARG B CA 1
ATOM 2656 C C . ARG B 1 29 ? -20.438 -25.188 -11.5 1 97.56 29 ARG B C 1
ATOM 2658 O O . ARG B 1 29 ? -19.203 -25.125 -11.477 1 97.56 29 ARG B O 1
ATOM 2665 N N . GLU B 1 30 ? -21.062 -25.578 -12.461 1 98.38 30 GLU B N 1
ATOM 2666 C CA . GLU B 1 30 ? -20.406 -26.031 -13.68 1 98.38 30 GLU B CA 1
ATOM 2667 C C . GLU B 1 30 ? -19.734 -24.875 -14.406 1 98.38 30 GLU B C 1
ATOM 2669 O O . GLU B 1 30 ? -20.297 -23.781 -14.5 1 98.38 30 GLU B O 1
ATOM 2674 N N . ILE B 1 31 ? -18.531 -25.172 -14.891 1 98.62 31 ILE B N 1
ATOM 2675 C CA . ILE B 1 31 ? -17.844 -24.188 -15.711 1 98.62 31 ILE B CA 1
ATOM 2676 C C . ILE B 1 31 ? -18.406 -24.219 -17.141 1 98.62 31 ILE B C 1
ATOM 2678 O O . ILE B 1 31 ? -18.328 -25.234 -17.828 1 98.62 31 ILE B O 1
ATOM 2682 N N . THR B 1 32 ? -18.984 -23.141 -17.547 1 98.38 32 THR B N 1
ATOM 2683 C CA . THR B 1 32 ? -19.594 -23.094 -18.875 1 98.38 32 THR B CA 1
ATOM 2684 C C . THR B 1 32 ? -18.625 -22.5 -19.891 1 98.38 32 THR B C 1
ATOM 2686 O O . THR B 1 32 ? -18.781 -22.703 -21.094 1 98.38 32 THR B O 1
ATOM 2689 N N . ARG B 1 33 ? -17.672 -21.75 -19.438 1 98.25 33 ARG B N 1
ATOM 2690 C CA . ARG B 1 33 ? -16.641 -21.172 -20.281 1 98.25 33 ARG B CA 1
ATOM 2691 C C . ARG B 1 33 ? -15.375 -20.859 -19.484 1 98.25 33 ARG B C 1
ATOM 2693 O O . ARG B 1 33 ? -15.469 -20.344 -18.359 1 98.25 33 ARG B O 1
ATOM 2700 N N . LEU B 1 34 ? -14.305 -21.266 -19.969 1 98.75 34 LEU B N 1
ATOM 2701 C CA . LEU B 1 34 ? -12.984 -20.938 -19.453 1 98.75 34 LEU B CA 1
ATOM 2702 C C . LEU B 1 34 ? -12.164 -20.188 -20.516 1 98.75 34 LEU B C 1
ATOM 2704 O O . LEU B 1 34 ? -11.977 -20.688 -21.625 1 98.75 34 LEU B O 1
ATOM 2708 N N . THR B 1 35 ? -11.742 -18.953 -20.219 1 98.88 35 THR B N 1
ATOM 2709 C CA . THR B 1 35 ? -10.953 -18.172 -21.172 1 98.88 35 THR B CA 1
ATOM 2710 C C . THR B 1 35 ? -9.57 -17.875 -20.594 1 98.88 35 THR B C 1
ATOM 2712 O O . THR B 1 35 ? -9.461 -17.312 -19.5 1 98.88 35 THR B O 1
ATOM 2715 N N . LEU B 1 36 ? -8.523 -18.312 -21.281 1 98.81 36 LEU B N 1
ATOM 2716 C CA . LEU B 1 36 ? -7.148 -17.922 -20.969 1 98.81 36 LEU B CA 1
ATOM 2717 C C . LEU B 1 36 ? -6.719 -16.719 -21.797 1 98.81 36 LEU B C 1
ATOM 2719 O O . LEU B 1 36 ? -6.836 -16.734 -23.031 1 98.81 36 LEU B O 1
ATOM 2723 N N . VAL B 1 37 ? -6.234 -15.68 -21.125 1 98.81 37 VAL B N 1
ATOM 2724 C CA . VAL B 1 37 ? -5.77 -14.523 -21.875 1 98.81 37 VAL B CA 1
ATOM 2725 C C . VAL B 1 37 ? -4.367 -14.133 -21.406 1 98.81 37 VAL B C 1
ATOM 2727 O O . VAL B 1 37 ? -3.992 -14.398 -20.266 1 98.81 37 VAL B O 1
ATOM 2730 N N . ASP B 1 38 ? -3.629 -13.523 -22.25 1 98.56 38 ASP B N 1
ATOM 2731 C CA . ASP B 1 38 ? -2.283 -13.016 -21.984 1 98.56 38 ASP B CA 1
ATOM 2732 C C . ASP B 1 38 ? -1.868 -11.992 -23.047 1 98.56 38 ASP B C 1
ATOM 2734 O O . ASP B 1 38 ? -2.621 -11.719 -23.969 1 98.56 38 ASP B O 1
ATOM 2738 N N . ILE B 1 39 ? -0.653 -11.43 -22.766 1 97.94 39 ILE B N 1
ATOM 2739 C CA . ILE B 1 39 ? -0.142 -10.445 -23.719 1 97.94 39 ILE B CA 1
ATOM 2740 C C . ILE B 1 39 ? 0.14 -11.125 -25.062 1 97.94 39 ILE B C 1
ATOM 2742 O O . ILE B 1 39 ? -0.007 -10.5 -26.109 1 97.94 39 ILE B O 1
ATOM 2746 N N . VAL B 1 40 ? 0.554 -12.359 -25.031 1 97.19 40 VAL B N 1
ATOM 2747 C CA . VAL B 1 40 ? 0.649 -13.258 -26.172 1 97.19 40 VAL B CA 1
ATOM 2748 C C . VAL B 1 40 ? -0.408 -14.359 -26.047 1 97.19 40 VAL B C 1
ATOM 2750 O O . VAL B 1 40 ? -0.633 -14.898 -24.969 1 97.19 40 VAL B O 1
ATOM 2753 N N . ASP B 1 41 ? -1.052 -14.641 -27.141 1 97.25 41 ASP B N 1
ATOM 2754 C CA . ASP B 1 41 ? -2.119 -15.633 -27.125 1 97.25 41 ASP B CA 1
ATOM 2755 C C . ASP B 1 41 ? -1.658 -16.938 -26.469 1 97.25 41 ASP B C 1
ATOM 2757 O O . ASP B 1 41 ? -0.7 -17.562 -26.922 1 97.25 41 ASP B O 1
ATOM 2761 N N . PRO B 1 42 ? -2.346 -17.375 -25.406 1 98.06 42 PRO B N 1
ATOM 2762 C CA . PRO B 1 42 ? -1.934 -18.594 -24.688 1 98.06 42 PRO B CA 1
ATOM 2763 C C . PRO B 1 42 ? -2.062 -19.859 -25.531 1 98.06 42 PRO B C 1
ATOM 2765 O O . PRO B 1 42 ? -2.861 -19.891 -26.469 1 98.06 42 PRO B O 1
ATOM 2768 N N . ALA B 1 43 ? -1.263 -20.875 -25.141 1 96.5 43 ALA B N 1
ATOM 2769 C CA . ALA B 1 43 ? -1.45 -22.188 -25.734 1 96.5 43 ALA B CA 1
ATOM 2770 C C . ALA B 1 43 ? -2.818 -22.766 -25.375 1 96.5 43 ALA B C 1
ATOM 2772 O O . ALA B 1 43 ? -3.283 -22.609 -24.25 1 96.5 43 ALA B O 1
ATOM 2773 N N . PRO B 1 44 ? -3.471 -23.375 -26.359 1 96.56 44 PRO B N 1
ATOM 2774 C CA . PRO B 1 44 ? -4.754 -24.016 -26.047 1 96.56 44 PRO B CA 1
ATOM 2775 C C . PRO B 1 44 ? -4.609 -25.188 -25.078 1 96.56 44 PRO B C 1
ATOM 2777 O O . PRO B 1 44 ? -3.5 -25.688 -24.859 1 96.56 44 PRO B O 1
ATOM 2780 N N . ILE B 1 45 ? -5.645 -25.531 -24.438 1 96.19 45 ILE B N 1
ATOM 2781 C CA . ILE B 1 45 ? -5.715 -26.688 -23.562 1 96.19 45 ILE B CA 1
ATOM 2782 C C . ILE B 1 45 ? -6.469 -27.812 -24.266 1 96.19 45 ILE B C 1
ATOM 2784 O O . ILE B 1 45 ? -7.684 -27.75 -24.453 1 96.19 45 ILE B O 1
ATOM 2788 N N . PRO B 1 46 ? -5.789 -28.828 -24.609 1 91.94 46 PRO B N 1
ATOM 2789 C CA . PRO B 1 46 ? -6.453 -29.922 -25.312 1 91.94 46 PRO B CA 1
ATOM 2790 C C . PRO B 1 46 ? -7.297 -30.797 -24.391 1 91.94 46 PRO B C 1
ATOM 2792 O O . PRO B 1 46 ? -7.105 -30.766 -23.172 1 91.94 46 PRO B O 1
ATOM 2795 N N . ASP B 1 47 ? -8.312 -31.562 -24.922 1 89.56 47 ASP B N 1
ATOM 2796 C CA . ASP B 1 47 ? -9.102 -32.594 -24.25 1 89.56 47 ASP B CA 1
ATOM 2797 C C . ASP B 1 47 ? -9.773 -32.031 -23 1 89.56 47 ASP B C 1
ATOM 2799 O O . ASP B 1 47 ? -9.789 -32.656 -21.953 1 89.56 47 ASP B O 1
ATOM 2803 N N . ALA B 1 48 ? -10.18 -30.766 -23.141 1 91.5 48 ALA B N 1
ATOM 2804 C CA . ALA B 1 48 ? -10.852 -30.109 -22.016 1 91.5 48 ALA B CA 1
ATOM 2805 C C . ALA B 1 48 ? -12.281 -30.641 -21.859 1 91.5 48 ALA B C 1
ATOM 2807 O O . ALA B 1 48 ? -12.961 -30.906 -22.844 1 91.5 48 ALA B O 1
ATOM 2808 N N . ALA B 1 49 ? -12.75 -30.719 -20.625 1 92.25 49 ALA B N 1
ATOM 2809 C CA . ALA B 1 49 ? -14.102 -31.172 -20.312 1 92.25 49 ALA B CA 1
ATOM 2810 C C . ALA B 1 49 ? -15.102 -30.031 -20.453 1 92.25 49 ALA B C 1
ATOM 2812 O O . ALA B 1 49 ? -16.312 -30.25 -20.359 1 92.25 49 ALA B O 1
ATOM 2813 N N . VAL B 1 50 ? -14.633 -28.812 -20.609 1 96 50 VAL B N 1
ATOM 2814 C CA . VAL B 1 50 ? -15.453 -27.609 -20.766 1 96 50 VAL B CA 1
ATOM 2815 C C . VAL B 1 50 ? -14.945 -26.766 -21.922 1 96 50 VAL B C 1
ATOM 2817 O O . VAL B 1 50 ? -13.82 -26.969 -22.406 1 96 50 VAL B O 1
ATOM 2820 N N . PRO B 1 51 ? -15.797 -25.844 -22.516 1 97.06 51 PRO B N 1
ATOM 2821 C CA . PRO B 1 51 ? -15.289 -24.969 -23.562 1 97.06 51 PRO B CA 1
ATOM 2822 C C . PRO B 1 51 ? -14.148 -24.062 -23.078 1 97.06 51 PRO B C 1
ATOM 2824 O O . PRO B 1 51 ? -14.297 -23.359 -22.078 1 97.06 51 PRO B O 1
ATOM 2827 N N . VAL B 1 52 ? -13.016 -24.172 -23.734 1 98.31 52 VAL B N 1
ATOM 2828 C CA . VAL B 1 52 ? -11.859 -23.344 -23.422 1 98.31 52 VAL B CA 1
ATOM 2829 C C . VAL B 1 52 ? -11.508 -22.453 -24.609 1 98.31 52 VAL B C 1
ATOM 2831 O O . VAL B 1 52 ? -11.398 -22.922 -25.734 1 98.31 52 VAL B O 1
ATOM 2834 N N . GLU B 1 53 ? -11.367 -21.156 -24.359 1 98.19 53 GLU B N 1
ATOM 2835 C CA . GLU B 1 53 ? -10.953 -20.172 -25.375 1 98.19 53 GLU B CA 1
ATOM 2836 C C . GLU B 1 53 ? -9.664 -19.469 -24.953 1 98.19 53 GLU B C 1
ATOM 2838 O O . GLU B 1 53 ? -9.289 -19.5 -23.781 1 98.19 53 GLU B O 1
ATOM 2843 N N . THR B 1 54 ? -8.992 -18.969 -25.906 1 98.38 54 THR B N 1
ATOM 2844 C CA . THR B 1 54 ? -7.805 -18.172 -25.656 1 98.38 54 THR B CA 1
ATOM 2845 C C . THR B 1 54 ? -7.887 -16.828 -26.391 1 98.38 54 THR B C 1
ATOM 2847 O O . THR B 1 54 ? -8.586 -16.719 -27.406 1 98.38 54 THR B O 1
ATOM 2850 N N . ALA B 1 55 ? -7.262 -15.805 -25.875 1 98.19 55 ALA B N 1
ATOM 2851 C CA . ALA B 1 55 ? -7.207 -14.5 -26.531 1 98.19 55 ALA B CA 1
ATOM 2852 C C . ALA B 1 55 ? -6.043 -13.664 -25.984 1 98.19 55 ALA B C 1
ATOM 2854 O O . ALA B 1 55 ? -5.379 -14.062 -25.031 1 98.19 55 ALA B O 1
ATOM 2855 N N . THR B 1 56 ? -5.82 -12.602 -26.656 1 98.5 56 THR B N 1
ATOM 2856 C CA . THR B 1 56 ? -4.809 -11.656 -26.203 1 98.5 56 THR B CA 1
ATOM 2857 C C . THR B 1 56 ? -5.441 -10.57 -25.328 1 98.5 56 THR B C 1
ATOM 2859 O O . THR B 1 56 ? -6.555 -10.117 -25.609 1 98.5 56 THR B O 1
ATOM 2862 N N . CYS B 1 57 ? -4.719 -10.156 -24.312 1 98.5 57 CYS B N 1
ATOM 2863 C CA . CYS B 1 57 ? -5.145 -9.062 -23.438 1 98.5 57 CYS B CA 1
ATOM 2864 C C . CYS B 1 57 ? -3.939 -8.344 -22.844 1 98.5 57 CYS B C 1
ATOM 2866 O O . CYS B 1 57 ? -3.088 -8.969 -22.203 1 98.5 57 CYS B O 1
ATOM 2868 N N . ASN B 1 58 ? -3.807 -7.117 -23.141 1 98.62 58 ASN B N 1
ATOM 2869 C CA . ASN B 1 58 ? -2.83 -6.242 -22.5 1 98.62 58 ASN B CA 1
ATOM 2870 C C . ASN B 1 58 ? -3.434 -5.504 -21.312 1 98.62 58 ASN B C 1
ATOM 2872 O O . ASN B 1 58 ? -4.148 -4.516 -21.484 1 98.62 58 ASN B O 1
ATOM 2876 N N . ILE B 1 59 ? -3.084 -5.914 -20.094 1 98.62 59 ILE B N 1
ATOM 2877 C CA . ILE B 1 59 ? -3.801 -5.387 -18.938 1 98.62 59 ILE B CA 1
ATOM 2878 C C . ILE B 1 59 ? -3.363 -3.947 -18.672 1 98.62 59 ILE B C 1
ATOM 2880 O O . ILE B 1 59 ? -4.012 -3.225 -17.906 1 98.62 59 ILE B O 1
ATOM 2884 N N . ALA B 1 60 ? -2.238 -3.516 -19.219 1 98.56 60 ALA B N 1
ATOM 2885 C CA . ALA B 1 60 ? -1.795 -2.133 -19.062 1 98.56 60 ALA B CA 1
ATOM 2886 C C . ALA B 1 60 ? -2.672 -1.186 -19.875 1 98.56 60 ALA B C 1
ATOM 2888 O O . ALA B 1 60 ? -2.605 0.034 -19.703 1 98.56 60 ALA B O 1
ATOM 2889 N N . ASP B 1 61 ? -3.443 -1.713 -20.781 1 98.62 61 ASP B N 1
ATOM 2890 C CA . ASP B 1 61 ? -4.34 -0.941 -21.641 1 98.62 61 ASP B CA 1
ATOM 2891 C C . ASP B 1 61 ? -5.797 -1.117 -21.219 1 98.62 61 ASP B C 1
ATOM 2893 O O . ASP B 1 61 ? -6.395 -2.166 -21.469 1 98.62 61 ASP B O 1
ATOM 2897 N N . PRO B 1 62 ? -6.379 -0.066 -20.672 1 98.38 62 PRO B N 1
ATOM 2898 C CA . PRO B 1 62 ? -7.762 -0.184 -20.188 1 98.38 62 PRO B CA 1
ATOM 2899 C C . PRO B 1 62 ? -8.719 -0.651 -21.281 1 98.38 62 PRO B C 1
ATOM 2901 O O . PRO B 1 62 ? -9.688 -1.356 -21 1 98.38 62 PRO B O 1
ATOM 2904 N N . ALA B 1 63 ? -8.453 -0.262 -22.5 1 98.56 63 ALA B N 1
ATOM 2905 C CA . ALA B 1 63 ? -9.32 -0.686 -23.594 1 98.56 63 ALA B CA 1
ATOM 2906 C C . ALA B 1 63 ? -9.203 -2.188 -23.844 1 98.56 63 ALA B C 1
ATOM 2908 O O . ALA B 1 63 ? -10.195 -2.857 -24.125 1 98.56 63 ALA B O 1
ATOM 2909 N N . SER B 1 64 ? -8 -2.699 -23.812 1 98.69 64 SER B N 1
ATOM 2910 C CA . SER B 1 64 ? -7.785 -4.137 -23.953 1 98.69 64 SER B CA 1
ATOM 2911 C C . SER B 1 64 ? -8.5 -4.91 -22.844 1 98.69 64 SER B C 1
ATOM 2913 O O . SER B 1 64 ? -9.141 -5.93 -23.109 1 98.69 64 SER B O 1
ATOM 2915 N N . VAL B 1 65 ? -8.414 -4.422 -21.625 1 98.81 65 VAL B N 1
ATOM 2916 C CA . VAL B 1 65 ? -9.062 -5.035 -20.484 1 98.81 65 VAL B CA 1
ATOM 2917 C C . VAL B 1 65 ? -10.578 -5.039 -20.672 1 98.81 65 VAL B C 1
ATOM 2919 O O . VAL B 1 65 ? -11.242 -6.043 -20.406 1 98.81 65 VAL B O 1
ATOM 2922 N N . ALA B 1 66 ? -11.094 -3.934 -21.172 1 98.38 66 ALA B N 1
ATOM 2923 C CA . ALA B 1 66 ? -12.531 -3.814 -21.406 1 98.38 66 ALA B CA 1
ATOM 2924 C C . ALA B 1 66 ? -13 -4.84 -22.438 1 98.38 66 ALA B C 1
ATOM 2926 O O . ALA B 1 66 ? -14.117 -5.352 -22.344 1 98.38 66 ALA B O 1
ATOM 2927 N N . GLY B 1 67 ? -12.203 -5.137 -23.391 1 97.88 67 GLY B N 1
ATOM 2928 C CA . GLY B 1 67 ? -12.539 -6.121 -24.406 1 97.88 67 GLY B CA 1
ATOM 2929 C C . GLY B 1 67 ? -12.484 -7.547 -23.891 1 97.88 67 GLY B C 1
ATOM 2930 O O . GLY B 1 67 ? -13.156 -8.43 -24.438 1 97.88 67 GLY B O 1
ATOM 2931 N N . CYS B 1 68 ? -11.789 -7.777 -22.812 1 97.88 68 CYS B N 1
ATOM 2932 C CA . CYS B 1 68 ? -11.531 -9.125 -22.312 1 97.88 68 CYS B CA 1
ATOM 2933 C C . CYS B 1 68 ? -12.5 -9.484 -21.188 1 97.88 68 CYS B C 1
ATOM 2935 O O . CYS B 1 68 ? -12.797 -10.664 -20.969 1 97.88 68 CYS B O 1
ATOM 2937 N N . ILE B 1 69 ? -12.938 -8.484 -20.484 1 98.62 69 ILE B N 1
ATOM 2938 C CA . ILE B 1 69 ? -13.766 -8.75 -19.312 1 98.62 69 ILE B CA 1
ATOM 2939 C C . ILE B 1 69 ? -15.188 -8.266 -19.578 1 98.62 69 ILE B C 1
ATOM 2941 O O . ILE B 1 69 ? -15.453 -7.062 -19.594 1 98.62 69 ILE B O 1
ATOM 2945 N N . GLY B 1 70 ? -16.094 -9.195 -19.75 1 98.31 70 GLY B N 1
ATOM 2946 C CA . GLY B 1 70 ? -17.5 -8.891 -19.906 1 98.31 70 GLY B CA 1
ATOM 2947 C C . GLY B 1 70 ? -18.297 -9.047 -18.625 1 98.31 70 GLY B C 1
ATOM 2948 O O . GLY B 1 70 ? -17.781 -9.539 -17.625 1 98.31 70 GLY B O 1
ATOM 2949 N N . ALA B 1 71 ? -19.547 -8.648 -18.656 1 98.38 71 ALA B N 1
ATOM 2950 C CA . ALA B 1 71 ? -20.438 -8.688 -17.484 1 98.38 71 ALA B CA 1
ATOM 2951 C C . ALA B 1 71 ? -20.766 -10.125 -17.094 1 98.38 71 ALA B C 1
ATOM 2953 O O . ALA B 1 71 ? -21.234 -10.375 -15.984 1 98.38 71 ALA B O 1
ATOM 2954 N N . ASP B 1 72 ? -20.547 -10.992 -17.953 1 98.31 72 ASP B N 1
ATOM 2955 C CA . ASP B 1 72 ? -20.906 -12.391 -17.719 1 98.31 72 ASP B CA 1
ATOM 2956 C C . ASP B 1 72 ? -19.766 -13.133 -17.031 1 98.31 72 ASP B C 1
ATOM 2958 O O . ASP B 1 72 ? -19.906 -14.312 -16.688 1 98.31 72 ASP B O 1
ATOM 2962 N N . VAL B 1 73 ? -18.625 -12.5 -16.828 1 98.75 73 VAL B N 1
ATOM 2963 C CA . VAL B 1 73 ? -17.516 -13.141 -16.141 1 98.75 73 VAL B CA 1
ATOM 2964 C C . VAL B 1 73 ? -17.797 -13.25 -14.648 1 98.75 73 VAL B C 1
ATOM 2966 O O . VAL B 1 73 ? -18.062 -12.242 -13.984 1 98.75 73 VAL B O 1
ATOM 2969 N N . ASP B 1 74 ? -17.703 -14.484 -14.109 1 98.81 74 ASP B N 1
ATOM 2970 C CA . ASP B 1 74 ? -18.031 -14.734 -12.711 1 98.81 74 ASP B CA 1
ATOM 2971 C C . ASP B 1 74 ? -16.766 -14.703 -11.844 1 98.81 74 ASP B C 1
ATOM 2973 O O . ASP B 1 74 ? -16.812 -14.305 -10.68 1 98.81 74 ASP B O 1
ATOM 2977 N N . VAL B 1 75 ? -15.664 -15.234 -12.367 1 98.94 75 VAL B N 1
ATOM 2978 C CA . VAL B 1 75 ? -14.406 -15.352 -11.641 1 98.94 75 VAL B CA 1
ATOM 2979 C C . VAL B 1 75 ? -13.25 -14.883 -12.523 1 98.94 75 VAL B C 1
ATOM 2981 O O . VAL B 1 75 ? -13.148 -15.273 -13.688 1 98.94 75 VAL B O 1
ATOM 2984 N N . ILE B 1 76 ? -12.461 -14.008 -12.016 1 98.94 76 ILE B N 1
ATOM 2985 C CA . ILE B 1 76 ? -11.242 -13.539 -12.664 1 98.94 76 ILE B CA 1
ATOM 2986 C C . ILE B 1 76 ? -10.023 -13.977 -11.859 1 98.94 76 ILE B C 1
ATOM 2988 O O . ILE B 1 76 ? -9.883 -13.617 -10.688 1 98.94 76 ILE B O 1
ATOM 2992 N N . TYR B 1 77 ? -9.219 -14.836 -12.398 1 98.94 77 TYR B N 1
ATOM 2993 C CA . TYR B 1 77 ? -7.863 -15.031 -11.891 1 98.94 77 TYR B CA 1
ATOM 2994 C C . TYR B 1 77 ? -6.902 -14.016 -12.492 1 98.94 77 TYR B C 1
ATOM 2996 O O . TYR B 1 77 ? -6.652 -14.031 -13.703 1 98.94 77 TYR B O 1
ATOM 3004 N N . LEU B 1 78 ? -6.406 -13.141 -11.703 1 98.94 78 LEU B N 1
ATOM 3005 C CA . LEU B 1 78 ? -5.453 -12.125 -12.141 1 98.94 78 LEU B CA 1
ATOM 3006 C C . LEU B 1 78 ? -4.027 -12.531 -11.789 1 98.94 78 LEU B C 1
ATOM 3008 O O . LEU B 1 78 ? -3.531 -12.203 -10.711 1 98.94 78 LEU B O 1
ATOM 3012 N N . LEU B 1 79 ? -3.355 -13.164 -12.75 1 98.81 79 LEU B N 1
ATOM 3013 C CA . LEU B 1 79 ? -2.029 -13.742 -12.547 1 98.81 79 LEU B CA 1
ATOM 3014 C C . LEU B 1 79 ? -0.974 -12.953 -13.312 1 98.81 79 LEU B C 1
ATOM 3016 O O . LEU B 1 79 ? 0.224 -13.102 -13.062 1 98.81 79 LEU B O 1
ATOM 3020 N N . ALA B 1 80 ? -1.429 -12.141 -14.281 1 98.25 80 ALA B N 1
ATOM 3021 C CA . ALA B 1 80 ? -0.515 -11.445 -15.188 1 98.25 80 ALA B CA 1
ATOM 3022 C C . ALA B 1 80 ? 0.358 -10.453 -14.438 1 98.25 80 ALA B C 1
ATOM 3024 O O . ALA B 1 80 ? -0.143 -9.664 -13.625 1 98.25 80 ALA B O 1
ATOM 3025 N N . ALA B 1 81 ? 1.587 -10.508 -14.664 1 96.81 81 ALA B N 1
ATOM 3026 C CA . ALA B 1 81 ? 2.58 -9.586 -14.109 1 96.81 81 ALA B CA 1
ATOM 3027 C C . ALA B 1 81 ? 3.904 -9.695 -14.859 1 96.81 81 ALA B C 1
ATOM 3029 O O . ALA B 1 81 ? 4.133 -10.656 -15.594 1 96.81 81 ALA B O 1
ATOM 3030 N N . ILE B 1 82 ? 4.688 -8.734 -14.75 1 94.75 82 ILE B N 1
ATOM 3031 C CA . ILE B 1 82 ? 6.094 -8.938 -15.07 1 94.75 82 ILE B CA 1
ATOM 3032 C C . ILE B 1 82 ? 6.883 -9.203 -13.797 1 94.75 82 ILE B C 1
ATOM 3034 O O . ILE B 1 82 ? 6.492 -8.766 -12.711 1 94.75 82 ILE B O 1
ATOM 3038 N N . VAL B 1 83 ? 7.984 -9.914 -13.953 1 90.88 83 VAL B N 1
ATOM 3039 C CA . VAL B 1 83 ? 8.711 -10.461 -12.812 1 90.88 83 VAL B CA 1
ATOM 3040 C C . VAL B 1 83 ? 9.578 -9.367 -12.188 1 90.88 83 VAL B C 1
ATOM 3042 O O . VAL B 1 83 ? 9.719 -8.281 -12.75 1 90.88 83 VAL B O 1
ATOM 3045 N N . SER B 1 84 ? 10.164 -9.656 -11.039 1 90.5 84 SER B N 1
ATOM 3046 C CA . SER B 1 84 ? 10.875 -8.711 -10.18 1 90.5 84 SER B CA 1
ATOM 3047 C C . SER B 1 84 ? 12.047 -8.07 -10.906 1 90.5 84 SER B C 1
ATOM 3049 O O . SER B 1 84 ? 12.172 -6.848 -10.953 1 90.5 84 SER B O 1
ATOM 3051 N N . ALA B 1 85 ? 12.898 -8.938 -11.5 1 88.44 85 ALA B N 1
ATOM 3052 C CA . ALA B 1 85 ? 14.094 -8.414 -12.164 1 88.44 85 ALA B CA 1
ATOM 3053 C C . ALA B 1 85 ? 13.711 -7.461 -13.297 1 88.44 85 ALA B C 1
ATOM 3055 O O . ALA B 1 85 ? 14.336 -6.41 -13.461 1 88.44 85 ALA B O 1
ATOM 3056 N N . GLN B 1 86 ? 12.711 -7.859 -14.008 1 90.75 86 GLN B N 1
ATOM 3057 C CA . GLN B 1 86 ? 12.273 -7.035 -15.125 1 90.75 86 GLN B CA 1
ATOM 3058 C C . GLN B 1 86 ? 11.68 -5.715 -14.633 1 90.75 86 GLN B C 1
ATOM 3060 O O . GLN B 1 86 ? 11.961 -4.656 -15.195 1 90.75 86 GLN B O 1
ATOM 3065 N N . ALA B 1 87 ? 10.859 -5.742 -13.586 1 94.12 87 ALA B N 1
ATOM 3066 C CA . ALA B 1 87 ? 10.227 -4.543 -13.039 1 94.12 87 ALA B CA 1
ATOM 3067 C C . ALA B 1 87 ? 11.266 -3.594 -12.453 1 94.12 87 ALA B C 1
ATOM 3069 O O . ALA B 1 87 ? 11.078 -2.375 -12.461 1 94.12 87 ALA B O 1
ATOM 3070 N N . GLU B 1 88 ? 12.344 -4.184 -11.891 1 93.38 88 GLU B N 1
ATOM 3071 C CA . GLU B 1 88 ? 13.414 -3.365 -11.336 1 93.38 88 GLU B CA 1
ATOM 3072 C C . GLU B 1 88 ? 14.188 -2.645 -12.438 1 93.38 88 GLU B C 1
ATOM 3074 O O . GLU B 1 88 ? 14.57 -1.485 -12.281 1 93.38 88 GLU B O 1
ATOM 3079 N N . GLU B 1 89 ? 14.422 -3.379 -13.516 1 93.69 89 GLU B N 1
ATOM 3080 C CA . GLU B 1 89 ? 15.188 -2.854 -14.648 1 93.69 89 GLU B CA 1
ATOM 3081 C C . GLU B 1 89 ? 14.344 -1.88 -15.469 1 93.69 89 GLU B C 1
ATOM 3083 O O . GLU B 1 89 ? 14.844 -0.848 -15.922 1 93.69 89 GLU B O 1
ATOM 3088 N N . ASP B 1 90 ? 13.188 -2.262 -15.727 1 96.81 90 ASP B N 1
ATOM 3089 C CA . ASP B 1 90 ? 12.234 -1.444 -16.469 1 96.81 90 ASP B CA 1
ATOM 3090 C C . ASP B 1 90 ? 11.117 -0.949 -15.547 1 96.81 90 ASP B C 1
ATOM 3092 O O . ASP B 1 90 ? 10.016 -1.507 -15.547 1 96.81 90 ASP B O 1
ATOM 3096 N N . PHE B 1 91 ? 11.414 0.218 -14.891 1 98.12 91 PHE B N 1
ATOM 3097 C CA . PHE B 1 91 ? 10.539 0.796 -13.875 1 98.12 91 PHE B CA 1
ATOM 3098 C C . PHE B 1 91 ? 9.18 1.144 -14.461 1 98.12 91 PHE B C 1
ATOM 3100 O O . PHE B 1 91 ? 8.141 0.801 -13.891 1 98.12 91 PHE B O 1
ATOM 3107 N N . ASP B 1 92 ? 9.117 1.726 -15.633 1 98.19 92 ASP B N 1
ATOM 3108 C CA . ASP B 1 92 ? 7.891 2.141 -16.297 1 98.19 92 ASP B CA 1
ATOM 3109 C C . ASP B 1 92 ? 7.012 0.937 -16.641 1 98.19 92 ASP B C 1
ATOM 3111 O O . ASP B 1 92 ? 5.805 0.954 -16.391 1 98.19 92 ASP B O 1
ATOM 3115 N N . GLN B 1 93 ? 7.637 -0.057 -17.156 1 97.88 93 GLN B N 1
ATOM 3116 C CA . GLN B 1 93 ? 6.879 -1.248 -17.516 1 97.88 93 GLN B CA 1
ATOM 3117 C C . GLN B 1 93 ? 6.301 -1.931 -16.281 1 97.88 93 GLN B C 1
ATOM 3119 O O . GLN B 1 93 ? 5.172 -2.424 -16.312 1 97.88 93 GLN B O 1
ATOM 3124 N N . GLY B 1 94 ? 7.113 -2 -15.227 1 98.19 94 GLY B N 1
ATOM 3125 C CA . GLY B 1 94 ? 6.637 -2.57 -13.977 1 98.19 94 GLY B CA 1
ATOM 3126 C C . GLY B 1 94 ? 5.383 -1.894 -13.453 1 98.19 94 GLY B C 1
ATOM 3127 O O . GLY B 1 94 ? 4.395 -2.562 -13.141 1 98.19 94 GLY B O 1
ATOM 3128 N N . TYR B 1 95 ? 5.391 -0.58 -13.383 1 98.62 95 TYR B N 1
ATOM 3129 C CA . TYR B 1 95 ? 4.246 0.15 -12.844 1 98.62 95 TYR B CA 1
ATOM 3130 C C . TYR B 1 95 ? 3.066 0.094 -13.805 1 98.62 95 TYR B C 1
ATOM 3132 O O . TYR B 1 95 ? 1.912 0.009 -13.375 1 98.62 95 TYR B O 1
ATOM 3140 N N . ALA B 1 96 ? 3.311 0.086 -15.094 1 98.56 96 ALA B N 1
ATOM 3141 C CA . ALA B 1 96 ? 2.246 0.017 -16.094 1 98.56 96 ALA B CA 1
ATOM 3142 C C . ALA B 1 96 ? 1.497 -1.31 -16 1 98.56 96 ALA B C 1
ATOM 3144 O O . ALA B 1 96 ? 0.269 -1.345 -16.109 1 98.56 96 ALA B O 1
ATOM 3145 N N . ILE B 1 97 ? 2.229 -2.346 -15.812 1 98.56 97 ILE B N 1
ATOM 3146 C CA . ILE B 1 97 ? 1.616 -3.67 -15.883 1 98.56 97 ILE B CA 1
ATOM 3147 C C . ILE B 1 97 ? 1.172 -4.102 -14.484 1 98.56 97 ILE B C 1
ATOM 3149 O O . ILE B 1 97 ? -0.01 -4.367 -14.258 1 98.56 97 ILE B O 1
ATOM 3153 N N . ASN B 1 98 ? 2.074 -4.129 -13.531 1 98.69 98 ASN B N 1
ATOM 3154 C CA . ASN B 1 98 ? 1.79 -4.715 -12.227 1 98.69 98 ASN B CA 1
ATOM 3155 C C . ASN B 1 98 ? 0.852 -3.834 -11.406 1 98.69 98 ASN B C 1
ATOM 3157 O O . ASN B 1 98 ? -0.017 -4.34 -10.695 1 98.69 98 ASN B O 1
ATOM 3161 N N . LEU B 1 99 ? 1.03 -2.514 -11.414 1 98.69 99 LEU B N 1
ATOM 3162 C CA . LEU B 1 99 ? 0.147 -1.633 -10.664 1 98.69 99 LEU B CA 1
ATOM 3163 C C . LEU B 1 99 ? -1.062 -1.228 -11.5 1 98.69 99 LEU B C 1
ATOM 3165 O O . LEU B 1 99 ? -2.197 -1.573 -11.164 1 98.69 99 LEU B O 1
ATOM 3169 N N . MET B 1 100 ? -0.81 -0.531 -12.648 1 98.69 100 MET B N 1
ATOM 3170 C CA . MET B 1 100 ? -1.914 0.015 -13.43 1 98.69 100 MET B CA 1
ATOM 3171 C C . MET B 1 100 ? -2.752 -1.103 -14.039 1 98.69 100 MET B C 1
ATOM 3173 O O . MET B 1 100 ? -3.969 -0.964 -14.188 1 98.69 100 MET B O 1
ATOM 3177 N N . GLY B 1 101 ? -2.064 -2.18 -14.492 1 98.88 101 GLY B N 1
ATOM 3178 C CA . GLY B 1 101 ? -2.809 -3.324 -14.992 1 98.88 101 GLY B CA 1
ATOM 3179 C C . GLY B 1 101 ? -3.805 -3.875 -13.992 1 98.88 101 GLY B C 1
ATOM 3180 O O . GLY B 1 101 ? -4.949 -4.164 -14.344 1 98.88 101 GLY B O 1
ATOM 3181 N N . THR B 1 102 ? -3.334 -4.039 -12.719 1 98.88 102 THR B N 1
ATOM 3182 C CA . THR B 1 102 ? -4.215 -4.492 -11.648 1 98.88 102 THR B CA 1
ATOM 3183 C C . THR B 1 102 ? -5.375 -3.518 -11.453 1 98.88 102 THR B C 1
ATOM 3185 O O . THR B 1 102 ? -6.531 -3.932 -11.359 1 98.88 102 THR B O 1
ATOM 3188 N N . LEU B 1 103 ? -5.066 -2.232 -11.422 1 98.88 103 LEU B N 1
ATOM 3189 C CA . LEU B 1 103 ? -6.09 -1.203 -11.266 1 98.88 103 LEU B CA 1
ATOM 3190 C C . LEU B 1 103 ? -7.094 -1.258 -12.406 1 98.88 103 LEU B C 1
ATOM 3192 O O . LEU B 1 103 ? -8.305 -1.132 -12.188 1 98.88 103 LEU B O 1
ATOM 3196 N N . ASN B 1 104 ? -6.605 -1.437 -13.641 1 98.88 104 ASN B N 1
ATOM 3197 C CA . ASN B 1 104 ? -7.477 -1.5 -14.812 1 98.88 104 ASN B CA 1
ATOM 3198 C C . ASN B 1 104 ? -8.477 -2.645 -14.703 1 98.88 104 ASN B C 1
ATOM 3200 O O . ASN B 1 104 ? -9.656 -2.482 -15.047 1 98.88 104 ASN B O 1
ATOM 3204 N N . VAL B 1 105 ? -8.016 -3.771 -14.227 1 98.94 105 VAL B N 1
ATOM 3205 C CA . VAL B 1 105 ? -8.891 -4.934 -14.078 1 98.94 105 VAL B CA 1
ATOM 3206 C C . VAL B 1 105 ? -9.953 -4.652 -13.016 1 98.94 105 VAL B C 1
ATOM 3208 O O . VAL B 1 105 ? -11.141 -4.914 -13.234 1 98.94 105 VAL B O 1
ATOM 3211 N N . LEU B 1 106 ? -9.555 -4.098 -11.883 1 98.94 106 LEU B N 1
ATOM 3212 C CA . LEU B 1 106 ? -10.484 -3.797 -10.797 1 98.94 106 LEU B CA 1
ATOM 3213 C C . LEU B 1 106 ? -11.492 -2.734 -11.219 1 98.94 106 LEU B C 1
ATOM 3215 O O . LEU B 1 106 ? -12.68 -2.84 -10.906 1 98.94 106 LEU B O 1
ATOM 3219 N N . GLU B 1 107 ? -10.984 -1.716 -11.93 1 98.75 107 GLU B N 1
ATOM 3220 C CA . GLU B 1 107 ? -11.852 -0.654 -12.422 1 98.75 107 GLU B CA 1
ATOM 3221 C C . GLU B 1 107 ? -12.883 -1.197 -13.414 1 98.75 107 GLU B C 1
ATOM 3223 O O . GLU B 1 107 ? -14.039 -0.767 -13.414 1 98.75 107 GLU B O 1
ATOM 3228 N N . ARG B 1 108 ? -12.438 -2.107 -14.266 1 98.81 108 ARG B N 1
ATOM 3229 C CA . ARG B 1 108 ? -13.367 -2.725 -15.211 1 98.81 108 ARG B CA 1
ATOM 3230 C C . ARG B 1 108 ? -14.469 -3.488 -14.484 1 98.81 108 ARG B C 1
ATOM 3232 O O . ARG B 1 108 ? -15.648 -3.355 -14.812 1 98.81 108 ARG B O 1
ATOM 3239 N N . ALA B 1 109 ? -14.086 -4.273 -13.531 1 98.69 109 ALA B N 1
ATOM 3240 C CA . ALA B 1 109 ? -15.062 -4.992 -12.719 1 98.69 109 ALA B CA 1
ATOM 3241 C C . ALA B 1 109 ? -16.031 -4.027 -12.047 1 98.69 109 ALA B C 1
ATOM 3243 O O . ALA B 1 109 ? -17.25 -4.254 -12.062 1 98.69 109 ALA B O 1
ATOM 3244 N N . ARG B 1 110 ? -15.508 -2.957 -11.445 1 98.75 110 ARG B N 1
ATOM 3245 C CA . ARG B 1 110 ? -16.344 -1.954 -10.797 1 98.75 110 ARG B CA 1
ATOM 3246 C C . ARG B 1 110 ? -17.359 -1.368 -11.766 1 98.75 110 ARG B C 1
ATOM 3248 O O . ARG B 1 110 ? -18.547 -1.238 -11.438 1 98.75 110 ARG B O 1
ATOM 3255 N N . ALA B 1 111 ? -16.859 -1.045 -12.953 1 98.44 111 ALA B N 1
ATOM 3256 C CA . ALA B 1 111 ? -17.703 -0.403 -13.961 1 98.44 111 ALA B CA 1
ATOM 3257 C C . ALA B 1 111 ? -18.859 -1.31 -14.367 1 98.44 111 ALA B C 1
ATOM 3259 O O . ALA B 1 111 ? -19.953 -0.83 -14.695 1 98.44 111 ALA B O 1
ATOM 3260 N N . LEU B 1 112 ? -18.672 -2.598 -14.344 1 98.56 112 LEU B N 1
ATOM 3261 C CA . LEU B 1 112 ? -19.656 -3.568 -14.781 1 98.56 112 LEU B CA 1
ATOM 3262 C C . LEU B 1 112 ? -20.703 -3.816 -13.695 1 98.56 112 LEU B C 1
ATOM 3264 O O . LEU B 1 112 ? -21.781 -4.34 -13.969 1 98.56 112 LEU B O 1
ATOM 3268 N N . LYS B 1 113 ? -20.375 -3.512 -12.422 1 98.38 113 LYS B N 1
ATOM 3269 C CA . LYS B 1 113 ? -21.266 -3.604 -11.273 1 98.38 113 LYS B CA 1
ATOM 3270 C C . LYS B 1 113 ? -21.75 -5.039 -11.055 1 98.38 113 LYS B C 1
ATOM 3272 O O . LYS B 1 113 ? -22.906 -5.27 -10.688 1 98.38 113 LYS B O 1
ATOM 3277 N N . THR B 1 114 ? -20.859 -6.031 -11.43 1 98.31 114 THR B N 1
ATOM 3278 C CA . THR B 1 114 ? -21.219 -7.434 -11.289 1 98.31 114 THR B CA 1
ATOM 3279 C C . THR B 1 114 ? -20.516 -8.062 -10.094 1 98.31 114 THR B C 1
ATOM 3281 O O . THR B 1 114 ? -20.859 -9.172 -9.672 1 98.31 114 THR B O 1
ATOM 3284 N N . SER B 1 115 ? -19.547 -7.414 -9.477 1 98.5 115 SER B N 1
ATOM 3285 C CA . SER B 1 115 ? -18.781 -7.82 -8.297 1 98.5 115 SER B CA 1
ATOM 3286 C C . SER B 1 115 ? -18.25 -9.242 -8.445 1 98.5 115 SER B C 1
ATOM 3288 O O . SER B 1 115 ? -18.469 -10.086 -7.574 1 98.5 115 SER B O 1
ATOM 3290 N N . PRO B 1 116 ? -17.562 -9.547 -9.547 1 98.88 116 PRO B N 1
ATOM 3291 C CA . PRO B 1 116 ? -17 -10.891 -9.711 1 98.88 116 PRO B CA 1
ATOM 3292 C C . PRO B 1 116 ? -16.016 -11.25 -8.602 1 98.88 116 PRO B C 1
ATOM 3294 O O . PRO B 1 116 ? -15.5 -10.367 -7.914 1 98.88 116 PRO B O 1
ATOM 3297 N N . VAL B 1 117 ? -15.812 -12.578 -8.406 1 98.88 117 VAL B N 1
ATOM 3298 C CA . VAL B 1 117 ? -14.688 -13.047 -7.609 1 98.88 117 VAL B CA 1
ATOM 3299 C C . VAL B 1 117 ? -13.375 -12.727 -8.328 1 98.88 117 VAL B C 1
ATOM 3301 O O . VAL B 1 117 ? -13.234 -13.008 -9.523 1 98.88 117 VAL B O 1
ATOM 3304 N N . VAL B 1 118 ? -12.492 -12.055 -7.66 1 98.94 118 VAL B N 1
ATOM 3305 C CA . VAL B 1 118 ? -11.18 -11.773 -8.227 1 98.94 118 VAL B CA 1
ATOM 3306 C C . VAL B 1 118 ? -10.094 -12.43 -7.371 1 98.94 118 VAL B C 1
ATOM 3308 O O . VAL B 1 118 ? -9.93 -12.086 -6.199 1 98.94 118 VAL B O 1
ATOM 3311 N N . VAL B 1 119 ? -9.406 -13.414 -7.922 1 98.94 119 VAL B N 1
ATOM 3312 C CA . VAL B 1 119 ? -8.242 -14.039 -7.297 1 98.94 119 VAL B CA 1
ATOM 3313 C C . VAL B 1 119 ? -6.969 -13.375 -7.801 1 98.94 119 VAL B C 1
ATOM 3315 O O . VAL B 1 119 ? -6.617 -13.5 -8.977 1 98.94 119 VAL B O 1
ATOM 3318 N N . PHE B 1 120 ? -6.312 -12.719 -6.93 1 98.94 120 PHE B N 1
ATOM 3319 C CA . PHE B 1 120 ? -5.121 -11.953 -7.25 1 98.94 120 PHE B CA 1
ATOM 3320 C C . PHE B 1 120 ? -3.871 -12.633 -6.703 1 98.94 120 PHE B C 1
ATOM 3322 O O . PHE B 1 120 ? -3.816 -12.984 -5.523 1 98.94 120 PHE B O 1
ATOM 3329 N N . THR B 1 121 ? -2.889 -12.828 -7.543 1 98.81 121 THR B N 1
ATOM 3330 C CA . THR B 1 121 ? -1.63 -13.375 -7.051 1 98.81 121 THR B CA 1
ATOM 3331 C C . THR B 1 121 ? -0.636 -12.258 -6.742 1 98.81 121 THR B C 1
ATOM 3333 O O . THR B 1 121 ? -0.175 -11.562 -7.645 1 98.81 121 THR B O 1
ATOM 3336 N N . SER B 1 122 ? -0.407 -12.094 -5.516 1 98.62 122 SER B N 1
ATOM 3337 C CA . SER B 1 122 ? 0.686 -11.273 -5.008 1 98.62 122 SER B CA 1
ATOM 3338 C C . SER B 1 122 ? 1.96 -12.094 -4.836 1 98.62 122 SER B C 1
ATOM 3340 O O . SER B 1 122 ? 2.205 -13.039 -5.594 1 98.62 122 SER B O 1
ATOM 3342 N N . SER B 1 123 ? 2.859 -11.672 -4.039 1 97.31 123 SER B N 1
ATOM 3343 C CA . SER B 1 123 ? 4.152 -12.328 -3.865 1 97.31 123 SER B CA 1
ATOM 3344 C C . SER B 1 123 ? 4.711 -12.078 -2.469 1 97.31 123 SER B C 1
ATOM 3346 O O . SER B 1 123 ? 4.441 -11.039 -1.86 1 97.31 123 SER B O 1
ATOM 3348 N N . ILE B 1 124 ? 5.531 -12.992 -1.995 1 96.81 124 ILE B N 1
ATOM 3349 C CA . ILE B 1 124 ? 6.223 -12.781 -0.728 1 96.81 124 ILE B CA 1
ATOM 3350 C C . ILE B 1 124 ? 7.238 -11.648 -0.873 1 96.81 124 ILE B C 1
ATOM 3352 O O . ILE B 1 124 ? 7.785 -11.164 0.121 1 96.81 124 ILE B O 1
ATOM 3356 N N . ALA B 1 125 ? 7.422 -11.141 -2.088 1 95.88 125 ALA B N 1
ATOM 3357 C CA . ALA B 1 125 ? 8.297 -10 -2.35 1 95.88 125 ALA B CA 1
ATOM 3358 C C . ALA B 1 125 ? 7.75 -8.734 -1.701 1 95.88 125 ALA B C 1
ATOM 3360 O O . ALA B 1 125 ? 8.43 -7.707 -1.661 1 95.88 125 ALA B O 1
ATOM 3361 N N . VAL B 1 126 ? 6.531 -8.781 -1.117 1 97.62 126 VAL B N 1
ATOM 3362 C CA . VAL B 1 126 ? 5.957 -7.625 -0.44 1 97.62 126 VAL B CA 1
ATOM 3363 C C . VAL B 1 126 ? 6.621 -7.438 0.921 1 97.62 126 VAL B C 1
ATOM 3365 O O . VAL B 1 126 ? 6.492 -6.383 1.543 1 97.62 126 VAL B O 1
ATOM 3368 N N . TYR B 1 127 ? 7.27 -8.453 1.379 1 96.56 127 TYR B N 1
ATOM 3369 C CA . TYR B 1 127 ? 7.977 -8.375 2.65 1 96.56 127 TYR B CA 1
ATOM 3370 C C . TYR B 1 127 ? 9.438 -7.98 2.439 1 96.56 127 TYR B C 1
ATOM 3372 O O . TYR B 1 127 ? 9.984 -8.156 1.348 1 96.56 127 TYR B O 1
ATOM 3380 N N . GLY B 1 128 ? 10.109 -7.48 3.496 1 94.94 128 GLY B N 1
ATOM 3381 C CA . GLY B 1 128 ? 11.508 -7.102 3.467 1 94.94 128 GLY B CA 1
ATOM 3382 C C . GLY B 1 128 ? 11.828 -5.93 4.375 1 94.94 128 GLY B C 1
ATOM 3383 O O . GLY B 1 128 ? 11.094 -5.66 5.328 1 94.94 128 GLY B O 1
ATOM 3384 N N . GLY B 1 129 ? 12.922 -5.359 4.145 1 92.56 129 GLY B N 1
ATOM 3385 C CA . GLY B 1 129 ? 13.32 -4.164 4.867 1 92.56 129 GLY B CA 1
ATOM 3386 C C . GLY B 1 129 ? 13.398 -4.371 6.367 1 92.56 129 GLY B C 1
ATOM 3387 O O . GLY B 1 129 ? 14.039 -5.316 6.84 1 92.56 129 GLY B O 1
ATOM 3388 N N . GLU B 1 130 ? 12.578 -3.539 7.082 1 91.12 130 GLU B N 1
ATOM 3389 C CA . GLU B 1 130 ? 12.68 -3.451 8.539 1 91.12 130 GLU B CA 1
ATOM 3390 C C . GLU B 1 130 ? 11.734 -4.43 9.219 1 91.12 130 GLU B C 1
ATOM 3392 O O . GLU B 1 130 ? 11.562 -4.395 10.438 1 91.12 130 GLU B O 1
ATOM 3397 N N . VAL B 1 131 ? 11.164 -5.293 8.508 1 88.75 131 VAL B N 1
ATOM 3398 C CA . VAL B 1 131 ? 10.18 -6.215 9.062 1 88.75 131 VAL B CA 1
ATOM 3399 C C . VAL B 1 131 ? 10.883 -7.293 9.883 1 88.75 131 VAL B C 1
ATOM 3401 O O . VAL B 1 131 ? 11.789 -7.961 9.391 1 88.75 131 VAL B O 1
ATOM 3404 N N . PRO B 1 132 ? 10.477 -7.539 11.078 1 88.88 132 PRO B N 1
ATOM 3405 C CA . PRO B 1 132 ? 11.117 -8.586 11.883 1 88.88 132 PRO B CA 1
ATOM 3406 C C . PRO B 1 132 ? 10.625 -9.984 11.531 1 88.88 132 PRO B C 1
ATOM 3408 O O . PRO B 1 132 ? 9.461 -10.164 11.18 1 88.88 132 PRO B O 1
ATOM 3411 N N . ASP B 1 133 ? 11.516 -11.023 11.695 1 92.31 133 ASP B N 1
ATOM 3412 C CA . ASP B 1 133 ? 11.133 -12.43 11.594 1 92.31 133 ASP B CA 1
ATOM 3413 C C . ASP B 1 133 ? 10.555 -12.938 12.914 1 92.31 133 ASP B C 1
ATOM 3415 O O . ASP B 1 133 ? 10.945 -12.477 13.984 1 92.31 133 ASP B O 1
ATOM 3419 N N . PRO B 1 134 ? 9.742 -13.891 12.891 1 95.38 134 PRO B N 1
ATOM 3420 C CA . PRO B 1 134 ? 9.125 -14.477 11.695 1 95.38 134 PRO B CA 1
ATOM 3421 C C . PRO B 1 134 ? 8.062 -13.57 11.07 1 95.38 134 PRO B C 1
ATOM 3423 O O . PRO B 1 134 ? 7.512 -12.703 11.758 1 95.38 134 PRO B O 1
ATOM 3426 N N . ILE B 1 135 ? 7.891 -13.773 9.812 1 95.75 135 ILE B N 1
ATOM 3427 C CA . ILE B 1 135 ? 6.812 -13.086 9.109 1 95.75 135 ILE B CA 1
ATOM 3428 C C . ILE B 1 135 ? 5.48 -13.766 9.414 1 95.75 135 ILE B C 1
ATOM 3430 O O . ILE B 1 135 ? 5.312 -14.961 9.164 1 95.75 135 ILE B O 1
ATOM 3434 N N . LEU B 1 136 ? 4.59 -13.016 9.977 1 94.31 136 LEU B N 1
ATOM 3435 C CA . LEU B 1 136 ? 3.254 -13.477 10.336 1 94.31 136 LEU B CA 1
ATOM 3436 C C . LEU B 1 136 ? 2.199 -12.836 9.438 1 94.31 136 LEU B C 1
ATOM 3438 O O . LEU B 1 136 ? 2.527 -12.008 8.578 1 94.31 136 LEU B O 1
ATOM 3442 N N . ASP B 1 137 ? 0.955 -13.188 9.602 1 92.12 137 ASP B N 1
ATOM 3443 C CA . ASP B 1 137 ? -0.123 -12.75 8.719 1 92.12 137 ASP B CA 1
ATOM 3444 C C . ASP B 1 137 ? -0.271 -11.227 8.75 1 92.12 137 ASP B C 1
ATOM 3446 O O . ASP B 1 137 ? -0.649 -10.617 7.75 1 92.12 137 ASP B O 1
ATOM 3450 N N . HIS B 1 138 ? 0.017 -10.609 9.844 1 89.06 138 HIS B N 1
ATOM 3451 C CA . HIS B 1 138 ? -0.162 -9.164 9.969 1 89.06 138 HIS B CA 1
ATOM 3452 C C . HIS B 1 138 ? 1.182 -8.445 10.039 1 89.06 138 HIS B C 1
ATOM 3454 O O . HIS B 1 138 ? 1.275 -7.352 10.602 1 89.06 138 HIS B O 1
ATOM 3460 N N . SER B 1 139 ? 2.162 -9.148 9.531 1 94 139 SER B N 1
ATOM 3461 C CA . SER B 1 139 ? 3.459 -8.484 9.438 1 94 139 SER B CA 1
ATOM 3462 C C . SER B 1 139 ? 3.422 -7.344 8.422 1 94 139 SER B C 1
ATOM 3464 O O . SER B 1 139 ? 2.781 -7.453 7.379 1 94 139 SER B O 1
ATOM 3466 N N . PHE B 1 140 ? 4.137 -6.273 8.766 1 95.31 140 PHE B N 1
ATOM 3467 C CA . PHE B 1 140 ? 4.242 -5.059 7.965 1 95.31 140 PHE B CA 1
ATOM 3468 C C . PHE B 1 140 ? 4.781 -5.371 6.574 1 95.31 140 PHE B C 1
ATOM 3470 O O . PHE B 1 140 ? 5.684 -6.199 6.422 1 95.31 140 PHE B O 1
ATOM 3477 N N . LEU B 1 141 ? 4.152 -4.75 5.508 1 96.94 141 LEU B N 1
ATOM 3478 C CA . LEU B 1 141 ? 4.668 -4.852 4.148 1 96.94 141 LEU B CA 1
ATOM 3479 C C . LEU B 1 141 ? 5.723 -3.783 3.883 1 96.94 141 LEU B C 1
ATOM 3481 O O . LEU B 1 141 ? 5.426 -2.588 3.926 1 96.94 141 LEU B O 1
ATOM 3485 N N . ASN B 1 142 ? 6.949 -4.199 3.668 1 96.81 142 ASN B N 1
ATOM 3486 C CA . ASN B 1 142 ? 8.07 -3.301 3.396 1 96.81 142 ASN B CA 1
ATOM 3487 C C . ASN B 1 142 ? 8.938 -3.812 2.252 1 96.81 142 ASN B C 1
ATOM 3489 O O . ASN B 1 142 ? 10.102 -4.16 2.457 1 96.81 142 ASN B O 1
ATOM 3493 N N . PRO B 1 143 ? 8.305 -3.785 1.027 1 96.81 143 PRO B N 1
ATOM 3494 C CA . PRO B 1 143 ? 9.031 -4.336 -0.12 1 96.81 143 PRO B CA 1
ATOM 3495 C C . PRO B 1 143 ? 10.328 -3.592 -0.405 1 96.81 143 PRO B C 1
ATOM 3497 O O . PRO B 1 143 ? 10.398 -2.369 -0.246 1 96.81 143 PRO B O 1
ATOM 3500 N N . GLN B 1 144 ? 11.359 -4.328 -0.882 1 95.44 144 GLN B N 1
ATOM 3501 C CA . GLN B 1 144 ? 12.664 -3.758 -1.206 1 95.44 144 GLN B CA 1
ATOM 3502 C C . GLN B 1 144 ? 12.938 -3.826 -2.705 1 95.44 144 GLN B C 1
ATOM 3504 O O . GLN B 1 144 ? 14.094 -3.75 -3.137 1 95.44 144 GLN B O 1
ATOM 3509 N N . THR B 1 145 ? 11.914 -4.121 -3.514 1 95.69 145 THR B N 1
ATOM 3510 C CA . THR B 1 145 ? 11.922 -4.066 -4.973 1 95.69 145 THR B CA 1
ATOM 3511 C C . THR B 1 145 ? 10.672 -3.361 -5.492 1 95.69 145 THR B C 1
ATOM 3513 O O . THR B 1 145 ? 9.648 -3.322 -4.809 1 95.69 145 THR B O 1
ATOM 3516 N N . SER B 1 146 ? 10.812 -2.822 -6.73 1 98.19 146 SER B N 1
ATOM 3517 C CA . SER B 1 146 ? 9.641 -2.203 -7.332 1 98.19 146 SER B CA 1
ATOM 3518 C C . SER B 1 146 ? 8.523 -3.225 -7.551 1 98.19 146 SER B C 1
ATOM 3520 O O . SER B 1 146 ? 7.352 -2.924 -7.34 1 98.19 146 SER B O 1
ATOM 3522 N N . TYR B 1 147 ? 8.922 -4.402 -7.941 1 97.25 147 TYR B N 1
ATOM 3523 C CA . TYR B 1 147 ? 7.969 -5.488 -8.102 1 97.25 147 TYR B CA 1
ATOM 3524 C C . TYR B 1 147 ? 7.195 -5.73 -6.812 1 97.25 147 TYR B C 1
ATOM 3526 O O . TYR B 1 147 ? 5.961 -5.781 -6.82 1 97.25 147 TYR B O 1
ATOM 3534 N N . GLY B 1 148 ? 7.895 -5.883 -5.684 1 97.69 148 GLY B N 1
ATOM 3535 C CA . GLY B 1 148 ? 7.234 -6.066 -4.402 1 97.69 148 GLY B CA 1
ATOM 3536 C C . GLY B 1 148 ? 6.297 -4.926 -4.047 1 97.69 148 GLY B C 1
ATOM 3537 O O . GLY B 1 148 ? 5.203 -5.156 -3.525 1 97.69 148 GLY B O 1
ATOM 3538 N N . THR B 1 149 ? 6.734 -3.707 -4.305 1 98.75 149 THR B N 1
ATOM 3539 C CA . THR B 1 149 ? 5.91 -2.533 -4.055 1 98.75 149 THR B CA 1
ATOM 3540 C C . THR B 1 149 ? 4.629 -2.582 -4.883 1 98.75 149 THR B C 1
ATOM 3542 O O . THR B 1 149 ? 3.535 -2.352 -4.363 1 98.75 149 THR B O 1
ATOM 3545 N N . GLN B 1 150 ? 4.758 -2.889 -6.141 1 98.88 150 GLN B N 1
ATOM 3546 C CA . GLN B 1 150 ? 3.633 -2.945 -7.066 1 98.88 150 GLN B CA 1
ATOM 3547 C C . GLN B 1 150 ? 2.637 -4.027 -6.656 1 98.88 150 GLN B C 1
ATOM 3549 O O . GLN B 1 150 ? 1.424 -3.811 -6.703 1 98.88 150 GLN B O 1
ATOM 3554 N N . LYS B 1 151 ? 3.145 -5.172 -6.211 1 98.88 151 LYS B N 1
ATOM 3555 C CA . LYS B 1 151 ? 2.271 -6.227 -5.703 1 98.88 151 LYS B CA 1
ATOM 3556 C C . LYS B 1 151 ? 1.577 -5.797 -4.414 1 98.88 151 LYS B C 1
ATOM 3558 O O . LYS B 1 151 ? 0.389 -6.062 -4.227 1 98.88 151 LYS B O 1
ATOM 3563 N N . ALA B 1 152 ? 2.301 -5.137 -3.521 1 98.75 152 ALA B N 1
ATOM 3564 C CA . ALA B 1 152 ? 1.71 -4.652 -2.277 1 98.75 152 ALA B CA 1
ATOM 3565 C C . ALA B 1 152 ? 0.589 -3.654 -2.557 1 98.75 152 ALA B C 1
ATOM 3567 O O . ALA B 1 152 ? -0.456 -3.688 -1.901 1 98.75 152 ALA B O 1
ATOM 3568 N N . ILE B 1 153 ? 0.809 -2.775 -3.459 1 98.88 153 ILE B N 1
ATOM 3569 C CA . ILE B 1 153 ? -0.222 -1.815 -3.84 1 98.88 153 ILE B CA 1
ATOM 3570 C C . ILE B 1 153 ? -1.433 -2.555 -4.402 1 98.88 153 ILE B C 1
ATOM 3572 O O . ILE B 1 153 ? -2.576 -2.211 -4.098 1 98.88 153 ILE B O 1
ATOM 3576 N N . GLY B 1 154 ? -1.191 -3.561 -5.234 1 98.94 154 GLY B N 1
ATOM 3577 C CA . GLY B 1 154 ? -2.283 -4.379 -5.734 1 98.94 154 GLY B CA 1
ATOM 3578 C C . GLY B 1 154 ? -3.127 -4.988 -4.629 1 98.94 154 GLY B C 1
ATOM 3579 O O . GLY B 1 154 ? -4.352 -5.074 -4.754 1 98.94 154 GLY B O 1
ATOM 3580 N N . GLU B 1 155 ? -2.502 -5.445 -3.551 1 98.88 155 GLU B N 1
ATOM 3581 C CA . GLU B 1 155 ? -3.223 -5.977 -2.398 1 98.88 155 GLU B CA 1
ATOM 3582 C C . GLU B 1 155 ? -4.141 -4.922 -1.785 1 98.88 155 GLU B C 1
ATOM 3584 O O . GLU B 1 155 ? -5.277 -5.219 -1.414 1 98.88 155 GLU B O 1
ATOM 3589 N N . MET B 1 156 ? -3.582 -3.729 -1.648 1 98.75 156 MET B N 1
ATOM 3590 C CA . MET B 1 156 ? -4.348 -2.637 -1.054 1 98.75 156 MET B CA 1
ATOM 3591 C C . MET B 1 156 ? -5.566 -2.299 -1.907 1 98.75 156 MET B C 1
ATOM 3593 O O . MET B 1 156 ? -6.664 -2.105 -1.381 1 98.75 156 MET B O 1
ATOM 3597 N N . LEU B 1 157 ? -5.34 -2.232 -3.176 1 98.94 157 LEU B N 1
ATOM 3598 C CA . LEU B 1 157 ? -6.438 -1.962 -4.098 1 98.94 157 LEU B CA 1
ATOM 3599 C C . LEU B 1 157 ? -7.504 -3.049 -4.012 1 98.94 157 LEU B C 1
ATOM 3601 O O . LEU B 1 157 ? -8.695 -2.748 -3.885 1 98.94 157 LEU B O 1
ATOM 3605 N N . LEU B 1 158 ? -7.062 -4.273 -4.051 1 98.94 158 LEU B N 1
ATOM 3606 C CA . LEU B 1 158 ? -7.988 -5.398 -3.996 1 98.94 158 LEU B CA 1
ATOM 3607 C C . LEU B 1 158 ? -8.852 -5.332 -2.742 1 98.94 158 LEU B C 1
ATOM 3609 O O . LEU B 1 158 ? -10.062 -5.547 -2.807 1 98.94 158 LEU B O 1
ATOM 3613 N N . THR B 1 159 ? -8.234 -5.082 -1.641 1 98.75 159 THR B N 1
ATOM 3614 C CA . THR B 1 159 ? -8.938 -5.047 -0.362 1 98.75 159 THR B CA 1
ATOM 3615 C C . THR B 1 159 ? -9.938 -3.893 -0.325 1 98.75 159 THR B C 1
ATOM 3617 O O . THR B 1 159 ? -11.07 -4.062 0.123 1 98.75 159 THR B O 1
ATOM 3620 N N . ASP B 1 160 ? -9.57 -2.719 -0.8 1 98.75 160 ASP B N 1
ATOM 3621 C CA . ASP B 1 160 ? -10.461 -1.563 -0.785 1 98.75 160 ASP B CA 1
ATOM 3622 C C . ASP B 1 160 ? -11.648 -1.771 -1.727 1 98.75 160 ASP B C 1
ATOM 3624 O O . ASP B 1 160 ? -12.789 -1.479 -1.369 1 98.75 160 ASP B O 1
ATOM 3628 N N . TYR B 1 161 ? -11.344 -2.252 -2.961 1 98.88 161 TYR B N 1
ATOM 3629 C CA . TYR B 1 161 ? -12.414 -2.502 -3.924 1 98.88 161 TYR B CA 1
ATOM 3630 C C . TYR B 1 161 ? -13.375 -3.566 -3.41 1 98.88 161 TYR B C 1
ATOM 3632 O O . TYR B 1 161 ? -14.57 -3.514 -3.689 1 98.88 161 TYR B O 1
ATOM 3640 N N . SER B 1 162 ? -12.836 -4.523 -2.65 1 98.81 162 SER B N 1
ATOM 3641 C CA . SER B 1 162 ? -13.68 -5.547 -2.039 1 98.81 162 SER B CA 1
ATOM 3642 C C . SER B 1 162 ? -14.547 -4.953 -0.932 1 98.81 162 SER B C 1
ATOM 3644 O O . SER B 1 162 ? -15.742 -5.266 -0.836 1 98.81 162 SER B O 1
ATOM 3646 N N . ARG B 1 163 ? -13.945 -4.145 -0.106 1 97.75 163 ARG B N 1
ATOM 3647 C CA . ARG B 1 163 ? -14.672 -3.48 0.97 1 97.75 163 ARG B CA 1
ATOM 3648 C C . ARG B 1 163 ? -15.852 -2.674 0.421 1 97.75 163 ARG B C 1
ATOM 3650 O O . ARG B 1 163 ? -16.922 -2.635 1.03 1 97.75 163 ARG B O 1
ATOM 3657 N N . LYS B 1 164 ? -15.656 -2.033 -0.757 1 98.19 164 LYS B N 1
ATOM 3658 C CA . LYS B 1 164 ? -16.656 -1.197 -1.406 1 98.19 164 LYS B CA 1
ATOM 3659 C C . LYS B 1 164 ? -17.688 -2.049 -2.145 1 98.19 164 LYS B C 1
ATOM 3661 O O . LYS B 1 164 ? -18.688 -1.529 -2.637 1 98.19 164 LYS B O 1
ATOM 3666 N N . GLY B 1 165 ? -17.453 -3.352 -2.24 1 98.25 165 GLY B N 1
ATOM 3667 C CA . GLY B 1 165 ? -18.391 -4.262 -2.891 1 98.25 165 GLY B CA 1
ATOM 3668 C C . GLY B 1 165 ? -18.234 -4.281 -4.402 1 98.25 165 GLY B C 1
ATOM 3669 O O . GLY B 1 165 ? -19.094 -4.816 -5.105 1 98.25 165 GLY B O 1
ATOM 3670 N N . TYR B 1 166 ? -17.156 -3.713 -4.93 1 98.75 166 TYR B N 1
ATOM 3671 C CA . TYR B 1 166 ? -16.953 -3.652 -6.375 1 98.75 166 TYR B CA 1
ATOM 3672 C C . TYR B 1 166 ? -16.469 -4.996 -6.914 1 98.75 166 TYR B C 1
ATOM 3674 O O . TYR B 1 166 ? -16.734 -5.34 -8.07 1 98.75 166 TYR B O 1
ATOM 3682 N N . VAL B 1 167 ? -15.766 -5.746 -6.109 1 98.88 167 VAL B N 1
ATOM 3683 C CA . VAL B 1 167 ? -15.328 -7.109 -6.387 1 98.88 167 VAL B CA 1
ATOM 3684 C C . VAL B 1 167 ? -15.391 -7.945 -5.109 1 98.88 167 VAL B C 1
ATOM 3686 O O . VAL B 1 167 ? -15.555 -7.402 -4.016 1 98.88 167 VAL B O 1
ATOM 3689 N N . ASP B 1 168 ? -15.391 -9.211 -5.293 1 98.88 168 ASP B N 1
ATOM 3690 C CA . ASP B 1 168 ? -15.133 -10.164 -4.215 1 98.88 168 ASP B CA 1
ATOM 3691 C C . ASP B 1 168 ? -13.703 -10.688 -4.285 1 98.88 168 ASP B C 1
ATOM 3693 O O . ASP B 1 168 ? -13.469 -11.797 -4.77 1 98.88 168 ASP B O 1
ATOM 3697 N N . GLY B 1 169 ? -12.812 -9.898 -3.73 1 98.88 169 GLY B N 1
ATOM 3698 C CA . GLY B 1 169 ? -11.391 -10.133 -3.939 1 98.88 169 GLY B CA 1
ATOM 3699 C C . GLY B 1 169 ? -10.781 -11.078 -2.92 1 98.88 169 GLY B C 1
ATOM 3700 O O . GLY B 1 169 ? -11.188 -11.086 -1.757 1 98.88 169 GLY B O 1
ATOM 3701 N N . ARG B 1 170 ? -9.805 -11.836 -3.307 1 98.69 170 ARG B N 1
ATOM 3702 C CA . ARG B 1 170 ? -8.898 -12.602 -2.461 1 98.69 170 ARG B CA 1
ATOM 3703 C C . ARG B 1 170 ? -7.492 -12.633 -3.055 1 98.69 170 ARG B C 1
ATOM 3705 O O . ARG B 1 170 ? -7.32 -12.945 -4.234 1 98.69 170 ARG B O 1
ATOM 3712 N N . GLY B 1 171 ? -6.578 -12.211 -2.311 1 98.75 171 GLY B N 1
ATOM 3713 C CA . GLY B 1 171 ? -5.191 -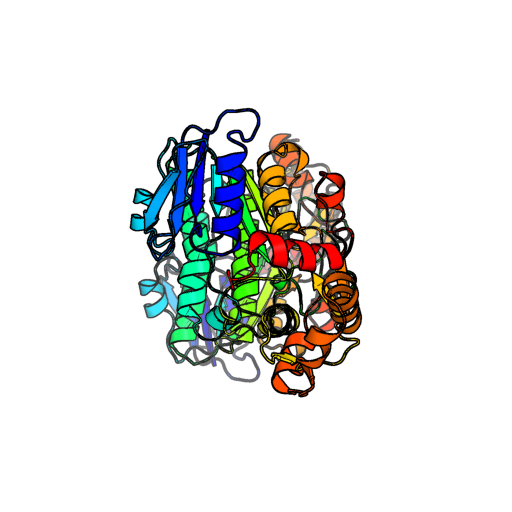12.133 -2.742 1 98.75 171 GLY B CA 1
ATOM 3714 C C . GLY B 1 171 ? -4.289 -13.133 -2.043 1 98.75 171 GLY B C 1
ATOM 3715 O O . GLY B 1 171 ? -4.445 -13.383 -0.846 1 98.75 171 GLY B O 1
ATOM 3716 N N . PHE B 1 172 ? -3.346 -13.695 -2.768 1 98.88 172 PHE B N 1
ATOM 3717 C CA . PHE B 1 172 ? -2.432 -14.703 -2.242 1 98.88 172 PHE B CA 1
ATOM 3718 C C . PHE B 1 172 ? -0.983 -14.312 -2.51 1 98.88 172 PHE B C 1
ATOM 3720 O O . PHE B 1 172 ? -0.595 -14.094 -3.66 1 98.88 172 PHE B O 1
ATOM 3727 N N . ARG B 1 173 ? -0.228 -14.203 -1.484 1 98.69 173 ARG B N 1
ATOM 3728 C CA . ARG B 1 173 ? 1.21 -13.977 -1.595 1 98.69 173 ARG B CA 1
ATOM 3729 C C . ARG B 1 173 ? 1.945 -15.281 -1.893 1 98.69 173 ARG B C 1
ATOM 3731 O O . ARG B 1 173 ? 2.238 -16.062 -0.98 1 98.69 173 ARG B O 1
ATOM 3738 N N . LEU B 1 174 ? 2.314 -15.43 -3.156 1 98.25 174 LEU B N 1
ATOM 3739 C CA . LEU B 1 174 ? 2.896 -16.688 -3.592 1 98.25 174 LEU B CA 1
ATOM 3740 C C . LEU B 1 174 ? 4.352 -16.797 -3.148 1 98.25 174 LEU B C 1
ATOM 3742 O O . LEU B 1 174 ? 5.102 -15.828 -3.223 1 98.25 174 LEU B O 1
ATOM 3746 N N . PRO B 1 175 ? 4.746 -18 -2.676 1 96.94 175 PRO B N 1
ATOM 3747 C CA . PRO B 1 175 ? 6.168 -18.281 -2.49 1 96.94 175 PRO B CA 1
ATOM 3748 C C . PRO B 1 175 ? 6.887 -18.578 -3.805 1 96.94 175 PRO B C 1
ATOM 3750 O O . PRO B 1 175 ? 6.32 -18.375 -4.883 1 96.94 175 PRO B O 1
ATOM 3753 N N . THR B 1 176 ? 8.125 -18.875 -3.689 1 95.75 176 THR B N 1
ATOM 3754 C CA . THR B 1 176 ? 8.82 -19.359 -4.871 1 95.75 176 THR B CA 1
ATOM 3755 C C . THR B 1 176 ? 8.195 -20.672 -5.363 1 95.75 176 THR B C 1
ATOM 3757 O O . THR B 1 176 ? 8.172 -21.656 -4.637 1 95.75 176 THR B O 1
ATOM 3760 N N . ILE B 1 177 ? 7.621 -20.578 -6.504 1 96.62 177 ILE B N 1
ATOM 3761 C CA . ILE B 1 177 ? 7.035 -21.766 -7.129 1 96.62 177 ILE B CA 1
ATOM 3762 C C . ILE B 1 177 ? 8.133 -22.594 -7.793 1 96.62 177 ILE B C 1
ATOM 3764 O O . ILE B 1 177 ? 8.812 -22.125 -8.703 1 96.62 177 ILE B O 1
ATOM 3768 N N . SER B 1 178 ? 8.367 -23.703 -7.363 1 96.31 178 SER B N 1
ATOM 3769 C CA . SER B 1 178 ? 9.422 -24.594 -7.832 1 96.31 178 SER B CA 1
ATOM 3770 C C . SER B 1 178 ? 8.961 -26.047 -7.801 1 96.31 178 SER B C 1
ATOM 3772 O O . SER B 1 178 ? 8.281 -26.484 -6.859 1 96.31 178 SER B O 1
ATOM 3774 N N . VAL B 1 179 ? 9.164 -26.812 -8.867 1 96.38 179 VAL B N 1
ATOM 3775 C CA . VAL B 1 179 ? 10.109 -26.641 -9.977 1 96.38 179 VAL B CA 1
ATOM 3776 C C . VAL B 1 179 ? 9.367 -26.156 -11.219 1 96.38 179 VAL B C 1
ATOM 3778 O O . VAL B 1 179 ? 8.508 -26.859 -11.758 1 96.38 179 VAL B O 1
ATOM 3781 N N . ARG B 1 180 ? 9.664 -25.016 -11.648 1 94.06 180 ARG B N 1
ATOM 3782 C CA . ARG B 1 180 ? 9.008 -24.453 -12.82 1 94.06 180 ARG B CA 1
ATOM 3783 C C . ARG B 1 180 ? 9.594 -25.031 -14.102 1 94.06 180 ARG B C 1
ATOM 3785 O O . ARG B 1 180 ? 10.805 -25.203 -14.227 1 94.06 180 ARG B O 1
ATOM 3792 N N . PRO B 1 181 ? 8.742 -25.312 -15.062 1 92.69 181 PRO B N 1
ATOM 3793 C CA . PRO B 1 181 ? 9.234 -25.734 -16.375 1 92.69 181 PRO B CA 1
ATOM 3794 C C . PRO B 1 181 ? 9.664 -24.562 -17.25 1 92.69 181 PRO B C 1
ATOM 3796 O O . PRO B 1 181 ? 9.469 -23.406 -16.875 1 92.69 181 PRO B O 1
ATOM 3799 N N . GLY B 1 182 ? 10.188 -24.891 -18.422 1 84 182 GLY B N 1
ATOM 3800 C CA . GLY B 1 182 ? 10.555 -23.891 -19.406 1 84 182 GLY B CA 1
ATOM 3801 C C . GLY B 1 182 ? 11.93 -23.312 -19.172 1 84 182 GLY B C 1
ATOM 3802 O O . GLY B 1 182 ? 12.734 -23.859 -18.422 1 84 182 GLY B O 1
ATOM 3803 N N . LYS B 1 183 ? 12.203 -22.281 -19.922 1 79.25 183 LYS B N 1
ATOM 3804 C CA . LYS B 1 183 ? 13.5 -21.625 -19.812 1 79.25 183 LYS B CA 1
ATOM 3805 C C . LYS B 1 183 ? 13.57 -20.734 -18.578 1 79.25 183 LYS B C 1
ATOM 3807 O O . LYS B 1 183 ? 12.57 -20.141 -18.172 1 79.25 183 LYS B O 1
ATOM 3812 N N . ALA B 1 184 ? 14.734 -20.75 -18.047 1 76.06 184 ALA B N 1
ATOM 3813 C CA . ALA B 1 184 ? 14.961 -19.859 -16.906 1 76.06 184 ALA B CA 1
ATOM 3814 C C . ALA B 1 184 ? 14.648 -18.406 -17.266 1 76.06 184 ALA B C 1
ATOM 3816 O O . ALA B 1 184 ? 14.961 -17.969 -18.375 1 76.06 184 ALA B O 1
ATOM 3817 N N . ASN B 1 185 ? 14.086 -17.781 -16.391 1 70.12 185 ASN B N 1
ATOM 3818 C CA . ASN B 1 185 ? 13.898 -16.344 -16.578 1 70.12 185 ASN B CA 1
ATOM 3819 C C . ASN B 1 185 ? 15.055 -15.539 -15.992 1 70.12 185 ASN B C 1
ATOM 3821 O O . ASN B 1 185 ? 16.094 -16.109 -15.656 1 70.12 185 ASN B O 1
ATOM 3825 N N . ARG B 1 186 ? 15.078 -14.234 -16.031 1 69.69 186 ARG B N 1
ATOM 3826 C CA . ARG B 1 186 ? 16.141 -13.336 -15.57 1 69.69 186 ARG B CA 1
ATOM 3827 C C . ARG B 1 186 ? 16.031 -13.086 -14.07 1 69.69 186 ARG B C 1
ATOM 3829 O O . ARG B 1 186 ? 16.703 -12.203 -13.531 1 69.69 186 ARG B O 1
ATOM 3836 N N . ALA B 1 187 ? 15.297 -13.859 -13.438 1 74.25 187 ALA B N 1
ATOM 3837 C CA . ALA B 1 187 ? 15.109 -13.594 -12.016 1 74.25 187 ALA B CA 1
ATOM 3838 C C . ALA B 1 187 ? 16.297 -14.109 -11.203 1 74.25 187 ALA B C 1
ATOM 3840 O O . ALA B 1 187 ? 16.891 -15.141 -11.539 1 74.25 187 ALA B O 1
ATOM 3841 N N . ALA B 1 188 ? 16.641 -13.336 -10.141 1 77.06 188 ALA B N 1
ATOM 3842 C CA . ALA B 1 188 ? 17.672 -13.773 -9.211 1 77.06 188 ALA B CA 1
ATOM 3843 C C . ALA B 1 188 ? 17.328 -15.133 -8.602 1 77.06 188 ALA B C 1
ATOM 3845 O O . ALA B 1 188 ? 18.219 -15.883 -8.203 1 77.06 188 ALA B O 1
ATOM 3846 N N . SER B 1 189 ? 16.031 -15.5 -8.672 1 84.19 189 SER B N 1
ATOM 3847 C CA . SER B 1 189 ? 15.562 -16.734 -8.062 1 84.19 189 SER B CA 1
ATOM 3848 C C . SER B 1 189 ? 15.516 -17.875 -9.078 1 84.19 189 SER B C 1
ATOM 3850 O O . SER B 1 189 ? 15.117 -18.984 -8.75 1 84.19 189 SER B O 1
ATOM 3852 N N . SER B 1 190 ? 15.984 -17.609 -10.266 1 87.69 190 SER B N 1
ATOM 3853 C CA . SER B 1 190 ? 15.805 -18.578 -11.344 1 87.69 190 SER B CA 1
ATOM 3854 C C . SER B 1 190 ? 16.547 -19.875 -11.039 1 87.69 190 SER B C 1
ATOM 3856 O O . SER B 1 190 ? 16.125 -20.953 -11.453 1 87.69 190 SER B O 1
ATOM 3858 N N . PHE B 1 191 ? 17.625 -19.781 -10.281 1 91.75 191 PHE B N 1
ATOM 3859 C CA . PHE B 1 191 ? 18.438 -20.953 -10.008 1 91.75 191 PHE B CA 1
ATOM 3860 C C . PHE B 1 191 ? 17.672 -21.953 -9.141 1 91.75 191 PHE B C 1
ATOM 3862 O O . PHE B 1 191 ? 17.984 -23.141 -9.141 1 91.75 191 PHE B O 1
ATOM 3869 N N . MET B 1 192 ? 16.656 -21.5 -8.477 1 93.25 192 MET B N 1
ATOM 3870 C CA . MET B 1 192 ? 15.922 -22.344 -7.539 1 93.25 192 MET B CA 1
ATOM 3871 C C . MET B 1 192 ? 15.156 -23.438 -8.273 1 93.25 192 MET B C 1
ATOM 3873 O O . MET B 1 192 ? 14.945 -24.531 -7.727 1 93.25 192 MET B O 1
ATOM 3877 N N . SER B 1 193 ? 14.734 -23.141 -9.461 1 95.69 193 SER B N 1
ATOM 3878 C CA . SER B 1 193 ? 14.18 -24.188 -10.312 1 95.69 193 SER B CA 1
ATOM 3879 C C . SER B 1 193 ? 15.258 -24.828 -11.188 1 95.69 193 SER B C 1
ATOM 3881 O O . SER B 1 193 ? 15.242 -26.031 -11.422 1 95.69 193 SER B O 1
ATOM 3883 N N . SER B 1 194 ? 16.219 -24.016 -11.578 1 95.88 194 SER B N 1
ATOM 3884 C CA . SER B 1 194 ? 17.234 -24.453 -12.531 1 95.88 194 SER B CA 1
ATOM 3885 C C . SER B 1 194 ? 18.078 -25.594 -11.961 1 95.88 194 SER B C 1
ATOM 3887 O O . SER B 1 194 ? 18.422 -26.531 -12.672 1 95.88 194 SER B O 1
ATOM 3889 N N . ILE B 1 195 ? 18.375 -25.562 -10.75 1 96.94 195 ILE B N 1
ATOM 3890 C CA . ILE B 1 195 ? 19.281 -26.547 -10.141 1 96.94 195 ILE B CA 1
ATOM 3891 C C . ILE B 1 195 ? 18.562 -27.891 -10.008 1 96.94 195 ILE B C 1
ATOM 3893 O O . ILE B 1 195 ? 19.203 -28.891 -9.68 1 96.94 195 ILE B O 1
ATOM 3897 N N . LEU B 1 196 ? 17.266 -27.906 -10.25 1 97.69 196 LEU B N 1
ATOM 3898 C CA . LEU B 1 196 ? 16.484 -29.141 -10.297 1 97.69 196 LEU B CA 1
ATOM 3899 C C . LEU B 1 196 ? 16.109 -29.484 -11.734 1 97.69 196 LEU B C 1
ATOM 3901 O O . LEU B 1 196 ? 16.391 -30.594 -12.203 1 97.69 196 LEU B O 1
ATOM 3905 N N . ARG B 1 197 ? 15.586 -28.516 -12.453 1 96.69 197 ARG B N 1
ATOM 3906 C CA . ARG B 1 197 ? 15.039 -28.672 -13.797 1 96.69 197 ARG B CA 1
ATOM 3907 C C . ARG B 1 197 ? 16.109 -29.156 -14.773 1 96.69 197 ARG B C 1
ATOM 3909 O O . ARG B 1 197 ? 15.938 -30.172 -15.438 1 96.69 197 ARG B O 1
ATOM 3916 N N . GLU B 1 198 ? 17.234 -28.453 -14.82 1 96.62 198 GLU B N 1
ATOM 3917 C CA . GLU B 1 198 ? 18.281 -28.781 -15.789 1 96.62 198 GLU B CA 1
ATOM 3918 C C . GLU B 1 198 ? 18.891 -30.141 -15.508 1 96.62 198 GLU B C 1
ATOM 3920 O O . GLU B 1 198 ? 18.953 -31 -16.391 1 96.62 198 GLU B O 1
ATOM 3925 N N . PRO B 1 199 ? 19.266 -30.422 -14.297 1 97.25 199 PRO B N 1
ATOM 3926 C CA . PRO B 1 199 ? 19.844 -31.719 -14 1 97.25 199 PRO B CA 1
ATOM 3927 C C . PRO B 1 199 ? 18.875 -32.875 -14.266 1 97.25 199 PRO B C 1
ATOM 3929 O O . PRO B 1 199 ? 19.281 -33.938 -14.766 1 97.25 199 PRO B O 1
ATOM 3932 N N . LEU B 1 200 ? 17.609 -32.719 -13.93 1 97.19 200 LEU B N 1
ATOM 3933 C CA . LEU B 1 200 ? 16.594 -33.75 -14.195 1 97.19 200 LEU B CA 1
ATOM 3934 C C . LEU B 1 200 ? 16.453 -33.969 -15.695 1 97.19 200 LEU B C 1
ATOM 3936 O O . LEU B 1 200 ? 15.961 -35.031 -16.109 1 97.19 200 LEU B O 1
ATOM 3940 N N . ASN B 1 201 ? 16.844 -33 -16.516 1 96.06 201 ASN B N 1
ATOM 3941 C CA . ASN B 1 201 ? 16.797 -33.125 -17.969 1 96.06 201 ASN B CA 1
ATOM 3942 C C . ASN B 1 201 ? 18.172 -33.438 -18.547 1 96.06 201 ASN B C 1
ATOM 3944 O O . ASN B 1 201 ? 18.375 -33.312 -19.766 1 96.06 201 ASN B O 1
ATOM 3948 N N . GLY B 1 202 ? 19.094 -33.719 -17.703 1 95.81 202 GLY B N 1
ATOM 3949 C CA . GLY B 1 202 ? 20.406 -34.156 -18.172 1 95.81 202 GLY B CA 1
ATOM 3950 C C . GLY B 1 202 ? 21.344 -33.031 -18.5 1 95.81 202 GLY B C 1
ATOM 3951 O O . GLY B 1 202 ? 22.312 -33.188 -19.234 1 95.81 202 GLY B O 1
ATOM 3952 N N . GLN B 1 203 ? 21.031 -31.844 -18.062 1 96.56 203 GLN B N 1
ATOM 3953 C CA . GLN B 1 203 ? 21.828 -30.656 -18.328 1 96.56 203 GLN B CA 1
ATOM 3954 C C . GLN B 1 203 ? 22.469 -30.109 -17.062 1 96.56 203 GLN B C 1
ATOM 3956 O O . GLN B 1 203 ? 21.938 -30.312 -15.961 1 96.56 203 GLN B O 1
ATOM 3961 N N . GLU B 1 204 ? 23.562 -29.406 -17.156 1 97.25 204 GLU B N 1
ATOM 3962 C CA . GLU B 1 204 ? 24.25 -28.781 -16.016 1 97.25 204 GLU B CA 1
ATOM 3963 C C . GLU B 1 204 ? 23.5 -27.531 -15.555 1 97.25 204 GLU B C 1
ATOM 3965 O O . GLU B 1 204 ? 22.922 -26.812 -16.375 1 97.25 204 GLU B O 1
ATOM 3970 N N . ALA B 1 205 ? 23.531 -27.312 -14.312 1 96.19 205 ALA B N 1
ATOM 3971 C CA . ALA B 1 205 ? 23 -26.094 -13.719 1 96.19 205 ALA B CA 1
ATOM 3972 C C . ALA B 1 205 ? 23.969 -25.516 -12.688 1 96.19 205 ALA B C 1
ATOM 3974 O O . ALA B 1 205 ? 24.688 -26.266 -12.016 1 96.19 205 ALA B O 1
ATOM 3975 N N . VAL B 1 206 ? 23.953 -24.203 -12.586 1 95.88 206 VAL B N 1
ATOM 3976 C CA . VAL B 1 206 ? 24.828 -23.531 -11.641 1 95.88 206 VAL B CA 1
ATOM 3977 C C . VAL B 1 206 ? 24.047 -23.188 -10.367 1 95.88 206 VAL B C 1
ATOM 3979 O O . VAL B 1 206 ? 22.953 -22.641 -10.445 1 95.88 206 VAL B O 1
ATOM 3982 N N . CYS B 1 207 ? 24.531 -23.562 -9.234 1 96.75 207 CYS B N 1
ATOM 3983 C CA . CYS B 1 207 ? 24.016 -23.109 -7.941 1 96.75 207 CYS B CA 1
ATOM 3984 C C . CYS B 1 207 ? 24.875 -21.984 -7.367 1 96.75 207 CYS B C 1
ATOM 3986 O O . CYS B 1 207 ? 26.047 -22.219 -7.02 1 96.75 207 CYS B O 1
ATOM 3988 N N . PRO B 1 208 ? 24.328 -20.812 -7.285 1 95.56 208 PRO B N 1
ATOM 3989 C CA . PRO B 1 208 ? 25.141 -19.656 -6.895 1 95.56 208 PRO B CA 1
ATOM 3990 C C . PRO B 1 208 ? 25.188 -19.453 -5.379 1 95.56 208 PRO B C 1
ATOM 3992 O O . PRO B 1 208 ? 25.859 -18.531 -4.898 1 95.56 208 PRO B O 1
ATOM 3995 N N . VAL B 1 209 ? 24.484 -20.281 -4.586 1 95.25 209 VAL B N 1
ATOM 3996 C CA . VAL B 1 209 ? 24.406 -20.109 -3.139 1 95.25 209 VAL B CA 1
ATOM 3997 C C . VAL B 1 209 ? 24.891 -21.375 -2.436 1 95.25 209 VAL B C 1
ATOM 3999 O O . VAL B 1 209 ? 25.156 -22.391 -3.086 1 95.25 209 VAL B O 1
ATOM 4002 N N . ASP B 1 210 ? 25.016 -21.281 -1.109 1 94.75 210 ASP B N 1
ATOM 4003 C CA . ASP B 1 210 ? 25.5 -22.406 -0.321 1 94.75 210 ASP B CA 1
ATOM 4004 C C . ASP B 1 210 ? 24.406 -23.453 -0.101 1 94.75 210 ASP B C 1
ATOM 4006 O O . ASP B 1 210 ? 23.219 -23.141 -0.25 1 94.75 210 ASP B O 1
ATOM 4010 N N . GLU B 1 211 ? 24.781 -24.641 0.278 1 95.81 211 GLU B N 1
ATOM 4011 C CA . GLU B 1 211 ? 23.844 -25.75 0.451 1 95.81 211 GLU B CA 1
ATOM 4012 C C . GLU B 1 211 ? 22.859 -25.469 1.58 1 95.81 211 GLU B C 1
ATOM 4014 O O . GLU B 1 211 ? 21.75 -26.016 1.596 1 95.81 211 GLU B O 1
ATOM 4019 N N . ASP B 1 212 ? 23.297 -24.594 2.52 1 96.12 212 ASP B N 1
A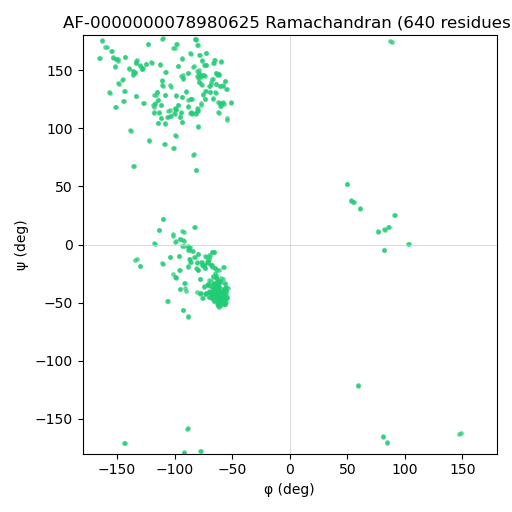TOM 4020 C CA . ASP B 1 212 ? 22.438 -24.359 3.68 1 96.12 212 ASP B CA 1
ATOM 4021 C C . ASP B 1 212 ? 21.516 -23.172 3.441 1 96.12 212 ASP B C 1
ATOM 4023 O O . ASP B 1 212 ? 20.734 -22.797 4.324 1 96.12 212 ASP B O 1
ATOM 4027 N N . PHE B 1 213 ? 21.562 -22.578 2.213 1 95.44 213 PHE B N 1
ATOM 4028 C CA . PHE B 1 213 ? 20.672 -21.484 1.871 1 95.44 213 PHE B CA 1
ATOM 4029 C C . PHE B 1 213 ? 19.219 -21.938 1.965 1 95.44 213 PHE B C 1
ATOM 4031 O O . PHE B 1 213 ? 18.812 -22.875 1.291 1 95.44 213 PHE B O 1
ATOM 4038 N N . LEU B 1 214 ? 18.484 -21.266 2.863 1 96.19 214 LEU B N 1
ATOM 4039 C CA . LEU B 1 214 ? 17.078 -21.562 3.09 1 96.19 214 LEU B CA 1
ATOM 4040 C C . LEU B 1 214 ? 16.188 -20.688 2.227 1 96.19 214 LEU B C 1
ATOM 4042 O O . LEU B 1 214 ? 16.5 -19.516 1.999 1 96.19 214 LEU B O 1
ATOM 4046 N N . HIS B 1 215 ? 15.094 -21.234 1.802 1 96.25 215 HIS B N 1
ATOM 4047 C CA . HIS B 1 215 ? 14.062 -20.422 1.16 1 96.25 215 HIS B CA 1
ATOM 4048 C C . HIS B 1 215 ? 12.688 -21.078 1.301 1 96.25 215 HIS B C 1
ATOM 4050 O O . HIS B 1 215 ? 12.562 -22.172 1.852 1 96.25 215 HIS B O 1
ATOM 4056 N N . TYR B 1 216 ? 11.648 -20.328 1.019 1 97.38 216 TYR B N 1
ATOM 4057 C CA . TYR B 1 216 ? 10.234 -20.688 1.157 1 97.38 216 TYR B CA 1
ATOM 4058 C C . TYR B 1 216 ? 9.641 -21.094 -0.185 1 97.38 216 TYR B C 1
ATOM 4060 O O . TYR B 1 216 ? 9.562 -20.297 -1.112 1 97.38 216 TYR B O 1
ATOM 4068 N N . TYR B 1 217 ? 9.156 -22.453 -0.307 1 97.88 217 TYR B N 1
ATOM 4069 C CA . TYR B 1 217 ? 8.805 -23.031 -1.602 1 97.88 217 TYR B CA 1
ATOM 4070 C C . TYR B 1 217 ? 7.379 -23.562 -1.596 1 97.88 217 TYR B C 1
ATOM 4072 O O . TYR B 1 217 ? 6.84 -23.906 -0.54 1 97.88 217 TYR B O 1
ATOM 4080 N N . LEU B 1 218 ? 6.812 -23.625 -2.756 1 98.25 218 LEU B N 1
ATOM 4081 C CA . LEU B 1 218 ? 5.57 -24.328 -3.061 1 98.25 218 LEU B CA 1
ATOM 4082 C C . LEU B 1 218 ? 5.613 -24.922 -4.461 1 98.25 218 LEU B C 1
ATOM 4084 O O . LEU B 1 218 ? 6.168 -24.312 -5.383 1 98.25 218 LEU B O 1
ATOM 4088 N N . SER B 1 219 ? 5.082 -26.109 -4.668 1 98.06 219 SER B N 1
ATOM 4089 C CA . SER B 1 219 ? 5.043 -26.703 -6 1 98.06 219 SER B CA 1
ATOM 4090 C C . SER B 1 219 ? 3.998 -26.016 -6.879 1 98.06 219 SER B C 1
ATOM 4092 O O . SER B 1 219 ? 3.008 -25.484 -6.371 1 98.06 219 SER B O 1
ATOM 4094 N N . PRO B 1 220 ? 4.176 -26.062 -8.211 1 97.44 220 PRO B N 1
ATOM 4095 C CA . PRO B 1 220 ? 3.141 -25.547 -9.109 1 97.44 220 PRO B CA 1
ATOM 4096 C C . PRO B 1 220 ? 1.786 -26.219 -8.906 1 97.44 220 PRO B C 1
ATOM 4098 O O . PRO B 1 220 ? 0.748 -25.562 -8.945 1 97.44 220 PRO B O 1
ATOM 4101 N N . ARG B 1 221 ? 1.767 -27.547 -8.672 1 97.56 221 ARG B N 1
ATOM 4102 C CA . ARG B 1 221 ? 0.521 -28.281 -8.484 1 97.56 221 ARG B CA 1
ATOM 4103 C C . ARG B 1 221 ? -0.219 -27.781 -7.242 1 97.56 221 ARG B C 1
ATOM 4105 O O . ARG B 1 221 ? -1.427 -27.547 -7.289 1 97.56 221 ARG B O 1
ATOM 4112 N N . LYS B 1 222 ? 0.528 -27.734 -6.164 1 98.06 222 LYS B N 1
ATOM 4113 C CA . LYS B 1 222 ? -0.103 -27.281 -4.926 1 98.06 222 LYS B CA 1
ATOM 4114 C C . LYS B 1 222 ? -0.562 -25.828 -5.043 1 98.06 222 LYS B C 1
ATOM 4116 O O . LYS B 1 222 ? -1.599 -25.453 -4.492 1 98.06 222 LYS B O 1
ATOM 4121 N N . CYS B 1 223 ? 0.2 -25.047 -5.73 1 98.62 223 CYS B N 1
ATOM 4122 C CA . CYS B 1 223 ? -0.169 -23.656 -5.965 1 98.62 223 CYS B CA 1
ATOM 4123 C C . CYS B 1 223 ? -1.529 -23.547 -6.645 1 98.62 223 CYS B C 1
ATOM 4125 O O . CYS B 1 223 ? -2.412 -22.828 -6.176 1 98.62 223 CYS B O 1
ATOM 4127 N N . VAL B 1 224 ? -1.752 -24.281 -7.762 1 98.44 224 VAL B N 1
ATOM 4128 C CA . VAL B 1 224 ? -2.992 -24.172 -8.523 1 98.44 224 VAL B CA 1
ATOM 4129 C C . VAL B 1 224 ? -4.145 -24.797 -7.738 1 98.44 224 VAL B C 1
ATOM 4131 O O . VAL B 1 224 ? -5.277 -24.312 -7.801 1 98.44 224 VAL B O 1
ATOM 4134 N N . GLU B 1 225 ? -3.83 -25.875 -6.984 1 98.56 225 GLU B N 1
ATOM 4135 C CA . GLU B 1 225 ? -4.852 -26.438 -6.102 1 98.56 225 GLU B CA 1
ATOM 4136 C C . GLU B 1 225 ? -5.336 -25.391 -5.098 1 98.56 225 GLU B C 1
ATOM 4138 O O . GLU B 1 225 ? -6.539 -25.25 -4.871 1 98.56 225 GLU B O 1
ATOM 4143 N N . ASN B 1 226 ? -4.383 -24.703 -4.484 1 98.88 226 ASN B N 1
ATOM 4144 C CA . ASN B 1 226 ? -4.715 -23.656 -3.514 1 98.88 226 ASN B CA 1
ATOM 4145 C C . ASN B 1 226 ? -5.465 -22.5 -4.164 1 98.88 226 ASN B C 1
ATOM 4147 O O . ASN B 1 226 ? -6.34 -21.891 -3.545 1 98.88 226 ASN B O 1
ATOM 4151 N N . LEU B 1 227 ? -5.125 -22.141 -5.395 1 98.94 227 LEU B N 1
ATOM 4152 C CA . LEU B 1 227 ? -5.816 -21.062 -6.082 1 98.94 227 LEU B CA 1
ATOM 4153 C C . LEU B 1 227 ? -7.27 -21.422 -6.359 1 98.94 227 LEU B C 1
ATOM 4155 O O . LEU B 1 227 ? -8.156 -20.578 -6.273 1 98.94 227 LEU B O 1
ATOM 4159 N N . VAL B 1 228 ? -7.516 -22.672 -6.754 1 98.88 228 VAL B N 1
ATOM 4160 C CA . VAL B 1 228 ? -8.883 -23.141 -6.945 1 98.88 228 VAL B CA 1
ATOM 4161 C C . VAL B 1 228 ? -9.641 -23.078 -5.625 1 98.88 228 VAL B C 1
ATOM 4163 O O . VAL B 1 228 ? -10.734 -22.516 -5.555 1 98.88 228 VAL B O 1
ATOM 4166 N N . LYS B 1 229 ? -9.062 -23.641 -4.559 1 98.75 229 LYS B N 1
ATOM 4167 C CA . LYS B 1 229 ? -9.68 -23.594 -3.236 1 98.75 229 LYS B CA 1
ATOM 4168 C C . LYS B 1 229 ? -9.914 -22.156 -2.785 1 98.75 229 LYS B C 1
ATOM 4170 O O . LYS B 1 229 ? -10.953 -21.844 -2.195 1 98.75 229 LYS B O 1
ATOM 4175 N N . GLY B 1 230 ? -8.922 -21.312 -3.033 1 98.69 230 GLY B N 1
ATOM 4176 C CA . GLY B 1 230 ? -9.031 -19.891 -2.688 1 98.69 230 GLY B CA 1
ATOM 4177 C C . GLY B 1 230 ? -10.25 -19.219 -3.293 1 98.69 230 GLY B C 1
ATOM 4178 O O . GLY B 1 230 ? -10.93 -18.453 -2.623 1 98.69 230 GLY B O 1
ATOM 4179 N N . ALA B 1 231 ? -10.523 -19.516 -4.551 1 98.81 231 ALA B N 1
ATOM 4180 C CA . ALA B 1 231 ? -11.68 -18.938 -5.238 1 98.81 231 ALA B CA 1
ATOM 4181 C C . ALA B 1 231 ? -12.984 -19.406 -4.598 1 98.81 231 ALA B C 1
ATOM 4183 O O . ALA B 1 231 ? -14.023 -18.766 -4.746 1 98.81 231 ALA B O 1
ATOM 4184 N N . GLU B 1 232 ? -12.922 -20.5 -3.873 1 98.69 232 GLU B N 1
ATOM 4185 C CA . GLU B 1 232 ? -14.133 -21.141 -3.352 1 98.69 232 GLU B CA 1
ATOM 4186 C C . GLU B 1 232 ? -14.406 -20.703 -1.914 1 98.69 232 GLU B C 1
ATOM 4188 O O . GLU B 1 232 ? -15.477 -20.969 -1.374 1 98.69 232 GLU B O 1
ATOM 4193 N N . LEU B 1 233 ? -13.453 -20.016 -1.293 1 98.44 233 LEU B N 1
ATOM 4194 C CA . LEU B 1 233 ? -13.625 -19.578 0.086 1 98.44 233 LEU B CA 1
ATOM 4195 C C . LEU B 1 233 ? -14.797 -18.609 0.202 1 98.44 233 LEU B C 1
ATOM 4197 O O . LEU B 1 233 ? -15.031 -17.797 -0.698 1 98.44 233 LEU B O 1
ATOM 4201 N N . ASP B 1 234 ? -15.453 -18.672 1.305 1 97.06 234 ASP B N 1
ATOM 4202 C CA . ASP B 1 234 ? -16.484 -17.688 1.604 1 97.06 234 ASP B CA 1
ATOM 4203 C C . ASP B 1 234 ? -15.891 -16.312 1.876 1 97.06 234 ASP B C 1
ATOM 4205 O O . ASP B 1 234 ? -14.898 -16.203 2.604 1 97.06 234 ASP B O 1
ATOM 4209 N N . ALA B 1 235 ? -16.547 -15.344 1.295 1 96.44 235 ALA B N 1
ATOM 4210 C CA . ALA B 1 235 ? -16.047 -13.977 1.436 1 96.44 235 ALA B CA 1
ATOM 4211 C C . ALA B 1 235 ? -15.93 -13.578 2.906 1 96.44 235 ALA B C 1
ATOM 4213 O O . ALA B 1 235 ? -14.977 -12.906 3.303 1 96.44 235 ALA B O 1
ATOM 4214 N N . GLU B 1 236 ? -16.875 -14 3.729 1 95.56 236 GLU B N 1
ATOM 4215 C CA . GLU B 1 236 ? -16.922 -13.625 5.137 1 95.56 236 GLU B CA 1
ATOM 4216 C C . GLU B 1 236 ? -15.75 -14.211 5.91 1 95.56 236 GLU B C 1
ATOM 4218 O O . GLU B 1 236 ? -15.297 -13.633 6.902 1 95.56 236 GLU B O 1
ATOM 4223 N N . ALA B 1 237 ? -15.25 -15.305 5.441 1 97.31 237 ALA B N 1
ATOM 4224 C CA . ALA B 1 237 ? -14.148 -15.992 6.125 1 97.31 237 ALA B CA 1
ATOM 4225 C C . ALA B 1 237 ? -12.82 -15.281 5.867 1 97.31 237 ALA B C 1
ATOM 4227 O O . ALA B 1 237 ? -11.836 -15.516 6.574 1 97.31 237 ALA B O 1
ATOM 4228 N N . LEU B 1 238 ? -12.797 -14.422 4.891 1 97.44 238 LEU B N 1
ATOM 4229 C CA . LEU B 1 238 ? -11.539 -13.812 4.473 1 97.44 238 LEU B CA 1
ATOM 4230 C C . LEU B 1 238 ? -11.148 -12.672 5.41 1 97.44 238 LEU B C 1
ATOM 4232 O O . LEU B 1 238 ? -9.992 -12.266 5.449 1 97.44 238 LEU B O 1
ATOM 4236 N N . GLY B 1 239 ? -12.141 -12.117 6.133 1 95.75 239 GLY B N 1
ATOM 4237 C CA . GLY B 1 239 ? -11.844 -11.055 7.082 1 95.75 239 GLY B CA 1
ATOM 4238 C C . GLY B 1 239 ? -11.703 -9.695 6.426 1 95.75 239 GLY B C 1
ATOM 4239 O O . GLY B 1 239 ? -12.164 -9.484 5.305 1 95.75 239 GLY B O 1
ATOM 4240 N N . GLN B 1 240 ? -11.117 -8.703 7.164 1 95.75 240 GLN B N 1
ATOM 4241 C CA . GLN B 1 240 ? -11.078 -7.305 6.746 1 95.75 240 GLN B CA 1
ATOM 4242 C C . GLN B 1 240 ? -9.875 -7.031 5.848 1 95.75 240 GLN B C 1
ATOM 4244 O O . GLN B 1 240 ? -9.797 -5.977 5.211 1 95.75 240 GLN B O 1
ATOM 4249 N N . ASN B 1 241 ? -8.969 -7.922 5.852 1 96.94 241 ASN B N 1
ATOM 4250 C CA . ASN B 1 241 ? -7.887 -7.949 4.867 1 96.94 241 ASN B CA 1
ATOM 4251 C C . ASN B 1 241 ? -8.016 -9.148 3.93 1 96.94 241 ASN B C 1
ATOM 4253 O O . ASN B 1 241 ? -7.934 -10.297 4.371 1 96.94 241 ASN B O 1
ATOM 4257 N N . ARG B 1 242 ? -8.141 -8.891 2.699 1 98.12 242 ARG B N 1
ATOM 4258 C CA . ARG B 1 242 ? -8.508 -9.914 1.728 1 98.12 242 ARG B CA 1
ATOM 4259 C C . ARG B 1 242 ? -7.281 -10.695 1.265 1 98.12 242 ARG B C 1
ATOM 4261 O O . ARG B 1 242 ? -7.402 -11.656 0.504 1 98.12 242 ARG B O 1
ATOM 4268 N N . CYS B 1 243 ? -6.094 -10.32 1.658 1 98.25 243 CYS B N 1
ATOM 4269 C CA . CYS B 1 243 ? -4.863 -10.938 1.176 1 98.25 243 CYS B CA 1
ATOM 4270 C C . CYS B 1 243 ? -4.219 -11.789 2.26 1 98.25 243 CYS B C 1
ATOM 4272 O O . CYS B 1 243 ? -4.34 -11.492 3.449 1 98.25 243 CYS B O 1
ATOM 4274 N N . MET B 1 244 ? -3.551 -12.828 1.854 1 98.31 244 MET B N 1
ATOM 4275 C CA . MET B 1 244 ? -2.92 -13.766 2.779 1 98.31 244 MET B CA 1
ATOM 4276 C C . MET B 1 244 ? -1.723 -14.453 2.129 1 98.31 244 MET B C 1
ATOM 4278 O O . MET B 1 244 ? -1.592 -14.453 0.904 1 98.31 244 MET B O 1
ATOM 4282 N N . MET B 1 245 ? -0.869 -15.016 2.961 1 98.31 245 MET B N 1
ATOM 4283 C CA . MET B 1 245 ? 0.252 -15.812 2.463 1 98.31 245 MET B CA 1
ATOM 4284 C C . MET B 1 245 ? -0.226 -17.156 1.936 1 98.31 245 MET B C 1
ATOM 4286 O O . MET B 1 245 ? -1.101 -17.781 2.531 1 98.31 245 MET B O 1
ATOM 4290 N N . MET B 1 246 ? 0.223 -17.531 0.77 1 98.56 246 MET B N 1
ATOM 4291 C CA . MET B 1 246 ? 0.061 -18.906 0.329 1 98.56 246 MET B CA 1
ATOM 4292 C C . MET B 1 246 ? 0.937 -19.844 1.15 1 98.56 246 MET B C 1
ATOM 4294 O O . MET B 1 246 ? 2.121 -19.578 1.358 1 98.56 246 MET B O 1
ATOM 4298 N N . PRO B 1 247 ? 0.383 -20.938 1.648 1 98.56 247 PRO B N 1
ATOM 4299 C CA . PRO B 1 247 ? 1.218 -21.875 2.412 1 98.56 247 PRO B CA 1
ATOM 4300 C C . PRO B 1 247 ? 2.371 -22.438 1.589 1 98.56 247 PRO B C 1
ATOM 4302 O O . PRO B 1 247 ? 2.201 -22.734 0.403 1 98.56 247 PRO B O 1
ATOM 4305 N N . GLY B 1 248 ? 3.49 -22.516 2.104 1 98.12 248 GLY B N 1
ATOM 4306 C CA . GLY B 1 248 ? 4.688 -23.156 1.584 1 98.12 248 GLY B CA 1
ATOM 4307 C C . GLY B 1 248 ? 5.527 -23.828 2.66 1 98.12 248 GLY B C 1
ATOM 4308 O O . GLY B 1 248 ? 5.043 -24.078 3.768 1 98.12 248 GLY B O 1
ATOM 4309 N N . ARG B 1 249 ? 6.734 -24.281 2.301 1 97.75 249 ARG B N 1
ATOM 4310 C CA . ARG B 1 249 ? 7.672 -24.859 3.256 1 97.75 249 ARG B CA 1
ATOM 4311 C C . ARG B 1 249 ? 9.086 -24.344 3.031 1 97.75 249 ARG B C 1
ATOM 4313 O O . ARG B 1 249 ? 9.469 -24.031 1.899 1 97.75 249 ARG B O 1
ATOM 4320 N N . ILE B 1 250 ? 9.75 -24.25 4.16 1 97.56 250 ILE B N 1
ATOM 4321 C CA . ILE B 1 250 ? 11.133 -23.797 4.113 1 97.56 250 ILE B CA 1
ATOM 4322 C C . ILE B 1 250 ? 12.062 -25 3.906 1 97.56 250 ILE B C 1
ATOM 4324 O O . ILE B 1 250 ? 12.023 -25.953 4.68 1 97.56 250 ILE B O 1
ATOM 4328 N N . TRP B 1 251 ? 12.875 -24.938 2.883 1 97.69 251 TRP B N 1
ATOM 4329 C CA . TRP B 1 251 ? 13.875 -25.969 2.607 1 97.69 251 TRP B CA 1
ATOM 4330 C C . TRP B 1 251 ? 15.211 -25.344 2.23 1 97.69 251 TRP B C 1
ATOM 4332 O O . TRP B 1 251 ? 15.258 -24.266 1.64 1 97.69 251 TRP B O 1
ATOM 4342 N N . SER B 1 252 ? 16.266 -26 2.545 1 97.56 252 SER B N 1
ATOM 4343 C CA . SER B 1 252 ? 17.594 -25.625 2.096 1 97.56 252 SER B CA 1
ATOM 4344 C C . SER B 1 252 ? 17.906 -26.203 0.719 1 97.56 252 SER B C 1
ATOM 4346 O O . SER B 1 252 ? 17.234 -27.125 0.261 1 97.56 252 SER B O 1
ATOM 4348 N N . ILE B 1 253 ? 18.953 -25.641 0.108 1 97.44 253 ILE B N 1
ATOM 4349 C CA . ILE B 1 253 ? 19.422 -26.172 -1.164 1 97.44 253 ILE B CA 1
ATOM 4350 C C . ILE B 1 253 ? 19.781 -27.656 -1.004 1 97.44 253 ILE B C 1
ATOM 4352 O O . ILE B 1 253 ? 19.438 -28.484 -1.854 1 97.44 253 ILE B O 1
ATOM 4356 N N . ARG B 1 254 ? 20.359 -28 0.096 1 98.44 254 ARG B N 1
ATOM 4357 C CA . ARG B 1 254 ? 20.719 -29.391 0.355 1 98.44 254 ARG B CA 1
ATOM 4358 C C . ARG B 1 254 ? 19.484 -30.281 0.399 1 98.44 254 ARG B C 1
ATOM 4360 O O . ARG B 1 254 ? 19.469 -31.375 -0.17 1 98.44 254 ARG B O 1
ATOM 4367 N N . GLN B 1 255 ? 18.469 -29.844 1.047 1 98.5 255 GLN B N 1
ATOM 4368 C CA . GLN B 1 255 ? 17.234 -30.609 1.152 1 98.5 255 GLN B CA 1
ATOM 4369 C C . GLN B 1 255 ? 16.578 -30.781 -0.213 1 98.5 255 GLN B C 1
ATOM 4371 O O . GLN B 1 255 ? 15.969 -31.812 -0.491 1 98.5 255 GLN B O 1
ATOM 4376 N N . LEU B 1 256 ? 16.656 -29.781 -1.071 1 98.62 256 LEU B N 1
ATOM 4377 C CA . LEU B 1 256 ? 16.156 -29.891 -2.436 1 98.62 256 LEU B CA 1
ATOM 4378 C C . LEU B 1 256 ? 16.891 -31 -3.195 1 98.62 256 LEU B C 1
ATOM 4380 O O . LEU B 1 256 ? 16.266 -31.844 -3.84 1 98.62 256 LEU B O 1
ATOM 4384 N N . ILE B 1 257 ? 18.203 -30.938 -3.066 1 98.44 257 ILE B N 1
ATOM 4385 C CA . ILE B 1 257 ? 19.047 -31.875 -3.787 1 98.44 257 ILE B CA 1
ATOM 4386 C C . ILE B 1 257 ? 18.812 -33.281 -3.258 1 98.44 257 ILE B C 1
ATOM 4388 O O . ILE B 1 257 ? 18.734 -34.25 -4.035 1 98.44 257 ILE B O 1
ATOM 4392 N N . ASP B 1 258 ? 18.672 -33.375 -1.957 1 98.69 258 ASP B N 1
ATOM 4393 C CA . ASP B 1 258 ? 18.359 -34.688 -1.364 1 98.69 258 ASP B CA 1
ATOM 4394 C C . ASP B 1 258 ? 17.031 -35.219 -1.887 1 98.69 258 ASP B C 1
ATOM 4396 O O . ASP B 1 258 ? 16.906 -36.406 -2.189 1 98.69 258 ASP B O 1
ATOM 4400 N N . ALA B 1 259 ? 16.047 -34.406 -1.95 1 98.75 259 ALA B N 1
ATOM 4401 C CA . ALA B 1 259 ? 14.742 -34.781 -2.471 1 98.75 259 ALA B CA 1
ATOM 4402 C C . ALA B 1 259 ? 14.852 -35.25 -3.922 1 98.75 259 ALA B C 1
ATOM 4404 O O . ALA B 1 259 ? 14.266 -36.281 -4.301 1 98.75 259 ALA B O 1
ATOM 4405 N N . MET B 1 260 ? 15.602 -34.469 -4.738 1 98.69 260 MET B N 1
ATOM 4406 C CA . MET B 1 260 ? 15.812 -34.844 -6.137 1 98.69 260 MET B CA 1
ATOM 4407 C C . MET B 1 260 ? 16.5 -36.188 -6.246 1 98.69 260 MET B C 1
ATOM 4409 O O . MET B 1 260 ? 16.094 -37.031 -7.055 1 98.69 260 MET B O 1
ATOM 4413 N N . THR B 1 261 ? 17.469 -36.438 -5.398 1 98.69 261 THR B N 1
ATOM 4414 C CA . THR B 1 261 ? 18.219 -37.688 -5.395 1 98.69 261 THR B CA 1
ATOM 4415 C C . THR B 1 261 ? 17.312 -38.844 -4.984 1 98.69 261 THR B C 1
ATOM 4417 O O . THR B 1 261 ? 17.391 -39.938 -5.566 1 98.69 261 THR B O 1
ATOM 4420 N N . ALA B 1 262 ? 16.5 -38.625 -4.008 1 98.69 262 ALA B N 1
ATOM 4421 C CA . ALA B 1 262 ? 15.594 -39.656 -3.518 1 98.69 262 ALA B CA 1
ATOM 4422 C C . ALA B 1 262 ? 14.609 -40.094 -4.605 1 98.69 262 ALA B C 1
ATOM 4424 O O . ALA B 1 262 ? 14.258 -41.25 -4.703 1 98.69 262 ALA B O 1
ATOM 4425 N N . VAL B 1 263 ? 14.18 -39.188 -5.418 1 98.31 263 VAL B N 1
ATOM 4426 C CA . VAL B 1 263 ? 13.125 -39.469 -6.387 1 98.31 263 VAL B CA 1
ATOM 4427 C C . VAL B 1 263 ? 13.734 -39.938 -7.695 1 98.31 263 VAL B C 1
ATOM 4429 O O . VAL B 1 263 ? 13.203 -40.875 -8.328 1 98.31 263 VAL B O 1
ATOM 4432 N N . ALA B 1 264 ? 14.898 -39.344 -8.109 1 97.69 264 ALA B N 1
ATOM 4433 C CA . ALA B 1 264 ? 15.375 -39.562 -9.477 1 97.69 264 ALA B CA 1
ATOM 4434 C C . ALA B 1 264 ? 16.734 -40.281 -9.484 1 97.69 264 ALA B C 1
ATOM 4436 O O . ALA B 1 264 ? 17.297 -40.531 -10.547 1 97.69 264 ALA B O 1
ATOM 4437 N N . GLY B 1 265 ? 17.266 -40.594 -8.312 1 98 265 GLY B N 1
ATOM 4438 C CA . GLY B 1 265 ? 18.594 -41.188 -8.227 1 98 265 GLY B CA 1
ATOM 4439 C C . GLY B 1 265 ? 19.688 -40.156 -8.141 1 98 265 GLY B C 1
ATOM 4440 O O . GLY B 1 265 ? 19.422 -38.938 -8.227 1 98 265 GLY B O 1
ATOM 4441 N N . PRO B 1 266 ? 20.906 -40.5 -7.945 1 97.81 266 PRO B N 1
ATOM 4442 C CA . PRO B 1 266 ? 22.016 -39.594 -7.637 1 97.81 266 PRO B CA 1
ATOM 4443 C C . PRO B 1 266 ? 22.562 -38.906 -8.875 1 97.81 266 PRO B C 1
ATOM 4445 O O . PRO B 1 266 ? 23.297 -37.906 -8.758 1 97.81 266 PRO B O 1
ATOM 4448 N N . GLN B 1 267 ? 22.266 -39.375 -10.07 1 97.81 267 GLN B N 1
ATOM 4449 C CA . GLN B 1 267 ? 22.922 -38.875 -11.289 1 97.81 267 GLN B CA 1
ATOM 4450 C C . GLN B 1 267 ? 22.641 -37.406 -11.516 1 97.81 267 GLN B C 1
ATOM 4452 O O . GLN B 1 267 ? 23.547 -36.625 -11.805 1 97.81 267 GLN B O 1
ATOM 4457 N N . PRO B 1 268 ? 21.391 -36.969 -11.359 1 98.06 268 PRO B N 1
ATOM 4458 C CA . PRO B 1 268 ? 21.125 -35.562 -11.609 1 98.06 268 PRO B CA 1
ATOM 4459 C C . PRO B 1 268 ? 21.922 -34.625 -10.68 1 98.06 268 PRO B C 1
ATOM 4461 O O . PRO B 1 268 ? 22.406 -33.594 -11.117 1 98.06 268 PRO B O 1
ATOM 4464 N N . ALA B 1 269 ? 22.062 -35.031 -9.469 1 98.12 269 ALA B N 1
ATOM 4465 C CA . ALA B 1 269 ? 22.781 -34.219 -8.516 1 98.12 269 ALA B CA 1
ATOM 4466 C C . ALA B 1 269 ? 24.219 -33.938 -8.977 1 98.12 269 ALA B C 1
ATOM 4468 O O . ALA B 1 269 ? 24.797 -32.906 -8.688 1 98.12 269 ALA B O 1
ATOM 4469 N N . GLY B 1 270 ? 24.719 -34.875 -9.711 1 98.06 270 GLY B N 1
ATOM 4470 C CA . GLY B 1 270 ? 26.078 -34.75 -10.227 1 98.06 270 GLY B CA 1
ATOM 4471 C C . GLY B 1 270 ? 26.219 -33.688 -11.289 1 98.06 270 GLY B C 1
ATOM 4472 O O . GLY B 1 270 ? 27.328 -33.281 -11.625 1 98.06 270 GLY B O 1
ATOM 4473 N N . LEU B 1 271 ? 25.109 -33.125 -11.766 1 98.31 271 LEU B N 1
ATOM 4474 C CA . LEU B 1 271 ? 25.109 -32.156 -12.836 1 98.31 271 LEU B CA 1
ATOM 4475 C C . LEU B 1 271 ? 25 -30.734 -12.273 1 98.31 271 LEU B C 1
ATOM 4477 O O . LEU B 1 271 ? 25 -29.75 -13.023 1 98.31 271 LEU B O 1
ATOM 4481 N N . ILE B 1 272 ? 24.969 -30.562 -10.938 1 98.19 272 ILE B N 1
ATOM 4482 C CA . ILE B 1 272 ? 24.938 -29.25 -10.305 1 98.19 272 ILE B CA 1
ATOM 4483 C C . ILE B 1 272 ? 26.359 -28.75 -10.094 1 98.19 272 ILE B C 1
ATOM 4485 O O . ILE B 1 272 ? 27.172 -29.406 -9.414 1 98.19 272 ILE B O 1
ATOM 4489 N N . ARG B 1 273 ? 26.641 -27.625 -10.719 1 97.81 273 ARG B N 1
ATOM 4490 C CA . ARG B 1 273 ? 27.922 -26.953 -10.523 1 97.81 273 ARG B CA 1
ATOM 4491 C C . ARG B 1 273 ? 27.812 -25.844 -9.492 1 97.81 273 ARG B C 1
ATOM 4493 O O . ARG B 1 273 ? 27.016 -24.906 -9.664 1 97.81 273 ARG B O 1
ATOM 4500 N N . TRP B 1 274 ? 28.609 -26 -8.445 1 96.44 274 TRP B N 1
ATOM 4501 C CA . TRP B 1 274 ? 28.625 -24.984 -7.41 1 96.44 274 TRP B CA 1
ATOM 4502 C C . TRP B 1 274 ? 29.531 -23.828 -7.816 1 96.44 274 TRP B C 1
ATOM 4504 O O . TRP B 1 274 ? 30.734 -24 -8.055 1 96.44 274 TRP B O 1
ATOM 4514 N N . ASP B 1 275 ? 28.938 -22.672 -8.039 1 94.94 275 ASP B N 1
ATOM 4515 C CA . ASP B 1 275 ? 29.672 -21.469 -8.422 1 94.94 275 ASP B CA 1
ATOM 4516 C C . ASP B 1 275 ? 29.109 -20.25 -7.688 1 94.94 275 ASP B C 1
ATOM 4518 O O . ASP B 1 275 ? 28.188 -19.594 -8.164 1 94.94 275 ASP B O 1
ATOM 4522 N N . SER B 1 276 ? 29.812 -19.906 -6.613 1 91 276 SER B N 1
ATOM 4523 C CA . SER B 1 276 ? 29.359 -18.781 -5.797 1 91 276 SER B CA 1
ATOM 4524 C C . SER B 1 276 ? 29.359 -17.484 -6.598 1 91 276 SER B C 1
ATOM 4526 O O . SER B 1 276 ? 30.375 -17.125 -7.199 1 91 276 SER B O 1
ATOM 4528 N N . GLN B 1 277 ? 28.266 -16.891 -6.664 1 90.81 277 GLN B N 1
ATOM 4529 C CA . GLN B 1 277 ? 28.094 -15.602 -7.324 1 90.81 277 GLN B CA 1
ATOM 4530 C C . GLN B 1 277 ? 27.719 -14.516 -6.32 1 90.81 277 GLN B C 1
ATOM 4532 O O . GLN B 1 277 ? 26.547 -14.383 -5.961 1 90.81 277 GLN B O 1
ATOM 4537 N N . PRO B 1 278 ? 28.641 -13.656 -5.977 1 87.69 278 PRO B N 1
ATOM 4538 C CA . PRO B 1 278 ? 28.438 -12.68 -4.91 1 87.69 278 PRO B CA 1
ATOM 4539 C C . PRO B 1 278 ? 27.266 -11.742 -5.199 1 87.69 278 PRO B C 1
ATOM 4541 O O . PRO B 1 278 ? 26.562 -11.32 -4.273 1 87.69 278 PRO B O 1
ATOM 4544 N N . GLU B 1 279 ? 27.031 -11.453 -6.438 1 84.31 279 GLU B N 1
ATOM 4545 C CA . GLU B 1 279 ? 25.953 -10.547 -6.793 1 84.31 279 GLU B CA 1
ATOM 4546 C C . GLU B 1 279 ? 24.594 -11.172 -6.504 1 84.31 279 GLU B C 1
ATOM 4548 O O . GLU B 1 279 ? 23.703 -10.508 -5.973 1 84.31 279 GLU B O 1
ATOM 4553 N N . ILE B 1 280 ? 24.5 -12.43 -6.82 1 86.12 280 ILE B N 1
ATOM 4554 C CA . ILE B 1 280 ? 23.25 -13.141 -6.555 1 86.12 280 ILE B CA 1
ATOM 4555 C C . ILE B 1 280 ? 23.078 -13.328 -5.051 1 86.12 280 ILE B C 1
ATOM 4557 O O . ILE B 1 280 ? 21.984 -13.117 -4.52 1 86.12 280 ILE B O 1
ATOM 4561 N N . LYS B 1 281 ? 24.125 -13.641 -4.41 1 86.88 281 LYS B N 1
ATOM 4562 C CA . LYS B 1 281 ? 24.078 -13.852 -2.965 1 86.88 281 LYS B CA 1
ATOM 4563 C C . LYS B 1 281 ? 23.609 -12.586 -2.246 1 86.88 281 LYS B C 1
ATOM 4565 O O . LYS B 1 281 ? 22.828 -12.656 -1.298 1 86.88 281 LYS B O 1
ATOM 4570 N N . ARG B 1 282 ? 24.094 -11.508 -2.701 1 83.12 282 ARG B N 1
ATOM 4571 C CA . ARG B 1 282 ? 23.703 -10.234 -2.102 1 83.12 282 ARG B CA 1
ATOM 4572 C C . ARG B 1 282 ? 22.219 -9.984 -2.262 1 83.12 282 ARG B C 1
ATOM 4574 O O . ARG B 1 282 ? 21.547 -9.508 -1.337 1 83.12 282 ARG B O 1
ATOM 4581 N N . ILE B 1 283 ? 21.656 -10.359 -3.359 1 82.56 283 ILE B N 1
ATOM 4582 C CA . ILE B 1 283 ? 20.25 -10.133 -3.664 1 82.56 283 ILE B CA 1
ATOM 4583 C C . ILE B 1 283 ? 19.375 -11.086 -2.834 1 82.56 283 ILE B C 1
ATOM 4585 O O . ILE B 1 283 ? 18.438 -10.648 -2.158 1 82.56 283 ILE B O 1
ATOM 4589 N N . VAL B 1 284 ? 19.797 -12.289 -2.742 1 86.06 284 VAL B N 1
ATOM 4590 C CA . VAL B 1 284 ? 18.891 -13.289 -2.193 1 86.06 284 VAL B CA 1
ATOM 4591 C C . VAL B 1 284 ? 19.047 -13.344 -0.675 1 86.06 284 VAL B C 1
ATOM 4593 O O . VAL B 1 284 ? 18.141 -13.82 0.024 1 86.06 284 VAL B O 1
ATOM 4596 N N . SER B 1 285 ? 20.141 -12.836 -0.162 1 80.44 285 SER B N 1
ATOM 4597 C CA . SER B 1 285 ? 20.375 -12.875 1.277 1 80.44 285 SER B CA 1
ATOM 4598 C C . SER B 1 285 ? 19.438 -11.922 2.014 1 80.44 285 SER B C 1
ATOM 4600 O O . SER B 1 285 ? 19.234 -12.055 3.223 1 80.44 285 SER B O 1
ATOM 4602 N N . GLY B 1 286 ? 18.797 -11 1.327 1 79.81 286 GLY B N 1
ATOM 4603 C CA . GLY B 1 286 ? 17.891 -10.062 1.951 1 79.81 286 GLY B CA 1
ATOM 4604 C C . GLY B 1 286 ? 16.438 -10.531 1.929 1 79.81 286 GLY B C 1
ATOM 4605 O O . GLY B 1 286 ? 15.57 -9.891 2.514 1 79.81 286 GLY B O 1
ATOM 4606 N N . TRP B 1 287 ? 16.25 -11.688 1.324 1 87.19 287 TRP B N 1
ATOM 4607 C CA . TRP B 1 287 ? 14.883 -12.172 1.193 1 87.19 287 TRP B CA 1
ATOM 4608 C C . TRP B 1 287 ? 14.398 -12.789 2.5 1 87.19 287 TRP B C 1
ATOM 4610 O O . TRP B 1 287 ? 15.18 -13.375 3.244 1 87.19 287 TRP B O 1
ATOM 4620 N N . ARG B 1 288 ? 13.078 -12.617 2.713 1 89.88 288 ARG B N 1
ATOM 4621 C CA . ARG B 1 288 ? 12.453 -13.188 3.9 1 89.88 288 ARG B CA 1
ATOM 4622 C C . ARG B 1 288 ? 11.938 -14.594 3.623 1 89.88 288 ARG B C 1
ATOM 4624 O O . ARG B 1 288 ? 11.258 -14.828 2.623 1 89.88 288 ARG B O 1
ATOM 4631 N N . TYR B 1 289 ? 12.289 -15.477 4.562 1 91.5 289 TYR B N 1
ATOM 4632 C CA . TYR B 1 289 ? 11.914 -16.859 4.25 1 91.5 289 TYR B CA 1
ATOM 4633 C C . TYR B 1 289 ? 11.18 -17.5 5.418 1 91.5 289 TYR B C 1
ATOM 4635 O O . TYR B 1 289 ? 10.57 -18.562 5.266 1 91.5 289 TYR B O 1
ATOM 4643 N N . ASP B 1 290 ? 11.281 -16.969 6.602 1 95.75 290 ASP B N 1
ATOM 4644 C CA . ASP B 1 290 ? 10.609 -17.547 7.766 1 95.75 290 ASP B CA 1
ATOM 4645 C C . ASP B 1 290 ? 9.156 -17.078 7.852 1 95.75 290 ASP B C 1
ATOM 4647 O O . ASP B 1 290 ? 8.82 -16.219 8.68 1 95.75 290 ASP B O 1
ATOM 4651 N N . LEU B 1 291 ? 8.328 -17.672 7.008 1 97.12 291 LEU B N 1
ATOM 4652 C CA . LEU B 1 291 ? 6.93 -17.266 6.859 1 97.12 291 LEU B CA 1
ATOM 4653 C C . LEU B 1 291 ? 6.004 -18.25 7.57 1 97.12 291 LEU B C 1
ATOM 4655 O O . LEU B 1 291 ? 6.191 -19.469 7.477 1 97.12 291 LEU B O 1
ATOM 4659 N N . ARG B 1 292 ? 5.043 -17.719 8.281 1 97.19 292 ARG B N 1
ATOM 4660 C CA . ARG B 1 292 ? 4.035 -18.516 8.984 1 97.19 292 ARG B CA 1
ATOM 4661 C C . ARG B 1 292 ? 2.631 -18.156 8.523 1 97.19 292 ARG B C 1
ATOM 4663 O O . ARG B 1 292 ? 1.963 -17.312 9.141 1 97.19 292 ARG B O 1
ATOM 4670 N N . PRO B 1 293 ? 2.104 -18.812 7.508 1 97.56 293 PRO B N 1
ATOM 4671 C CA . PRO B 1 293 ? 0.826 -18.469 6.879 1 97.56 293 PRO B CA 1
ATOM 4672 C C . PRO B 1 293 ? -0.374 -19.016 7.645 1 97.56 293 PRO B C 1
ATOM 4674 O O . PRO B 1 293 ? -1.155 -19.797 7.094 1 97.56 293 PRO B O 1
ATOM 4677 N N . GLU B 1 294 ? -0.611 -18.578 8.875 1 97.19 294 GLU B N 1
ATOM 4678 C CA . GLU B 1 294 ? -1.634 -19.141 9.758 1 97.19 294 GLU B CA 1
ATOM 4679 C C . GLU B 1 294 ? -3.031 -18.922 9.18 1 97.19 294 GLU B C 1
ATOM 4681 O O . GLU B 1 294 ? -3.877 -19.828 9.25 1 97.19 294 GLU B O 1
ATOM 4686 N N . LYS B 1 295 ? -3.363 -17.766 8.672 1 96.75 295 LYS B N 1
ATOM 4687 C CA . LYS B 1 295 ? -4.684 -17.438 8.133 1 96.75 295 LYS B CA 1
ATOM 4688 C C . LYS B 1 295 ? -5.082 -18.406 7.027 1 96.75 295 LYS B C 1
ATOM 4690 O O . LYS B 1 295 ? -6.172 -18.984 7.062 1 96.75 295 LYS B O 1
ATOM 4695 N N . SER B 1 296 ? -4.207 -18.609 6.074 1 98.5 296 SER B N 1
ATOM 4696 C CA . SER B 1 296 ? -4.527 -19.469 4.934 1 98.5 296 SER B CA 1
ATOM 4697 C C . SER B 1 296 ? -4.625 -20.922 5.352 1 98.5 296 SER B C 1
ATOM 4699 O O . SER B 1 296 ? -5.445 -21.672 4.816 1 98.5 296 SER B O 1
ATOM 4701 N N . LEU B 1 297 ? -3.758 -21.328 6.316 1 98.5 297 LEU B N 1
ATOM 4702 C CA . LEU B 1 297 ? -3.854 -22.688 6.836 1 98.5 297 LEU B CA 1
ATOM 4703 C C . LEU B 1 297 ? -5.195 -22.922 7.52 1 98.5 297 LEU B C 1
ATOM 4705 O O . LEU B 1 297 ? -5.828 -23.953 7.324 1 98.5 297 LEU B O 1
ATOM 4709 N N . LYS B 1 298 ? -5.656 -21.953 8.289 1 98.12 298 LYS B N 1
ATOM 4710 C CA . LYS B 1 298 ? -6.949 -22.047 8.961 1 98.12 298 LYS B CA 1
ATOM 4711 C C . LYS B 1 298 ? -8.086 -22.125 7.953 1 98.12 298 LYS B C 1
ATOM 4713 O O . LYS B 1 298 ? -9.117 -22.75 8.211 1 98.12 298 LYS B O 1
ATOM 4718 N N . LEU B 1 299 ? -7.926 -21.547 6.801 1 98.44 299 LEU B N 1
ATOM 4719 C CA . LEU B 1 299 ? -8.953 -21.484 5.766 1 98.44 299 LEU B CA 1
ATOM 4720 C C . LEU B 1 299 ? -8.906 -22.734 4.891 1 98.44 299 LEU B C 1
ATOM 4722 O O . LEU B 1 299 ? -9.68 -22.859 3.941 1 98.44 299 LEU B O 1
ATOM 4726 N N . GLY B 1 300 ? -7.926 -23.656 5.156 1 98.5 300 GLY B N 1
ATOM 4727 C CA . GLY B 1 300 ? -7.934 -24.953 4.523 1 98.5 300 GLY B CA 1
ATOM 4728 C C . GLY B 1 300 ? -6.941 -25.078 3.383 1 98.5 300 GLY B C 1
ATOM 4729 O O . GLY B 1 300 ? -6.887 -26.094 2.699 1 98.5 300 GLY B O 1
ATOM 4730 N N . LEU B 1 301 ? -6.176 -24.031 3.094 1 98.75 301 LEU B N 1
ATOM 4731 C CA . LEU B 1 301 ? -5.09 -24.156 2.129 1 98.75 301 LEU B CA 1
ATOM 4732 C C . LEU B 1 301 ? -3.932 -24.953 2.725 1 98.75 301 LEU B C 1
ATOM 4734 O O . LEU B 1 301 ? -3.857 -25.125 3.943 1 98.75 301 LEU B O 1
ATOM 4738 N N . SER B 1 302 ? -3 -25.422 1.843 1 98.5 302 SER B N 1
ATOM 4739 C CA . SER B 1 302 ? -1.962 -26.312 2.363 1 98.5 302 SER B CA 1
ATOM 4740 C C . SER B 1 302 ? -0.674 -26.188 1.558 1 98.5 302 SER B C 1
ATOM 4742 O O . SER B 1 302 ? -0.681 -25.656 0.444 1 98.5 302 SER B O 1
ATOM 4744 N N . ALA B 1 303 ? 0.392 -26.594 2.162 1 98.25 303 ALA B N 1
ATOM 4745 C CA . ALA B 1 303 ? 1.692 -26.703 1.507 1 98.25 303 ALA B CA 1
ATOM 4746 C C . ALA B 1 303 ? 1.986 -28.141 1.105 1 98.25 303 ALA B C 1
ATOM 4748 O O . ALA B 1 303 ? 1.233 -29.062 1.453 1 98.25 303 ALA B O 1
ATOM 4749 N N . ASP B 1 304 ? 3.037 -28.281 0.302 1 98 304 ASP B N 1
ATOM 4750 C CA . ASP B 1 304 ? 3.498 -29.625 -0.023 1 98 304 ASP B CA 1
ATOM 4751 C C . ASP B 1 304 ? 4 -30.344 1.224 1 98 304 ASP B C 1
ATOM 4753 O O . ASP B 1 304 ? 4.586 -29.734 2.113 1 98 304 ASP B O 1
ATOM 4757 N N . ASP B 1 305 ? 3.814 -31.656 1.226 1 96.38 305 ASP B N 1
ATOM 4758 C CA . ASP B 1 305 ? 4.27 -32.438 2.367 1 96.38 305 ASP B CA 1
ATOM 4759 C C . ASP B 1 305 ? 5.785 -32.594 2.348 1 96.38 305 ASP B C 1
ATOM 4761 O O . ASP B 1 305 ? 6.418 -32.719 3.4 1 96.38 305 ASP B O 1
ATOM 4765 N N . SER B 1 306 ? 6.344 -32.719 1.244 1 97.62 306 SER B N 1
ATOM 4766 C CA . SER B 1 306 ? 7.777 -32.906 1.018 1 97.62 306 SER B CA 1
ATOM 4767 C C . SER B 1 306 ? 8.203 -32.281 -0.311 1 97.62 306 SER B C 1
ATOM 4769 O O . SER B 1 306 ? 7.383 -32.125 -1.221 1 97.62 306 SER B O 1
ATOM 4771 N N . PHE B 1 307 ? 9.523 -31.984 -0.384 1 98.5 307 PHE B N 1
ATOM 4772 C CA . PHE B 1 307 ? 9.992 -31.469 -1.661 1 98.5 307 PHE B CA 1
ATOM 4773 C C . PHE B 1 307 ? 10.078 -32.562 -2.705 1 98.5 307 PHE B C 1
ATOM 4775 O O . PHE B 1 307 ? 10.133 -32.312 -3.904 1 98.5 307 PHE B O 1
ATOM 4782 N N . GLU B 1 308 ? 10.086 -33.781 -2.277 1 98.44 308 GLU B N 1
ATOM 4783 C CA . GLU B 1 308 ? 9.992 -34.906 -3.211 1 98.44 308 GLU B CA 1
ATOM 4784 C C . GLU B 1 308 ? 8.758 -34.781 -4.098 1 98.44 308 GLU B C 1
ATOM 4786 O O . GLU B 1 308 ? 8.789 -35.125 -5.273 1 98.44 308 GLU B O 1
ATOM 4791 N N . ASP B 1 309 ? 7.699 -34.281 -3.51 1 95.88 309 ASP B N 1
ATOM 4792 C CA . ASP B 1 309 ? 6.477 -34.062 -4.273 1 95.88 309 ASP B CA 1
ATOM 4793 C C . ASP B 1 309 ? 6.723 -33.062 -5.426 1 95.88 309 ASP B C 1
ATOM 4795 O O . ASP B 1 309 ? 6.273 -33.312 -6.547 1 95.88 309 ASP B O 1
ATOM 4799 N N . ASN B 1 310 ? 7.438 -32.031 -5.137 1 96.94 310 ASN B N 1
ATOM 4800 C CA . ASN B 1 310 ? 7.762 -31.047 -6.164 1 96.94 310 ASN B CA 1
ATOM 4801 C C . ASN B 1 310 ? 8.516 -31.688 -7.328 1 96.94 310 ASN B C 1
ATOM 4803 O O . ASN B 1 310 ? 8.227 -31.406 -8.492 1 96.94 310 ASN B O 1
ATOM 4807 N N . VAL B 1 311 ? 9.43 -32.531 -6.98 1 97.69 311 VAL B N 1
ATOM 4808 C CA . VAL B 1 311 ? 10.242 -33.219 -7.992 1 97.69 311 VAL B CA 1
ATOM 4809 C C . VAL B 1 311 ? 9.367 -34.188 -8.789 1 97.69 311 VAL B C 1
ATOM 4811 O O . VAL B 1 311 ? 9.414 -34.188 -10.023 1 97.69 311 VAL B O 1
ATOM 4814 N N . ARG B 1 312 ? 8.547 -34.969 -8.125 1 97.06 312 ARG B N 1
ATOM 4815 C CA . ARG B 1 312 ? 7.656 -35.906 -8.797 1 97.06 312 ARG B CA 1
ATOM 4816 C C . ARG B 1 312 ? 6.695 -35.188 -9.727 1 97.06 312 ARG B C 1
ATOM 4818 O O . ARG B 1 312 ? 6.457 -35.625 -10.852 1 97.06 312 ARG B O 1
ATOM 4825 N N . TYR B 1 313 ? 6.156 -34.062 -9.203 1 95.88 31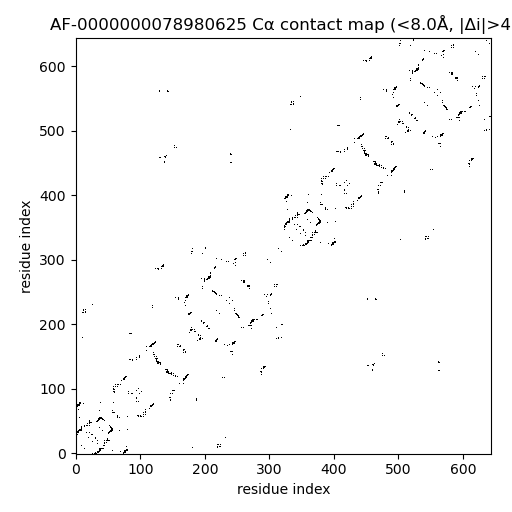3 TYR B N 1
ATOM 4826 C CA . TYR B 1 313 ? 5.211 -33.312 -10.016 1 95.88 313 TYR B CA 1
ATOM 4827 C C . TYR B 1 313 ? 5.863 -32.812 -11.297 1 95.88 313 TYR B C 1
ATOM 4829 O O . TYR B 1 313 ? 5.262 -32.844 -12.367 1 95.88 313 TYR B O 1
ATOM 4837 N N . TYR B 1 314 ? 7.098 -32.344 -11.164 1 96.5 314 TYR B N 1
ATOM 4838 C CA . TYR B 1 314 ? 7.812 -31.875 -12.344 1 96.5 314 TYR B CA 1
ATOM 4839 C C . TYR B 1 314 ? 8 -33 -13.344 1 96.5 314 TYR B C 1
ATOM 4841 O O . TYR B 1 314 ? 7.773 -32.844 -14.547 1 96.5 314 TYR B O 1
ATOM 4849 N N . LEU B 1 315 ? 8.398 -34.188 -12.898 1 96.25 315 LEU B N 1
ATOM 4850 C CA . LEU B 1 315 ? 8.656 -35.344 -13.758 1 96.25 315 LEU B CA 1
ATOM 4851 C C . LEU B 1 315 ? 7.379 -35.812 -14.422 1 96.25 315 LEU B C 1
ATOM 4853 O O . LEU B 1 315 ? 7.398 -36.281 -15.57 1 96.25 315 LEU B O 1
ATOM 4857 N N . GLU B 1 316 ? 6.254 -35.688 -13.727 1 95.12 316 GLU B N 1
ATOM 4858 C CA . GLU B 1 316 ? 4.965 -36.156 -14.227 1 95.12 316 GLU B CA 1
ATOM 4859 C C . GLU B 1 316 ? 4.355 -35.156 -15.203 1 95.12 316 GLU B C 1
ATOM 4861 O O . GLU B 1 316 ? 3.818 -35.562 -16.25 1 95.12 316 GLU B O 1
ATOM 4866 N N . ASP B 1 317 ? 4.484 -33.875 -14.875 1 92.81 317 ASP B N 1
ATOM 4867 C CA . ASP B 1 317 ? 3.688 -32.875 -15.562 1 92.81 317 ASP B CA 1
ATOM 4868 C C . ASP B 1 317 ? 4.504 -32.188 -16.641 1 92.81 317 ASP B C 1
ATOM 4870 O O . ASP B 1 317 ? 3.947 -31.656 -17.609 1 92.81 317 ASP B O 1
ATOM 4874 N N . ASP B 1 318 ? 5.828 -32.125 -16.453 1 91.06 318 ASP B N 1
ATOM 4875 C CA . ASP B 1 318 ? 6.52 -31.078 -17.219 1 91.06 318 ASP B CA 1
ATOM 4876 C C . ASP B 1 318 ? 7.762 -31.625 -17.906 1 91.06 318 ASP B C 1
ATOM 4878 O O . ASP B 1 318 ? 8.383 -30.938 -18.719 1 91.06 318 ASP B O 1
ATOM 4882 N N . ARG B 1 319 ? 8.164 -32.812 -17.531 1 83 319 ARG B N 1
ATOM 4883 C CA . ARG B 1 319 ? 9.383 -33.344 -18.156 1 83 319 ARG B CA 1
ATOM 4884 C C . ARG B 1 319 ? 9.234 -33.406 -19.672 1 83 319 ARG B C 1
ATOM 4886 O O . ARG B 1 319 ? 8.25 -33.938 -20.188 1 83 319 ARG B O 1
ATOM 4893 N N . PRO B 1 320 ? 10.203 -32.688 -20.203 1 76.62 320 PRO B N 1
ATOM 4894 C CA . PRO B 1 320 ? 10.125 -32.719 -21.672 1 76.62 320 PRO B CA 1
ATOM 4895 C C . PRO B 1 320 ? 10.141 -34.125 -22.219 1 76.62 320 PRO B C 1
ATOM 4897 O O . PRO B 1 320 ? 10.758 -35.031 -21.625 1 76.62 320 PRO B O 1
ATOM 4900 N N . ALA B 1 321 ? 9.242 -34.438 -23.172 1 63.22 321 ALA B N 1
ATOM 4901 C CA . ALA B 1 321 ? 9.219 -35.75 -23.844 1 63.22 321 ALA B CA 1
ATOM 4902 C C . ALA B 1 321 ? 10.586 -36.062 -24.453 1 63.22 321 ALA B C 1
ATOM 4904 O O . ALA B 1 321 ? 11.273 -35.188 -24.953 1 63.22 321 ALA B O 1
ATOM 4905 N N . GLY B 1 322 ? 11.414 -37.094 -23.844 1 48.44 322 GLY B N 1
ATOM 4906 C CA . GLY B 1 322 ? 12.594 -37.562 -24.531 1 48.44 322 GLY B CA 1
ATOM 4907 C C . GLY B 1 322 ? 12.422 -37.656 -26.031 1 48.44 322 GLY B C 1
ATOM 4908 O O . GLY B 1 322 ? 11.289 -37.719 -26.531 1 48.44 322 GLY B O 1
#

Foldseek 3Di:
DAEEEEVLQDQLNVLLQQVCQAVQDALHGGHAEYEYEYCDWHDDHPPGNHHYYTYYAQLLDLVSLLVRDDLPHAEYEHEDADDQVCCQVVVPRRCSCLASSLVSNLVSLLVSQNQHEYEYEAALLQDFDPWDPPAEFPTDGDHPTSSSVSSVNSQVVQLVSVVVSSHLYAYEHEFAAPLTFDDFDPDLCSLVNVLQHQLLLVAAGEDQDDQQDKAWYAYSNLVSVLSSLLSNFDSVLCPSRRYFYADTDMDGNNQLLVLSCVQPNNRSNVRYHYHHDVVSCVVCVRRHHNYDGPSSVVRPRYGDPGSNVNSVCCVVPPRDDD/DAEEEEVLQDQLNVLLQQVCQAVQDALHGGHAEYEYEYCDWHDDHPPGNHHYYTYYAQLLDLVSLLVRDDLPHAEYEHEDADDQVCCQVVVVRRCSCLASSLVSNLVSLLVSQNQHEYEAEAALLQDFDPWDPPAEFPTDGDHPTSSSVSSVNSQVVQLVSVVVSSHLYAYEHEFAAPLTDDDFDPDLCSLVNVLQHQLLLVAAGEDQDDQQDKAWYAYSNLVSVLSSLLSNFDSVLCPSRRYFYADTDMDGNNQLLVLSCVQPNNRSNVRYHYHHDVVSCVVCVRRHHNYDGPSSVVSPRYGDPGSNVNSVCCVVPPRDDD

Solvent-accessible surface area (backbone atoms only — not comparable to full-atom values): 32830 Å² total; per-residue (Å²): 68,29,37,36,30,37,23,14,51,40,74,67,31,41,53,34,48,50,50,47,25,63,66,32,50,56,78,91,34,52,40,67,33,38,36,27,20,11,77,54,65,26,78,81,72,79,92,46,72,32,57,70,47,63,36,64,32,42,44,59,36,55,66,40,38,54,74,70,55,60,74,70,46,44,34,37,38,45,57,58,62,69,54,51,50,55,13,58,73,37,53,66,59,28,47,38,34,35,33,45,12,46,49,35,53,52,50,49,37,38,73,57,70,62,34,30,37,33,39,35,62,40,39,55,46,19,40,24,66,82,53,66,83,64,37,46,81,63,49,31,74,31,38,79,44,54,33,15,38,26,34,45,42,40,48,49,50,41,31,48,40,27,74,73,55,31,27,45,40,38,30,32,22,39,52,51,61,31,50,54,71,81,78,77,63,83,40,86,64,31,45,71,20,33,52,49,48,29,14,75,71,75,32,70,20,59,37,42,65,58,54,76,46,67,37,36,34,26,25,60,67,50,50,36,52,37,52,56,52,57,68,50,53,57,71,81,77,47,57,78,50,32,57,40,42,45,46,50,44,74,47,28,47,46,55,50,49,49,24,42,27,72,74,71,39,64,67,35,62,71,30,52,40,83,48,80,33,68,69,53,42,60,60,58,70,62,58,76,45,59,69,48,37,54,68,33,48,74,73,67,44,57,47,65,92,46,65,41,54,24,48,51,48,30,61,74,73,54,52,73,81,128,69,29,38,37,30,38,23,14,51,41,73,66,30,41,54,35,49,50,50,46,24,63,65,32,51,57,77,92,34,52,39,66,33,39,36,27,20,10,76,56,65,25,78,82,73,77,92,45,73,32,58,72,47,64,36,64,33,43,46,59,36,58,68,40,37,54,73,69,57,58,76,72,46,44,34,36,37,45,60,57,63,69,54,52,49,54,13,57,72,37,52,67,58,27,47,38,34,33,32,45,12,47,50,35,52,52,49,49,37,38,74,57,70,61,34,29,36,32,39,35,61,39,37,56,46,20,41,24,65,82,52,66,84,64,37,46,80,64,48,29,76,32,38,81,43,53,32,15,39,27,35,44,43,39,48,49,50,41,30,47,39,27,74,72,55,31,27,45,42,39,32,31,22,38,52,51,60,31,49,52,73,80,78,76,62,83,39,87,65,31,45,71,18,34,51,49,49,30,14,73,69,77,33,71,21,57,36,43,65,58,53,77,46,67,36,36,33,25,25,59,68,50,49,37,52,36,53,54,53,57,70,49,52,57,72,80,76,47,58,76,51,33,56,42,42,44,47,48,43,72,47,28,48,46,54,50,50,49,25,43,27,72,74,71,38,63,67,34,63,72,30,50,41,83,47,79,33,70,71,51,42,60,60,58,69,62,58,78,43,59,69,48,36,56,67,32,46,73,72,68,42,56,48,64,93,46,65,42,53,24,47,51,49,31,61,73,74,53,52,72,82,127

Radius of gyration: 26.89 Å; Cα contacts (8 Å, |Δi|>4): 1439; chains: 2; bounding box: 56×81×59 Å